Protein AF-A0A538DHU0-F1 (afdb_monomer)

Sequence (524 aa):
MDCDRPGRDRVRPRARSRGGIPVPRRVRCRPRVSPQQGGQRVPGHDRPRPLQCGRTDCCRFGQTSGGYSPRVRCGLVCALVLLILVPAAGGATTPTLSVQATPTVGPAPLQVSFAATGDAISYHWDFGDGGSADGPTVQHTYAAGRWTATLTSRSSDGGTSTQTAVITAYGLSLTGPNPARYGRRVVFRGSVVPAEGNLAVVLNGPHGRVATTRTKVSGTYSVVARVQQPGVYVAATEHASSTPLEVRVAPKLLTGFIGSGARGSSYFLAARLVPAVAGRLAIKITRGSEVLLDHTFGARVRVKLDTRRLTSYQVRVEALPNTGFAGAARVLHASVVLPRLVVGSRNGAVAQLGDQLRRLHYAAPYGLSFDGRMVDAVYAFQKVNGLPRTGVVDNRFWRALSSPRAAHPRFARPQAHLEVNKGLQVLYVVRSGGVALIVPISTAGLPGAYTPVGRFAVYRKVVGFDPSPLGTLYDPLYFTGGYAIHGNPSVPPYPASHGCVRVPMWVAPYLYRTIPYGETVYVY

Mean predicted aligned error: 15.79 Å

Radius of gyration: 49.59 Å; Cα contacts (8 Å, |Δi|>4): 1116; chains: 1; bounding box: 95×77×149 Å

Structure (mmCIF, N/CA/C/O backbone):
data_AF-A0A538DHU0-F1
#
_entry.id   AF-A0A538DHU0-F1
#
loop_
_atom_site.group_PDB
_atom_site.id
_atom_site.type_symbol
_atom_site.label_atom_id
_atom_site.label_alt_id
_atom_site.label_comp_id
_atom_site.label_asym_id
_atom_site.label_entity_id
_atom_site.label_seq_id
_atom_site.pdbx_PDB_ins_code
_atom_site.Cartn_x
_atom_site.Cartn_y
_atom_site.Cartn_z
_atom_site.occupancy
_atom_site.B_iso_or_equiv
_atom_site.auth_seq_id
_atom_site.auth_comp_id
_atom_site.auth_asym_id
_atom_site.auth_atom_id
_atom_site.pdbx_PDB_model_num
ATOM 1 N N . MET A 1 1 ? -21.916 -60.175 -22.253 1.00 34.94 1 MET A N 1
ATOM 2 C CA . MET A 1 1 ? -21.297 -60.207 -23.594 1.00 34.94 1 MET A CA 1
ATOM 3 C C . MET A 1 1 ? -20.309 -59.048 -23.670 1.00 34.94 1 MET A C 1
ATOM 5 O O . MET A 1 1 ? -20.598 -58.028 -24.274 1.00 34.94 1 MET A O 1
ATOM 9 N N . ASP A 1 2 ? -19.327 -58.999 -22.772 1.00 32.81 2 ASP A N 1
ATOM 10 C CA . ASP A 1 2 ? -18.116 -59.846 -22.693 1.00 32.81 2 ASP A CA 1
ATOM 11 C C . ASP A 1 2 ? -17.027 -59.286 -23.616 1.00 32.81 2 ASP A C 1
ATOM 13 O O . ASP A 1 2 ? -17.212 -59.190 -24.820 1.00 32.81 2 ASP A O 1
ATOM 17 N N . CYS A 1 3 ? -16.030 -58.604 -23.047 1.00 30.94 3 CYS A N 1
ATOM 18 C CA . CYS A 1 3 ? -14.812 -59.191 -22.464 1.00 30.94 3 CYS A CA 1
ATOM 19 C C . CYS A 1 3 ? -13.854 -59.662 -23.568 1.00 30.94 3 CYS A C 1
ATOM 21 O O . CYS A 1 3 ? -14.046 -60.740 -24.109 1.00 30.94 3 CYS A O 1
ATOM 23 N N . ASP A 1 4 ? -12.778 -58.904 -23.825 1.00 35.56 4 ASP A N 1
ATOM 24 C CA . ASP A 1 4 ? -11.497 -59.313 -23.234 1.00 35.56 4 ASP A CA 1
ATOM 25 C C . ASP A 1 4 ? -10.406 -58.217 -23.203 1.00 35.56 4 ASP A C 1
ATOM 27 O O . ASP A 1 4 ? -10.506 -57.167 -23.841 1.00 35.56 4 ASP A O 1
ATOM 31 N N . ARG A 1 5 ? -9.349 -58.476 -22.423 1.00 39.38 5 ARG A N 1
ATOM 32 C CA . ARG A 1 5 ? -8.085 -57.720 -22.334 1.00 39.38 5 ARG A CA 1
ATOM 33 C C . ARG A 1 5 ? -6.924 -58.714 -22.409 1.00 39.38 5 ARG A C 1
ATOM 35 O O . ARG A 1 5 ? -6.885 -59.642 -21.608 1.00 39.38 5 ARG A O 1
ATOM 42 N N . PRO A 1 6 ? -5.868 -58.418 -23.179 1.00 45.69 6 PRO A N 1
ATOM 43 C CA . PRO A 1 6 ? -4.585 -58.099 -22.530 1.00 45.69 6 PRO A CA 1
ATOM 44 C C . PRO A 1 6 ? -3.780 -57.016 -23.296 1.00 45.69 6 PRO A C 1
ATOM 46 O O . PRO A 1 6 ? -4.116 -56.653 -24.411 1.00 45.69 6 PRO A O 1
ATOM 49 N N . GLY A 1 7 ? -2.715 -56.417 -22.757 1.00 33.44 7 GLY A N 1
ATOM 50 C CA . GLY A 1 7 ? -2.097 -56.639 -21.457 1.00 33.44 7 GLY A CA 1
ATOM 51 C C . GLY A 1 7 ? -1.133 -55.516 -21.043 1.00 33.44 7 GLY A C 1
ATOM 52 O O . GLY A 1 7 ? -0.698 -54.689 -21.831 1.00 33.44 7 GLY A O 1
ATOM 53 N N . ARG A 1 8 ? -0.865 -55.515 -19.738 1.00 35.94 8 ARG A N 1
ATOM 54 C CA . ARG A 1 8 ? 0.125 -54.762 -18.950 1.00 35.94 8 ARG A CA 1
ATOM 55 C C . ARG A 1 8 ? 1.317 -54.149 -19.711 1.00 35.94 8 ARG A C 1
ATOM 57 O O . ARG A 1 8 ? 2.196 -54.882 -20.140 1.00 35.94 8 ARG A O 1
ATOM 64 N N . ASP A 1 9 ? 1.486 -52.836 -19.547 1.00 34.72 9 ASP A N 1
ATOM 65 C CA . ASP A 1 9 ? 2.815 -52.265 -19.306 1.00 34.72 9 ASP A CA 1
ATOM 66 C C . ASP A 1 9 ? 2.759 -51.207 -18.189 1.00 34.72 9 ASP A C 1
ATOM 68 O O . ASP A 1 9 ? 2.039 -50.211 -18.269 1.00 34.72 9 ASP A O 1
ATOM 72 N N . ARG A 1 10 ? 3.454 -51.462 -17.070 1.00 35.97 10 ARG A N 1
ATOM 73 C CA . ARG A 1 10 ? 3.455 -50.594 -15.873 1.00 35.97 10 ARG A CA 1
ATOM 74 C C . ARG A 1 10 ? 4.826 -49.949 -15.696 1.00 35.97 10 ARG A C 1
ATOM 76 O O . ARG A 1 10 ? 5.660 -50.450 -14.940 1.00 35.97 10 ARG A O 1
ATOM 83 N N . VAL A 1 11 ? 5.025 -48.788 -16.317 1.00 37.56 11 VAL A N 1
ATOM 84 C CA . VAL A 1 11 ? 6.203 -47.945 -16.067 1.00 37.56 11 VAL A CA 1
ATOM 85 C C . VAL A 1 11 ? 6.196 -47.475 -14.606 1.00 37.56 11 VAL A C 1
ATOM 87 O O . VAL A 1 11 ? 5.375 -46.653 -14.199 1.00 37.56 11 VAL A O 1
ATOM 90 N N . ARG A 1 12 ? 7.114 -48.009 -13.790 1.00 37.44 12 ARG A N 1
ATOM 91 C CA . ARG A 1 12 ? 7.304 -47.579 -12.395 1.00 37.44 12 ARG A CA 1
ATOM 92 C C . ARG A 1 12 ? 8.099 -46.263 -12.349 1.00 37.44 12 ARG A C 1
ATOM 94 O O . ARG A 1 12 ? 9.211 -46.232 -12.877 1.00 37.44 12 ARG A O 1
ATOM 101 N N . PRO A 1 13 ? 7.637 -45.210 -11.652 1.00 36.09 13 PRO A N 1
ATOM 102 C CA . PRO A 1 13 ? 8.491 -44.065 -11.351 1.00 36.09 13 PRO A CA 1
ATOM 103 C C . PRO A 1 13 ? 9.575 -44.463 -10.333 1.00 36.09 13 PRO A C 1
ATOM 105 O O . PRO A 1 13 ? 9.272 -44.991 -9.261 1.00 36.09 13 PRO A O 1
ATOM 108 N N . ARG A 1 14 ? 10.850 -44.197 -10.653 1.00 36.44 14 ARG A N 1
ATOM 109 C CA . ARG A 1 14 ? 11.969 -44.357 -9.705 1.00 36.44 14 ARG A CA 1
ATOM 110 C C . ARG A 1 14 ? 11.798 -43.418 -8.504 1.00 36.44 14 ARG A C 1
ATOM 112 O O . ARG A 1 14 ? 11.380 -42.270 -8.654 1.00 36.44 14 ARG A O 1
ATOM 119 N N . ALA A 1 15 ? 12.176 -43.898 -7.320 1.00 34.59 15 ALA A N 1
ATOM 120 C CA . ALA A 1 15 ? 12.150 -43.113 -6.091 1.00 34.59 15 ALA A CA 1
ATOM 121 C C . ALA A 1 15 ? 13.052 -41.868 -6.195 1.00 34.59 15 ALA A C 1
ATOM 123 O O . ALA A 1 15 ? 14.213 -41.964 -6.596 1.00 34.59 15 ALA A O 1
ATOM 124 N N . ARG A 1 16 ? 12.534 -40.699 -5.794 1.00 36.53 16 ARG A N 1
ATOM 125 C CA . ARG A 1 16 ? 13.355 -39.493 -5.606 1.00 36.53 16 ARG A CA 1
ATOM 126 C C . ARG A 1 16 ? 14.149 -39.589 -4.304 1.00 36.53 16 ARG A C 1
ATOM 128 O O . ARG A 1 16 ? 13.615 -39.979 -3.267 1.00 36.53 16 ARG A O 1
ATOM 135 N N . SER A 1 17 ? 15.411 -39.182 -4.365 1.00 36.28 17 SER A N 1
ATOM 136 C CA . SER A 1 17 ? 16.336 -39.134 -3.236 1.00 36.28 17 SER A CA 1
ATOM 137 C C . SER A 1 17 ? 15.854 -38.193 -2.123 1.00 36.28 17 SER A C 1
ATOM 139 O O . SER A 1 17 ? 15.530 -37.027 -2.356 1.00 36.28 17 SER A O 1
ATOM 141 N N . ARG A 1 18 ? 15.871 -38.676 -0.873 1.00 41.16 18 ARG A N 1
ATOM 142 C CA . ARG A 1 18 ? 15.768 -37.825 0.323 1.00 41.16 18 ARG A CA 1
ATOM 143 C C . ARG A 1 18 ? 17.114 -37.132 0.574 1.00 41.16 18 ARG A C 1
ATOM 145 O O . ARG A 1 18 ? 17.906 -37.590 1.386 1.00 41.16 18 ARG A O 1
ATOM 152 N N . GLY A 1 19 ? 17.367 -36.034 -0.135 1.00 33.00 19 GLY A N 1
ATOM 153 C CA . GLY A 1 19 ? 18.539 -35.170 0.060 1.00 33.00 19 GLY A CA 1
ATOM 154 C C . GLY A 1 19 ? 18.228 -33.953 0.933 1.00 33.00 19 GLY A C 1
ATOM 155 O O . GLY A 1 19 ? 18.113 -32.844 0.420 1.00 33.00 19 GLY A O 1
ATOM 156 N N . GLY A 1 20 ? 18.052 -34.147 2.242 1.00 35.06 20 GLY A N 1
ATOM 157 C CA . GLY A 1 20 ? 17.878 -33.039 3.187 1.00 35.06 20 GLY A CA 1
ATOM 158 C C . GLY A 1 20 ? 19.224 -32.442 3.595 1.00 35.06 20 GLY A C 1
ATOM 159 O O . GLY A 1 20 ? 19.921 -33.035 4.411 1.00 35.06 20 GLY A O 1
ATOM 160 N N . ILE A 1 21 ? 19.584 -31.275 3.053 1.00 38.12 21 ILE A N 1
ATOM 161 C CA . ILE A 1 21 ? 20.803 -30.543 3.442 1.00 38.12 21 ILE A CA 1
ATOM 162 C C . ILE A 1 21 ? 20.608 -29.953 4.853 1.00 38.12 21 ILE A C 1
ATOM 164 O O . ILE A 1 21 ? 19.694 -29.142 5.036 1.00 38.12 21 ILE A O 1
ATOM 168 N N . PRO A 1 22 ? 21.447 -30.290 5.853 1.00 43.28 22 PRO A N 1
ATOM 169 C CA . PRO A 1 22 ? 21.388 -29.647 7.161 1.00 43.28 22 PRO A CA 1
ATOM 170 C C . PRO A 1 22 ? 21.869 -28.195 7.067 1.00 43.28 22 PRO A C 1
ATOM 172 O O . PRO A 1 22 ? 22.981 -27.923 6.617 1.00 43.28 22 PRO A O 1
ATOM 175 N N . VAL A 1 23 ? 21.051 -27.249 7.531 1.00 41.41 23 VAL A N 1
ATOM 176 C CA . VAL A 1 23 ? 21.471 -25.847 7.671 1.00 41.41 23 VAL A CA 1
ATOM 177 C C . VAL A 1 23 ? 22.551 -25.765 8.760 1.00 41.41 23 VAL A C 1
ATOM 179 O O . VAL A 1 23 ? 22.278 -26.171 9.895 1.00 41.41 23 VAL A O 1
ATOM 182 N N . PRO A 1 24 ? 23.757 -25.233 8.484 1.00 41.31 24 PRO A N 1
ATOM 183 C CA . PRO A 1 24 ? 24.799 -25.145 9.497 1.00 41.31 24 PRO A CA 1
ATOM 184 C C . PRO A 1 24 ? 24.383 -24.185 10.619 1.00 41.31 24 PRO A C 1
ATOM 186 O O . PRO A 1 24 ? 24.064 -23.013 10.391 1.00 41.31 24 PRO A O 1
ATOM 189 N N . ARG A 1 25 ? 24.408 -24.683 11.862 1.00 35.25 25 ARG A N 1
ATOM 190 C CA . ARG A 1 25 ? 24.252 -23.856 13.066 1.00 35.25 25 ARG A CA 1
ATOM 191 C C . ARG A 1 25 ? 25.320 -22.759 13.056 1.00 35.25 25 ARG A C 1
ATOM 193 O O . ARG A 1 25 ? 26.507 -23.056 12.966 1.00 35.25 25 ARG A O 1
ATOM 200 N N . ARG A 1 26 ? 24.909 -21.494 13.208 1.00 32.69 26 ARG A N 1
ATOM 201 C CA . ARG A 1 26 ? 25.837 -20.365 13.384 1.00 32.69 26 ARG A CA 1
ATOM 202 C C . ARG A 1 26 ? 26.623 -20.522 14.688 1.00 32.69 26 ARG A C 1
ATOM 204 O O . ARG A 1 26 ? 26.158 -20.096 15.745 1.00 32.69 26 ARG A O 1
ATOM 211 N N . VAL A 1 27 ? 27.825 -21.082 14.602 1.00 33.94 27 VAL A N 1
ATOM 212 C CA . VAL A 1 27 ? 28.824 -21.009 15.671 1.00 33.94 27 VAL A CA 1
ATOM 213 C C . VAL A 1 27 ? 29.243 -19.545 15.809 1.00 33.94 27 VAL A C 1
ATOM 215 O O . VAL A 1 27 ? 29.833 -18.969 14.898 1.00 33.94 27 VAL A O 1
ATOM 218 N N . ARG A 1 28 ? 28.917 -18.909 16.941 1.00 31.55 28 ARG A N 1
ATOM 219 C CA . ARG A 1 28 ? 29.496 -17.607 17.295 1.00 31.55 28 ARG A CA 1
ATOM 220 C C . ARG A 1 28 ? 30.870 -17.846 17.911 1.00 31.55 28 ARG A C 1
ATOM 222 O O . ARG A 1 28 ? 30.976 -17.982 19.128 1.00 31.55 28 ARG A O 1
ATOM 229 N N . CYS A 1 29 ? 31.913 -17.854 17.089 1.00 31.34 29 CYS A N 1
ATOM 230 C CA . CYS A 1 29 ? 33.275 -17.715 17.589 1.00 31.34 29 CYS A CA 1
ATOM 231 C C . CYS A 1 29 ? 33.404 -16.342 18.267 1.00 31.34 29 CYS A C 1
ATOM 233 O O . CYS A 1 29 ? 33.383 -15.311 17.598 1.00 31.34 29 CYS A O 1
ATOM 235 N N . ARG A 1 30 ? 33.504 -16.319 19.601 1.00 33.66 30 ARG A N 1
ATOM 236 C CA . ARG A 1 30 ? 34.035 -15.158 20.325 1.00 33.66 30 ARG A CA 1
ATOM 237 C C . ARG A 1 30 ? 35.561 -15.279 20.313 1.00 33.66 30 ARG A C 1
ATOM 239 O O . ARG A 1 30 ? 36.048 -16.283 20.835 1.00 33.66 30 ARG A O 1
ATOM 246 N N . PRO A 1 31 ? 36.321 -14.309 19.779 1.00 35.06 31 PRO A N 1
ATOM 247 C CA . PRO A 1 31 ? 37.759 -14.293 19.999 1.00 35.06 31 PRO A CA 1
ATOM 248 C C . PRO A 1 31 ? 38.029 -14.056 21.491 1.00 35.06 31 PRO A C 1
ATOM 250 O O . PRO A 1 31 ? 37.561 -13.072 22.066 1.00 35.06 31 PRO A O 1
ATOM 253 N N . ARG A 1 32 ? 38.772 -14.967 22.130 1.00 34.12 32 ARG A N 1
ATOM 254 C CA . ARG A 1 32 ? 39.454 -14.674 23.395 1.00 34.12 32 ARG A CA 1
ATOM 255 C C . ARG A 1 32 ? 40.687 -13.846 23.047 1.00 34.12 32 ARG A C 1
ATOM 257 O O . ARG A 1 32 ? 41.613 -14.374 22.443 1.00 34.12 32 ARG A O 1
ATOM 264 N N . VAL A 1 33 ? 40.683 -12.573 23.424 1.00 41.00 33 VAL A N 1
ATOM 265 C CA . VAL A 1 33 ? 41.885 -11.733 23.445 1.00 41.00 33 VAL A CA 1
ATOM 266 C C . VAL A 1 33 ? 42.386 -11.714 24.887 1.00 41.00 33 VAL A C 1
ATOM 268 O O . VAL A 1 33 ? 41.601 -11.458 25.802 1.00 41.00 33 VAL A O 1
ATOM 271 N N . SER A 1 34 ? 43.661 -12.035 25.097 1.00 39.47 34 SER A N 1
ATOM 272 C CA . SER A 1 34 ? 44.306 -11.940 26.410 1.00 39.47 34 SER A CA 1
ATOM 273 C C . SER A 1 34 ? 44.471 -10.467 26.810 1.00 39.47 34 SER A C 1
ATOM 275 O O . SER A 1 34 ? 44.810 -9.658 25.946 1.00 39.47 34 SER A O 1
ATOM 277 N N . PRO A 1 35 ? 44.251 -10.085 28.081 1.00 38.38 35 PRO A N 1
ATOM 278 C CA . PRO A 1 35 ? 44.413 -8.698 28.500 1.00 38.38 35 PRO A CA 1
ATOM 279 C C . PRO A 1 35 ? 45.895 -8.308 28.527 1.00 38.38 35 PRO A C 1
ATOM 281 O O . PRO A 1 35 ? 46.726 -9.003 29.110 1.00 38.38 35 PRO A O 1
ATOM 284 N N . GLN A 1 36 ? 46.208 -7.179 27.899 1.00 38.47 36 GLN A N 1
ATOM 285 C CA . GLN A 1 36 ? 47.533 -6.567 27.906 1.00 38.47 36 GLN A CA 1
ATOM 286 C C . GLN A 1 36 ? 47.740 -5.810 29.230 1.00 38.47 36 GLN A C 1
ATOM 288 O O . GLN A 1 36 ? 46.807 -5.183 29.735 1.00 38.47 36 GLN A O 1
ATOM 293 N N . GLN A 1 37 ? 48.947 -5.857 29.802 1.00 38.72 37 GLN A N 1
ATOM 294 C CA . GLN A 1 37 ? 49.303 -4.991 30.931 1.00 38.72 37 GLN A CA 1
ATOM 295 C C . GLN A 1 37 ? 49.551 -3.560 30.433 1.00 38.72 37 GLN A C 1
ATOM 297 O O . GLN A 1 37 ? 50.220 -3.370 29.420 1.00 38.72 37 GLN A O 1
ATOM 302 N N . GLY A 1 38 ? 49.044 -2.563 31.159 1.00 35.47 38 GLY A N 1
ATOM 303 C CA . GLY A 1 38 ? 49.244 -1.145 30.849 1.00 35.47 38 GLY A CA 1
ATOM 304 C C . GLY A 1 38 ? 48.046 -0.312 31.294 1.00 35.47 38 GLY A C 1
ATOM 305 O O . GLY A 1 38 ? 46.962 -0.422 30.728 1.00 35.47 38 GLY A O 1
ATOM 306 N N . GLY A 1 39 ? 48.212 0.484 32.349 1.00 39.44 39 GLY A N 1
ATOM 307 C CA . GLY A 1 39 ? 47.115 1.260 32.924 1.00 39.44 39 GLY A CA 1
ATOM 308 C C . GLY A 1 39 ? 46.919 2.619 32.254 1.00 39.44 39 GLY A C 1
ATOM 309 O O . GLY A 1 39 ? 47.882 3.349 32.058 1.00 39.44 39 GLY A O 1
ATOM 310 N N . GLN A 1 40 ? 45.662 3.001 32.030 1.00 33.75 40 GLN A N 1
ATOM 311 C CA . GLN A 1 40 ? 45.205 4.395 31.993 1.00 33.75 40 GLN A CA 1
ATOM 312 C C . GLN A 1 40 ? 43.753 4.447 32.493 1.00 33.75 40 GLN A C 1
ATOM 314 O O . GLN A 1 40 ? 42.940 3.585 32.160 1.00 33.75 40 GLN A O 1
ATOM 319 N N . ARG A 1 41 ? 43.431 5.430 33.343 1.00 34.41 41 ARG A N 1
ATOM 320 C CA . ARG A 1 41 ? 42.064 5.656 33.845 1.00 34.41 41 ARG A CA 1
ATOM 321 C C . ARG A 1 41 ? 41.305 6.582 32.896 1.00 34.41 41 ARG A C 1
ATOM 323 O O . ARG A 1 41 ? 41.877 7.552 32.412 1.00 34.41 41 ARG A O 1
ATOM 330 N N . VAL A 1 42 ? 40.001 6.356 32.752 1.00 37.72 42 VAL A N 1
ATOM 331 C CA . VAL A 1 42 ? 39.042 7.349 32.240 1.00 37.72 42 VAL A CA 1
ATOM 332 C C . VAL A 1 42 ? 37.959 7.546 33.313 1.00 37.72 42 VAL A C 1
ATOM 334 O O . VAL A 1 42 ? 37.485 6.544 33.855 1.00 37.72 42 VAL A O 1
ATOM 337 N N . PRO A 1 43 ? 37.601 8.787 33.692 1.00 38.44 43 PRO A N 1
ATOM 338 C CA . PRO A 1 43 ? 36.613 9.049 34.737 1.00 38.44 43 PRO A CA 1
ATOM 339 C C . PRO A 1 43 ? 35.176 9.105 34.193 1.00 38.44 43 PRO A C 1
ATOM 341 O O . PRO A 1 43 ? 34.955 9.491 33.049 1.00 38.44 43 PRO A O 1
ATOM 344 N N . GLY A 1 44 ? 34.200 8.813 35.061 1.00 40.97 44 GLY A N 1
ATOM 345 C CA . GLY A 1 44 ? 32.784 9.133 34.838 1.00 40.97 44 GLY A CA 1
ATOM 346 C C . GLY A 1 44 ? 31.845 7.929 34.743 1.00 40.97 44 GLY A C 1
ATOM 347 O O . GLY A 1 44 ? 31.564 7.455 33.650 1.00 40.97 44 GLY A O 1
ATOM 348 N N . HIS A 1 45 ? 31.345 7.462 35.893 1.00 35.75 45 HIS A N 1
ATOM 349 C CA . HIS A 1 45 ? 29.921 7.217 36.198 1.00 35.75 45 HIS A CA 1
ATOM 350 C C . HIS A 1 45 ? 29.778 6.444 37.519 1.00 35.75 45 HIS A C 1
ATOM 352 O O . HIS A 1 45 ? 30.650 5.662 37.897 1.00 35.75 45 HIS A O 1
ATOM 358 N N . ASP A 1 46 ? 28.683 6.702 38.234 1.00 38.91 46 ASP A N 1
ATOM 359 C CA . ASP A 1 46 ? 28.482 6.242 39.609 1.00 38.91 46 ASP A CA 1
ATOM 360 C C . ASP A 1 46 ? 27.982 4.789 39.749 1.00 38.91 46 ASP A C 1
ATOM 362 O O . ASP A 1 46 ? 27.570 4.132 38.790 1.00 38.91 46 ASP A O 1
ATOM 366 N N . ARG A 1 47 ? 28.062 4.276 40.982 1.00 36.69 47 ARG A N 1
ATOM 367 C CA . ARG A 1 47 ? 27.994 2.840 41.325 1.00 36.69 47 ARG A CA 1
ATOM 368 C C . ARG A 1 47 ? 26.611 2.176 41.141 1.00 36.69 47 ARG A C 1
ATOM 370 O O . ARG A 1 47 ? 25.621 2.684 41.669 1.00 36.69 47 ARG A O 1
ATOM 377 N N . PRO A 1 48 ? 26.542 0.932 40.622 1.00 36.84 48 PRO A N 1
ATOM 378 C CA . PRO A 1 48 ? 25.449 0.001 40.906 1.00 36.84 48 PRO A CA 1
ATOM 379 C C . PRO A 1 48 ? 25.679 -0.756 42.230 1.00 36.84 48 PRO A C 1
ATOM 381 O O . PRO A 1 48 ? 26.796 -1.180 42.530 1.00 36.84 48 PRO A O 1
ATOM 384 N N . ARG A 1 49 ? 24.611 -0.985 43.011 1.00 35.09 49 ARG A N 1
ATOM 385 C CA . ARG A 1 49 ? 24.624 -1.899 44.175 1.00 35.09 49 ARG A CA 1
ATOM 386 C C . ARG A 1 49 ? 24.606 -3.376 43.722 1.00 35.09 49 ARG A C 1
ATOM 388 O O . ARG A 1 49 ? 24.058 -3.663 42.657 1.00 35.09 49 ARG A O 1
ATOM 395 N N . PRO A 1 50 ? 25.178 -4.316 44.500 1.00 40.00 50 PRO A N 1
ATOM 396 C CA . PRO A 1 50 ? 25.363 -5.698 44.059 1.00 40.00 50 PRO A CA 1
ATOM 397 C C . PRO A 1 50 ? 24.077 -6.538 44.120 1.00 40.00 50 PRO A C 1
ATOM 399 O O . PRO A 1 50 ? 23.363 -6.532 45.121 1.00 40.00 50 PRO A O 1
ATOM 402 N N . LEU A 1 51 ? 23.845 -7.337 43.075 1.00 32.31 51 LEU A N 1
ATOM 403 C CA . LEU A 1 51 ? 23.000 -8.534 43.123 1.00 32.31 51 LEU A CA 1
ATOM 404 C C . LEU A 1 51 ? 23.912 -9.750 43.311 1.00 32.31 51 LEU A C 1
ATOM 406 O O . LEU A 1 51 ? 24.873 -9.925 42.561 1.00 32.31 51 LEU A O 1
ATOM 410 N N . GLN A 1 52 ? 23.638 -10.556 44.335 1.00 36.50 52 GLN A N 1
ATOM 411 C CA . GLN A 1 52 ? 24.526 -11.632 44.775 1.00 36.50 52 GLN A CA 1
ATOM 412 C C . GLN A 1 52 ? 24.238 -12.960 44.053 1.00 36.50 52 GLN A C 1
ATOM 414 O O . GLN A 1 52 ? 23.136 -13.201 43.560 1.00 36.50 52 GLN A O 1
ATOM 419 N N . CYS A 1 53 ? 25.268 -13.802 43.950 1.00 29.97 53 CYS A N 1
ATOM 420 C CA . CYS A 1 53 ? 25.256 -15.033 43.162 1.00 29.97 53 CYS A CA 1
ATOM 421 C C . CYS A 1 53 ? 24.292 -16.097 43.701 1.00 29.97 53 CYS A C 1
ATOM 423 O O . CYS A 1 53 ? 24.106 -16.233 44.907 1.00 29.97 53 CYS A O 1
ATOM 425 N N . GLY A 1 54 ? 23.801 -16.949 42.800 1.00 32.44 54 GLY A N 1
ATOM 426 C CA . GLY A 1 54 ? 23.293 -18.267 43.165 1.00 32.44 54 GLY A CA 1
ATOM 427 C C . GLY A 1 54 ? 24.295 -19.361 42.801 1.00 32.44 54 GLY A C 1
ATOM 428 O O . GLY A 1 54 ? 24.841 -19.342 41.698 1.00 32.44 54 GLY A O 1
ATOM 429 N N . ARG A 1 55 ? 24.457 -20.350 43.685 1.00 33.75 55 ARG A N 1
ATOM 430 C CA . ARG A 1 55 ? 24.312 -21.774 43.334 1.00 33.75 55 ARG A CA 1
ATOM 431 C C . ARG A 1 55 ? 24.270 -22.653 44.584 1.00 33.75 55 ARG A C 1
ATOM 433 O O . ARG A 1 55 ? 25.098 -22.522 45.475 1.00 33.75 55 ARG A O 1
ATOM 440 N N . THR A 1 56 ? 23.296 -23.551 44.600 1.00 34.44 56 THR A N 1
ATOM 441 C CA . THR A 1 56 ? 23.255 -24.767 45.417 1.00 34.44 56 THR A CA 1
ATOM 442 C C . THR A 1 56 ? 24.300 -25.773 44.946 1.00 34.44 56 THR A C 1
ATOM 444 O O . THR A 1 56 ? 24.436 -25.937 43.737 1.00 34.44 56 THR A O 1
ATOM 447 N N . ASP A 1 57 ? 24.917 -26.501 45.880 1.00 32.78 57 ASP A N 1
ATOM 448 C CA . ASP A 1 57 ? 25.252 -27.926 45.734 1.00 32.78 57 ASP A CA 1
ATOM 449 C C . ASP A 1 57 ? 25.375 -28.594 47.126 1.00 32.78 57 ASP A C 1
ATOM 451 O O . ASP A 1 57 ? 25.334 -27.915 48.154 1.00 32.78 57 ASP A O 1
ATOM 455 N N . CYS A 1 58 ? 25.377 -29.931 47.158 1.00 29.23 58 CYS A N 1
ATOM 456 C CA . CYS A 1 58 ? 24.994 -30.760 48.315 1.00 29.23 58 CYS A CA 1
ATOM 457 C C . CYS A 1 58 ? 26.148 -31.252 49.228 1.00 29.23 58 CYS A C 1
ATOM 459 O O . CYS A 1 58 ? 27.317 -31.126 48.881 1.00 29.23 58 CYS A O 1
ATOM 461 N N . CYS A 1 59 ? 25.758 -31.965 50.309 1.00 30.98 59 CYS A N 1
ATOM 462 C CA . CYS A 1 59 ? 26.567 -32.841 51.197 1.00 30.98 59 CYS A CA 1
ATOM 463 C C . CYS A 1 59 ? 27.438 -32.138 52.271 1.00 30.98 59 CYS A C 1
ATOM 465 O O . CYS A 1 59 ? 28.004 -31.093 51.996 1.00 30.98 59 CYS A O 1
ATOM 467 N N . ARG A 1 60 ? 27.667 -32.667 53.494 1.00 29.48 60 ARG A N 1
ATOM 468 C CA . ARG A 1 60 ? 27.066 -33.746 54.339 1.00 29.48 60 ARG A CA 1
ATOM 469 C C . ARG A 1 60 ? 27.697 -33.635 55.763 1.00 29.48 60 ARG A C 1
ATOM 471 O O . ARG A 1 60 ? 28.770 -33.061 55.864 1.00 29.48 60 ARG A O 1
ATOM 478 N N . PHE A 1 61 ? 27.103 -34.272 56.790 1.00 28.77 61 PHE A N 1
ATOM 479 C CA . PHE A 1 61 ? 27.545 -34.356 58.214 1.00 28.77 61 PHE A CA 1
ATOM 480 C C . PHE A 1 61 ? 27.435 -33.053 59.050 1.00 28.77 61 PHE A C 1
ATOM 482 O O . PHE A 1 61 ? 27.724 -31.978 58.548 1.00 28.77 61 PHE A O 1
ATOM 489 N N . GLY A 1 62 ? 27.038 -33.076 60.334 1.00 30.56 62 GLY A N 1
ATOM 490 C CA . GLY A 1 62 ? 26.424 -34.163 61.120 1.00 30.56 62 GLY A CA 1
ATOM 491 C C . GLY A 1 62 ? 26.437 -33.919 62.645 1.00 30.56 62 GLY A C 1
ATOM 492 O O . GLY A 1 62 ? 27.510 -33.698 63.186 1.00 30.56 62 GLY A O 1
ATOM 493 N N . GLN A 1 63 ? 25.274 -34.076 63.310 1.00 34.28 63 GLN A N 1
ATOM 494 C CA . GLN A 1 63 ? 25.045 -34.054 64.784 1.00 34.28 63 GLN A CA 1
ATOM 495 C C . GLN A 1 63 ? 25.315 -32.680 65.465 1.00 34.28 63 GLN A C 1
ATOM 497 O O . GLN A 1 63 ? 26.154 -31.918 65.012 1.00 34.28 63 GLN A O 1
ATOM 502 N N . THR A 1 64 ? 24.591 -32.234 66.501 1.00 33.84 64 THR A N 1
ATOM 503 C CA . THR A 1 64 ? 23.976 -32.944 67.645 1.00 33.84 64 THR A CA 1
ATOM 504 C C . THR A 1 64 ? 22.488 -32.592 67.902 1.00 33.84 64 THR A C 1
ATOM 506 O O . THR A 1 64 ? 21.795 -32.067 67.034 1.00 33.84 64 THR A O 1
ATOM 509 N N . SER A 1 65 ? 21.957 -33.022 69.053 1.00 34.94 65 SER A N 1
ATOM 510 C CA . SER A 1 65 ? 20.556 -33.388 69.319 1.00 34.94 65 SER A CA 1
ATOM 511 C C . SER A 1 65 ? 19.799 -32.509 70.329 1.00 34.94 65 SER A C 1
ATOM 513 O O . SER A 1 65 ? 20.398 -32.014 71.277 1.00 34.94 65 SER A O 1
ATOM 515 N N . GLY A 1 66 ? 18.460 -32.509 70.230 1.00 32.62 66 GLY A N 1
ATOM 516 C CA . GLY A 1 66 ? 17.521 -32.141 71.309 1.00 32.62 66 GLY A CA 1
ATOM 517 C C . GLY A 1 66 ? 16.544 -31.016 70.925 1.00 32.62 66 GLY A C 1
ATOM 518 O O . GLY A 1 66 ? 16.974 -29.969 70.467 1.00 32.62 66 GLY A O 1
ATOM 519 N N . GLY A 1 67 ? 15.221 -31.152 71.066 1.00 30.23 67 GLY A N 1
ATOM 520 C CA . GLY A 1 67 ? 14.418 -32.325 71.430 1.00 30.23 67 GLY A CA 1
ATOM 521 C C . GLY A 1 67 ? 12.921 -32.075 71.168 1.00 30.23 67 GLY A C 1
ATOM 522 O O . GLY A 1 67 ? 12.465 -30.936 71.205 1.00 30.23 67 GLY A O 1
ATOM 523 N N . TYR A 1 68 ? 12.156 -33.134 70.892 1.00 31.03 68 TYR A N 1
ATOM 524 C CA . TYR A 1 68 ? 10.693 -33.104 70.722 1.00 31.03 68 TYR A CA 1
ATOM 525 C C . TYR A 1 68 ? 10.018 -33.828 71.893 1.00 31.03 68 TYR A C 1
ATOM 527 O O . TYR A 1 68 ? 10.490 -34.893 72.284 1.00 31.03 68 TYR A O 1
ATOM 535 N N . SER A 1 69 ? 8.834 -33.375 72.325 1.00 33.91 69 SER A N 1
ATOM 536 C CA . SER A 1 69 ? 7.792 -34.312 72.780 1.00 33.91 69 SER A CA 1
ATOM 537 C C . SER A 1 69 ? 6.370 -33.729 72.660 1.00 33.91 69 SER A C 1
ATOM 539 O O . SER A 1 69 ? 6.125 -32.618 73.129 1.00 33.91 69 SER A O 1
ATOM 541 N N . PRO A 1 70 ? 5.436 -34.468 72.033 1.00 50.97 70 PRO A N 1
ATOM 542 C CA . PRO A 1 70 ? 3.990 -34.298 72.214 1.00 50.97 70 PRO A CA 1
ATOM 543 C C . PRO A 1 70 ? 3.299 -35.594 72.717 1.00 50.97 70 PRO A C 1
ATOM 545 O O . PRO A 1 70 ? 3.613 -36.678 72.221 1.00 50.97 70 PRO A O 1
ATOM 548 N N . ARG A 1 71 ? 2.353 -35.482 73.676 1.00 36.94 71 ARG A N 1
ATOM 549 C CA . ARG A 1 71 ? 1.403 -36.494 74.255 1.00 36.94 71 ARG A CA 1
ATOM 550 C C . ARG A 1 71 ? 0.612 -35.814 75.407 1.00 36.94 71 ARG A C 1
ATOM 552 O O . ARG A 1 71 ? 1.107 -34.811 75.902 1.00 36.94 71 ARG A O 1
ATOM 559 N N . VAL A 1 72 ? -0.551 -36.244 75.928 1.00 32.09 72 VAL A N 1
ATOM 560 C CA . VAL A 1 72 ? -1.666 -37.146 75.520 1.00 32.09 72 VAL A CA 1
ATOM 561 C C . VAL A 1 72 ? -2.907 -36.677 76.339 1.00 32.09 72 VAL A C 1
ATOM 563 O O . VAL A 1 72 ? -2.749 -36.319 77.497 1.00 32.09 72 VAL A O 1
ATOM 566 N N . ARG A 1 73 ? -4.069 -36.353 75.745 1.00 32.78 73 ARG A N 1
ATOM 567 C CA . ARG A 1 73 ? -5.264 -37.195 75.454 1.00 32.78 73 ARG A CA 1
ATOM 568 C C . ARG A 1 73 ? -6.041 -37.752 76.686 1.00 32.78 73 ARG A C 1
ATOM 570 O O . ARG A 1 73 ? -5.586 -38.706 77.291 1.00 32.78 73 ARG A O 1
ATOM 577 N N . CYS A 1 74 ? -7.295 -37.282 76.845 1.00 28.84 74 CYS A N 1
ATOM 578 C CA . CYS A 1 74 ? -8.511 -37.999 77.325 1.00 28.84 74 CYS A CA 1
ATOM 579 C C . CYS A 1 74 ? -8.706 -38.398 78.820 1.00 28.84 74 CYS A C 1
ATOM 581 O O . CYS A 1 74 ? -7.829 -39.024 79.397 1.00 28.84 74 CYS A O 1
ATOM 583 N N . GLY A 1 75 ? -9.932 -38.208 79.365 1.00 30.06 75 GLY A N 1
ATOM 584 C CA . GLY A 1 75 ? -10.542 -39.172 80.320 1.00 30.06 75 GLY A CA 1
ATOM 585 C C . GLY A 1 75 ? -11.315 -38.681 81.576 1.00 30.06 75 GLY A C 1
ATOM 586 O O . GLY A 1 75 ? -10.700 -38.454 82.602 1.00 30.06 75 GLY A O 1
ATOM 587 N N . LEU A 1 76 ? -12.659 -38.670 81.497 1.00 28.17 76 LEU A N 1
ATOM 588 C CA . LEU A 1 76 ? -13.688 -39.074 82.504 1.00 28.17 76 LEU A CA 1
ATOM 589 C C . LEU A 1 76 ? -13.770 -38.566 83.991 1.00 28.17 76 LEU A C 1
ATOM 591 O O . LEU A 1 76 ? -12.940 -38.893 84.824 1.00 28.17 76 LEU A O 1
ATOM 595 N N . VAL A 1 77 ? -14.969 -38.028 84.319 1.00 29.88 77 VAL A N 1
ATOM 596 C CA . VAL A 1 77 ? -15.944 -38.437 85.389 1.00 29.88 77 VAL A CA 1
ATOM 597 C C . VAL A 1 77 ? -15.825 -38.029 86.890 1.00 29.88 77 VAL A C 1
ATOM 599 O O . VAL A 1 77 ? -14.879 -38.344 87.594 1.00 29.88 77 VAL A O 1
ATOM 602 N N . CYS A 1 78 ? -16.936 -37.416 87.348 1.00 29.86 78 CYS A N 1
ATOM 603 C CA . CYS A 1 78 ? -17.619 -37.344 88.664 1.00 29.86 78 CYS A CA 1
ATOM 604 C C . CYS A 1 78 ? -16.883 -37.331 90.024 1.00 29.86 78 CYS A C 1
ATOM 606 O O . CYS A 1 78 ? -16.471 -38.373 90.521 1.00 29.86 78 CYS A O 1
ATOM 608 N N . ALA A 1 79 ? -17.027 -36.199 90.732 1.00 31.11 79 ALA A N 1
ATOM 609 C CA . ALA A 1 79 ? -17.442 -36.044 92.147 1.00 31.11 79 ALA A CA 1
ATOM 610 C C . ALA A 1 79 ? -17.567 -34.526 92.459 1.00 31.11 79 ALA A C 1
ATOM 612 O O . ALA A 1 79 ? -16.973 -33.732 91.738 1.00 31.11 79 ALA A O 1
ATOM 613 N N . LEU A 1 80 ? -18.230 -34.013 93.503 1.00 32.00 80 LEU A N 1
ATOM 614 C CA . LEU A 1 80 ? -19.471 -34.368 94.214 1.00 32.00 80 LEU A CA 1
ATOM 615 C C . LEU A 1 80 ? -19.902 -33.091 94.990 1.00 32.00 80 LEU A C 1
ATOM 617 O O . LEU A 1 80 ? -19.050 -32.316 95.407 1.00 32.00 80 LEU A O 1
ATOM 621 N N . VAL A 1 81 ? -21.212 -32.863 95.121 1.00 35.81 81 VAL A N 1
ATOM 622 C CA . VAL A 1 81 ? -21.922 -31.777 95.845 1.00 35.81 81 VAL A CA 1
ATOM 623 C C . VAL A 1 81 ? -21.127 -30.965 96.896 1.00 35.81 81 VAL A C 1
ATOM 625 O O . VAL A 1 81 ? -20.686 -31.519 97.899 1.00 35.81 81 VAL A O 1
ATOM 628 N N . LEU A 1 82 ? -21.162 -29.627 96.789 1.00 33.56 82 LEU A N 1
ATOM 629 C CA . LEU A 1 82 ? -21.312 -28.757 97.967 1.00 33.56 82 LEU A CA 1
ATOM 630 C C . LEU A 1 82 ? -22.239 -27.570 97.659 1.00 33.56 82 LEU A C 1
ATOM 632 O O . LEU A 1 82 ? -22.209 -27.009 96.566 1.00 33.56 82 LEU A O 1
ATOM 636 N N . LEU A 1 83 ? -23.092 -27.230 98.624 1.00 39.28 83 LEU A N 1
ATOM 637 C CA . LEU A 1 83 ? -24.255 -26.360 98.470 1.00 39.28 83 LEU A CA 1
ATOM 638 C C . LEU A 1 83 ? -24.090 -25.122 99.360 1.00 39.28 83 LEU A C 1
ATOM 640 O O . LEU A 1 83 ? -24.088 -25.251 100.581 1.00 39.28 83 LEU A O 1
ATOM 644 N N . ILE A 1 84 ? -23.955 -23.932 98.764 1.00 40.62 84 ILE A N 1
ATOM 645 C CA . ILE A 1 84 ? -24.010 -22.643 99.476 1.00 40.62 84 ILE A CA 1
ATOM 646 C C . ILE A 1 84 ? -24.887 -21.679 98.671 1.00 40.62 84 ILE A C 1
ATOM 648 O O . ILE A 1 84 ? -24.736 -21.548 97.457 1.00 40.62 84 ILE A O 1
ATOM 652 N N . LEU A 1 85 ? -25.833 -21.042 99.361 1.00 39.28 85 LEU A N 1
ATOM 653 C CA . LEU A 1 85 ? -26.840 -20.169 98.770 1.00 39.28 85 LEU A CA 1
ATOM 654 C C . LEU A 1 85 ? -26.234 -18.834 98.317 1.00 39.28 85 LEU A C 1
ATOM 656 O O . LEU A 1 85 ? -25.517 -18.182 99.073 1.00 39.28 85 LEU A O 1
ATOM 660 N N . VAL A 1 86 ? -26.648 -18.372 97.138 1.00 46.47 86 VAL A N 1
ATOM 661 C CA . VAL A 1 86 ? -26.635 -16.953 96.756 1.00 46.47 86 VAL A CA 1
ATOM 662 C C . VAL A 1 86 ? -28.093 -16.568 96.483 1.00 46.47 86 VAL A C 1
ATOM 664 O O . VAL A 1 86 ? -28.766 -17.301 95.754 1.00 46.47 86 VAL A O 1
ATOM 667 N N . PRO A 1 87 ? -28.631 -15.490 97.083 1.00 41.19 87 PRO A N 1
ATOM 668 C CA . PRO A 1 87 ? -30.032 -15.130 96.906 1.00 41.19 87 PRO A CA 1
ATOM 669 C C . PRO A 1 87 ? -30.307 -14.689 95.466 1.00 41.19 87 PRO A C 1
ATOM 671 O O . PRO A 1 87 ? -29.515 -13.971 94.854 1.00 41.19 87 PRO A O 1
ATOM 674 N N . ALA A 1 88 ? -31.459 -15.101 94.938 1.00 43.41 88 ALA A N 1
ATOM 675 C CA . ALA A 1 88 ? -31.913 -14.693 93.619 1.00 43.41 88 ALA A CA 1
ATOM 676 C C . ALA A 1 88 ? -32.230 -13.188 93.604 1.00 43.41 88 ALA A C 1
ATOM 678 O O . ALA A 1 88 ? -33.269 -12.757 94.105 1.00 43.41 88 ALA A O 1
ATOM 679 N N . ALA A 1 89 ? -31.355 -12.392 92.986 1.00 42.69 89 ALA A N 1
ATOM 680 C CA . ALA A 1 89 ? -31.766 -11.104 92.443 1.00 42.69 89 ALA A CA 1
ATOM 681 C C . ALA A 1 89 ? -32.806 -11.374 91.344 1.00 42.69 89 ALA A C 1
ATOM 683 O O . ALA A 1 89 ? -32.605 -12.259 90.510 1.00 42.69 89 ALA A O 1
ATOM 684 N N . GLY A 1 90 ? -33.935 -10.661 91.394 1.00 41.94 90 GLY A N 1
ATOM 685 C CA . GLY A 1 90 ? -35.103 -10.958 90.569 1.00 41.94 90 GLY A CA 1
ATOM 686 C C . GLY A 1 90 ? -34.760 -11.045 89.084 1.00 41.94 90 GLY A C 1
ATOM 687 O O . GLY A 1 90 ? -34.121 -10.150 88.532 1.00 41.94 90 GLY A O 1
ATOM 688 N N . GLY A 1 91 ? -35.207 -12.124 88.440 1.00 41.72 91 GLY A N 1
ATOM 689 C CA . GLY A 1 91 ? -35.115 -12.261 86.997 1.00 41.72 91 GLY A CA 1
ATOM 690 C C . GLY A 1 91 ? -35.973 -11.195 86.331 1.00 41.72 91 GLY A C 1
ATOM 691 O O . GLY A 1 91 ? -37.177 -11.383 86.178 1.00 41.72 91 GLY A O 1
ATOM 692 N N . ALA A 1 92 ? -35.347 -10.095 85.914 1.00 39.97 92 ALA A N 1
ATOM 693 C CA . ALA A 1 92 ? -35.915 -9.243 84.890 1.00 39.97 92 ALA A CA 1
ATOM 694 C C . ALA A 1 92 ? -36.083 -10.116 83.644 1.00 39.97 92 ALA A C 1
ATOM 696 O O . ALA A 1 92 ? -35.100 -10.492 83.001 1.00 39.97 92 ALA A O 1
ATOM 697 N N . THR A 1 93 ? -37.325 -10.480 83.331 1.00 42.16 93 THR A N 1
ATOM 698 C CA . THR A 1 93 ? -37.675 -11.055 82.037 1.00 42.16 93 THR A CA 1
ATOM 699 C C . THR A 1 93 ? -37.374 -9.988 80.999 1.00 42.16 93 THR A C 1
ATOM 701 O O . THR A 1 93 ? -38.182 -9.084 80.791 1.00 42.16 93 THR A O 1
ATOM 704 N N . THR A 1 94 ? -36.187 -10.049 80.392 1.00 42.88 94 THR A N 1
ATOM 705 C CA . THR A 1 94 ? -35.844 -9.196 79.258 1.00 42.88 94 THR A CA 1
ATOM 706 C C . THR A 1 94 ? -36.932 -9.393 78.208 1.00 42.88 94 THR A C 1
ATOM 708 O O . THR A 1 94 ? -37.105 -10.525 77.745 1.00 42.88 94 THR A O 1
ATOM 711 N N . PRO A 1 95 ? -37.706 -8.348 77.854 1.00 49.28 95 PRO A N 1
ATOM 712 C CA . PRO A 1 95 ? -38.781 -8.510 76.892 1.00 49.28 95 PRO A CA 1
ATOM 713 C C . PRO A 1 95 ? -38.167 -9.029 75.597 1.00 49.28 95 PRO A C 1
ATOM 715 O O . PRO A 1 95 ? -37.186 -8.467 75.098 1.00 49.28 95 PRO A O 1
ATOM 718 N N . THR A 1 96 ? -38.713 -10.129 75.077 1.00 63.19 96 THR A N 1
ATOM 719 C CA . THR A 1 96 ? -38.285 -10.759 73.823 1.00 63.19 96 THR A CA 1
ATOM 720 C C . THR A 1 96 ? -38.671 -9.879 72.639 1.00 63.19 96 THR A C 1
ATOM 722 O O . THR A 1 96 ? -39.581 -10.189 71.877 1.00 63.19 96 THR A O 1
ATOM 725 N N . LEU A 1 97 ? -37.962 -8.758 72.505 1.00 76.31 97 LEU A N 1
ATOM 726 C CA . LEU A 1 97 ? -38.015 -7.866 71.364 1.00 76.31 97 LEU A CA 1
ATOM 727 C C . LEU A 1 97 ? -37.179 -8.481 70.244 1.00 76.31 97 LEU A C 1
ATOM 729 O O . LEU A 1 97 ? -35.953 -8.577 70.359 1.00 76.31 97 LEU A O 1
ATOM 733 N N . SER A 1 98 ? -37.828 -8.866 69.150 1.00 82.69 98 SER A N 1
ATOM 734 C CA . SER A 1 98 ? -37.142 -9.323 67.945 1.00 82.69 98 SER A CA 1
ATOM 735 C C . SER A 1 98 ? -37.460 -8.431 66.748 1.00 82.69 98 SER A C 1
ATOM 737 O O . SER A 1 98 ? -38.593 -7.987 66.548 1.00 82.69 98 SER A O 1
ATOM 739 N N . VAL A 1 99 ? -36.416 -8.151 65.968 1.00 88.69 99 VAL A N 1
ATOM 740 C CA . VAL A 1 99 ? -36.478 -7.448 64.686 1.00 88.69 99 VAL A CA 1
ATOM 741 C C . VAL A 1 99 ? -36.377 -8.467 63.560 1.00 88.69 99 VAL A C 1
ATOM 743 O O . VAL A 1 99 ? -35.458 -9.285 63.530 1.00 88.69 99 VAL A O 1
ATOM 746 N N . GLN A 1 100 ? -37.280 -8.366 62.593 1.00 91.81 100 GLN A N 1
ATOM 747 C CA . GLN A 1 100 ? -37.152 -9.018 61.301 1.00 91.81 100 GLN A CA 1
ATOM 748 C C . GLN A 1 100 ? -36.994 -7.948 60.220 1.00 91.81 100 GLN A C 1
ATOM 750 O O . GLN A 1 100 ? -37.791 -7.018 60.138 1.00 91.81 100 GLN A O 1
ATOM 755 N N . ALA A 1 101 ? -35.980 -8.096 59.370 1.00 93.75 101 ALA A N 1
ATOM 756 C CA . ALA A 1 101 ? -35.792 -7.281 58.176 1.00 93.75 101 ALA A CA 1
ATOM 757 C C . ALA A 1 101 ? -35.760 -8.200 56.953 1.00 93.75 101 ALA A C 1
ATOM 759 O O . ALA A 1 101 ? -35.102 -9.244 56.971 1.00 93.75 101 ALA A O 1
ATOM 760 N N . THR A 1 102 ? -36.501 -7.877 55.896 1.00 94.44 102 THR A N 1
ATOM 761 C CA . THR A 1 102 ? -36.577 -8.727 54.699 1.00 94.44 102 THR A CA 1
ATOM 762 C C . THR A 1 102 ? -36.713 -7.879 53.429 1.00 94.44 102 THR A C 1
ATOM 764 O O . THR A 1 102 ? -37.652 -7.083 53.344 1.00 94.44 102 THR A O 1
ATOM 767 N N . PRO A 1 103 ? -35.830 -8.053 52.422 1.00 95.69 103 PRO A N 1
ATOM 768 C CA . PRO A 1 103 ? -34.547 -8.775 52.455 1.00 95.69 103 PRO A CA 1
ATOM 769 C C . PRO A 1 103 ? -33.450 -7.993 53.209 1.00 95.69 103 PRO A C 1
ATOM 771 O O . PRO A 1 103 ? -33.474 -6.770 53.253 1.00 95.69 103 PRO A O 1
ATOM 774 N N . THR A 1 104 ? -32.436 -8.675 53.753 1.00 95.19 104 THR A N 1
ATOM 775 C CA . THR A 1 104 ? -31.251 -8.016 54.354 1.00 95.19 104 THR A CA 1
ATOM 776 C C . THR A 1 104 ? -30.132 -7.725 53.349 1.00 95.19 104 THR A C 1
ATOM 778 O O . THR A 1 104 ? -29.251 -6.907 53.617 1.00 95.19 104 THR A O 1
ATOM 781 N N . VAL A 1 105 ? -30.150 -8.381 52.184 1.00 95.62 105 VAL A N 1
ATOM 782 C CA . VAL A 1 105 ? -29.153 -8.228 51.116 1.00 95.62 105 VAL A CA 1
ATOM 783 C C . VAL A 1 105 ? -29.844 -8.208 49.755 1.00 95.62 105 VAL A C 1
ATOM 785 O O . VAL A 1 105 ? -30.723 -9.027 49.495 1.00 95.62 105 VAL A O 1
ATOM 788 N N . GLY A 1 106 ? -29.419 -7.310 48.866 1.00 94.50 106 GLY A N 1
ATOM 789 C CA . GLY A 1 106 ? -29.912 -7.251 47.488 1.00 94.50 106 GLY A CA 1
ATOM 790 C C . GLY A 1 106 ? -29.308 -6.097 46.683 1.00 94.50 106 GLY A C 1
ATOM 791 O O . GLY A 1 106 ? -28.424 -5.402 47.187 1.00 94.50 106 GLY A O 1
ATOM 792 N N . PRO A 1 107 ? -29.749 -5.882 45.432 1.00 96.25 107 PRO A N 1
ATOM 793 C CA . PRO A 1 107 ? -29.287 -4.775 44.602 1.00 96.25 107 PRO A CA 1
ATOM 794 C C . PRO A 1 107 ? -29.842 -3.432 45.095 1.00 96.25 107 PRO A C 1
ATOM 796 O O . PRO A 1 107 ? -30.966 -3.359 45.580 1.00 96.25 107 PRO A O 1
ATOM 799 N N . ALA A 1 108 ? -29.071 -2.360 44.927 1.00 94.50 108 ALA A N 1
ATOM 800 C CA . ALA A 1 108 ? -29.529 -0.997 45.186 1.00 94.50 108 ALA A CA 1
ATOM 801 C C . ALA A 1 108 ? -30.284 -0.407 43.969 1.00 94.50 108 ALA A C 1
ATOM 803 O O . ALA A 1 108 ? -29.823 -0.600 42.838 1.00 94.50 108 ALA A O 1
ATOM 804 N N . PRO A 1 109 ? -31.3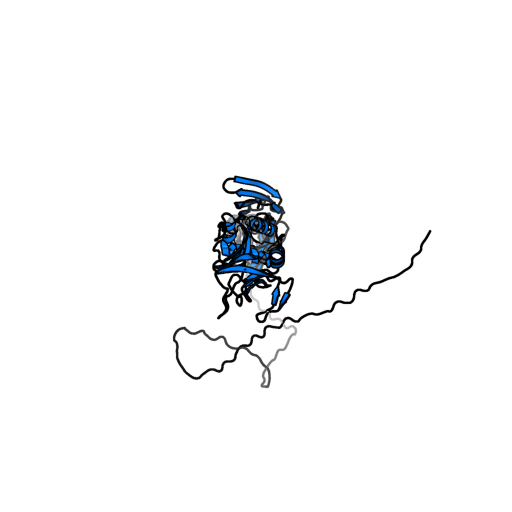68 0.373 44.162 1.00 96.19 109 PRO A N 1
ATOM 805 C CA . PRO A 1 109 ? -32.007 0.694 45.442 1.00 96.19 109 PRO A CA 1
ATOM 806 C C . PRO A 1 109 ? -32.728 -0.522 46.047 1.00 96.19 109 PRO A C 1
ATOM 808 O O . PRO A 1 109 ? -33.456 -1.222 45.347 1.00 96.19 109 PRO A O 1
ATOM 811 N N . LEU A 1 110 ? -32.519 -0.762 47.344 1.00 96.81 110 LEU A N 1
ATOM 812 C CA . LEU A 1 110 ? -33.036 -1.939 48.044 1.00 96.81 110 LEU A CA 1
ATOM 813 C C . LEU A 1 110 ? -34.194 -1.548 48.964 1.00 96.81 110 LEU A C 1
ATOM 815 O O . LEU A 1 110 ? -33.967 -0.966 50.024 1.00 96.81 110 LEU A O 1
ATOM 819 N N . GLN A 1 111 ? -35.421 -1.885 48.571 1.00 97.25 111 GLN A N 1
ATOM 820 C CA . GLN A 1 111 ? -36.592 -1.768 49.441 1.00 97.25 111 GLN A CA 1
ATOM 821 C C . GLN A 1 111 ? -36.584 -2.908 50.468 1.00 97.25 111 GLN A C 1
ATOM 823 O O . GLN A 1 111 ? -36.509 -4.081 50.098 1.00 97.25 111 GLN A O 1
ATOM 828 N N . VAL A 1 112 ? -36.663 -2.562 51.751 1.00 97.44 112 VAL A N 1
ATOM 829 C CA . VAL A 1 112 ? -36.656 -3.495 52.885 1.00 97.44 112 VAL A CA 1
ATOM 830 C C . VAL A 1 112 ? -37.908 -3.273 53.720 1.00 97.44 112 VAL A C 1
ATOM 832 O O . VAL A 1 112 ? -38.248 -2.138 54.052 1.00 97.44 112 VAL A O 1
ATOM 835 N N . SER A 1 113 ? -38.586 -4.366 54.069 1.00 96.75 113 SER A N 1
ATOM 836 C CA . SER A 1 113 ? -39.654 -4.359 55.070 1.00 96.75 113 SER A CA 1
ATOM 837 C C . SER A 1 113 ? -39.080 -4.745 56.429 1.00 96.75 113 SER A C 1
ATOM 839 O O . SER A 1 113 ? -38.393 -5.763 56.543 1.00 96.75 113 SER A O 1
ATOM 841 N N . PHE A 1 114 ? -39.376 -3.940 57.443 1.00 95.50 114 PHE A N 1
ATOM 842 C CA . PHE A 1 114 ? -39.005 -4.166 58.834 1.00 95.50 114 PHE A CA 1
ATOM 843 C C . PHE A 1 114 ? -40.248 -4.487 59.655 1.00 95.50 114 PHE A C 1
ATOM 845 O O . PHE A 1 114 ? -41.268 -3.815 59.509 1.00 95.50 114 PHE A O 1
ATOM 852 N N . ALA A 1 115 ? -40.147 -5.475 60.539 1.00 93.88 115 ALA A N 1
ATOM 853 C CA . ALA A 1 115 ? -41.168 -5.815 61.519 1.00 93.88 115 ALA A CA 1
ATOM 854 C C . ALA A 1 115 ? -40.535 -5.948 62.911 1.00 93.88 115 ALA A C 1
ATOM 856 O O . ALA A 1 115 ? -39.481 -6.571 63.065 1.00 93.88 115 ALA A O 1
ATOM 857 N N . ALA A 1 116 ? -41.186 -5.369 63.915 1.00 90.69 116 ALA A N 1
ATOM 858 C CA . ALA A 1 116 ? -40.867 -5.534 65.326 1.00 90.69 116 ALA A CA 1
ATOM 859 C C . ALA A 1 116 ? -41.918 -6.431 65.988 1.00 90.69 116 ALA A C 1
ATOM 861 O O . ALA A 1 116 ? -43.114 -6.275 65.745 1.00 90.69 116 ALA A O 1
ATOM 862 N N . THR A 1 117 ? -41.477 -7.344 66.851 1.00 86.50 117 THR A N 1
ATOM 863 C CA . THR A 1 117 ? -42.365 -8.147 67.705 1.00 86.50 117 THR A CA 1
ATOM 864 C C . THR A 1 117 ? -41.847 -8.148 69.140 1.00 86.50 117 THR A C 1
ATOM 866 O O . THR A 1 117 ? -40.642 -8.277 69.357 1.00 86.50 117 THR A O 1
ATOM 869 N N . GLY A 1 118 ? -42.747 -7.966 70.107 1.00 80.81 118 GLY A N 1
ATOM 870 C CA . GLY A 1 118 ? -42.459 -7.866 71.542 1.00 80.81 118 GLY A CA 1
ATOM 871 C C . GLY A 1 118 ? -43.475 -6.960 72.247 1.00 80.81 118 GLY A C 1
ATOM 872 O O . GLY A 1 118 ? -44.218 -6.239 71.587 1.00 80.81 118 GLY A O 1
ATOM 873 N N . ASP A 1 119 ? -43.518 -6.975 73.578 1.00 76.12 119 ASP A N 1
ATOM 874 C CA . ASP A 1 119 ? -44.475 -6.166 74.344 1.00 76.12 119 ASP A CA 1
ATOM 875 C C . ASP A 1 119 ? -43.944 -4.740 74.569 1.00 76.12 119 ASP A C 1
ATOM 877 O O . ASP A 1 119 ? -43.238 -4.453 75.537 1.00 76.12 119 ASP A O 1
ATOM 881 N N . ALA A 1 120 ? -44.271 -3.831 73.647 1.00 82.12 120 ALA A N 1
ATOM 882 C CA . ALA A 1 120 ? -43.881 -2.423 73.699 1.00 82.12 120 ALA A CA 1
ATOM 883 C C . ALA A 1 120 ? -45.035 -1.483 73.313 1.00 82.12 120 ALA A C 1
ATOM 885 O O . ALA A 1 120 ? -45.849 -1.792 72.443 1.00 82.12 120 ALA A O 1
ATOM 886 N N . ILE A 1 121 ? -45.070 -0.301 73.937 1.00 86.75 121 ILE A N 1
ATOM 887 C CA . ILE A 1 121 ? -46.069 0.754 73.692 1.00 86.75 121 ILE A CA 1
ATOM 888 C C . ILE A 1 121 ? -45.689 1.692 72.535 1.00 86.75 121 ILE A C 1
ATOM 890 O O . ILE A 1 121 ? -46.542 2.407 72.017 1.00 86.75 121 ILE A O 1
ATOM 894 N N . SER A 1 122 ? -44.421 1.702 72.112 1.00 88.69 122 SER A N 1
ATOM 895 C CA . SER A 1 122 ? -43.956 2.461 70.943 1.00 88.69 122 SER A CA 1
ATOM 896 C C . SER A 1 122 ? -42.710 1.832 70.321 1.00 88.69 122 SER A C 1
ATOM 898 O O . SER A 1 122 ? -41.843 1.352 71.055 1.00 88.69 122 SER A O 1
ATOM 900 N N . TYR A 1 123 ? -42.587 1.930 68.996 1.00 91.12 123 TYR A N 1
ATOM 901 C CA . TYR A 1 123 ? -41.443 1.468 68.205 1.00 91.12 123 TYR A CA 1
ATOM 902 C C . TYR A 1 123 ? -40.933 2.612 67.330 1.00 91.12 123 TYR A C 1
ATOM 904 O O . TYR A 1 123 ? -41.706 3.138 66.530 1.00 91.12 123 TYR A O 1
ATOM 912 N N . HIS A 1 124 ? -39.652 2.947 67.458 1.00 94.31 124 HIS A N 1
ATOM 913 C CA . HIS A 1 124 ? -38.970 3.949 66.645 1.00 94.31 124 HIS A CA 1
ATOM 914 C C . HIS A 1 124 ? -37.805 3.311 65.883 1.00 94.31 124 HIS A C 1
ATOM 916 O O . HIS A 1 124 ? -37.012 2.577 66.476 1.00 94.31 124 HIS A O 1
ATOM 922 N N . TRP A 1 125 ? -37.685 3.603 64.592 1.00 95.44 125 TRP A N 1
ATOM 923 C CA . TRP A 1 125 ? -36.621 3.121 63.716 1.00 95.44 125 TRP A CA 1
ATOM 924 C C . TRP A 1 125 ? -35.720 4.274 63.288 1.00 95.44 125 TRP A C 1
ATOM 926 O O . TRP A 1 125 ? -36.200 5.224 62.677 1.00 95.44 125 TRP A O 1
ATOM 936 N N . ASP A 1 126 ? -34.417 4.140 63.519 1.00 96.56 126 ASP A N 1
ATOM 937 C CA . ASP A 1 126 ? -33.372 4.868 62.791 1.00 96.56 126 ASP A CA 1
ATOM 938 C C . ASP A 1 126 ? -32.795 3.909 61.744 1.00 96.56 126 ASP A C 1
ATOM 940 O O . ASP A 1 126 ? -32.318 2.827 62.088 1.00 96.56 126 ASP A O 1
ATOM 944 N N . PHE A 1 127 ? -32.860 4.249 60.458 1.00 96.19 127 PHE A N 1
ATOM 945 C CA . PHE A 1 127 ? -32.392 3.360 59.392 1.00 96.19 127 PHE A CA 1
ATOM 946 C C . PHE A 1 127 ? -30.870 3.389 59.184 1.00 96.19 127 PHE A C 1
ATOM 948 O O . PHE A 1 127 ? -30.349 2.543 58.447 1.00 96.19 127 PHE A O 1
ATOM 955 N N . GLY A 1 128 ? -30.153 4.311 59.834 1.00 94.25 128 GLY A N 1
ATOM 956 C CA . GLY A 1 128 ? -28.701 4.471 59.748 1.00 94.25 128 GLY A CA 1
ATOM 957 C C . GLY A 1 128 ? -28.210 5.215 58.499 1.00 94.25 128 GLY A C 1
ATOM 958 O O . GLY A 1 128 ? -27.001 5.348 58.308 1.00 94.25 128 GLY A O 1
ATOM 959 N N . ASP A 1 129 ? -29.120 5.700 57.650 1.00 94.44 129 ASP A N 1
ATOM 960 C CA . ASP A 1 129 ? -28.844 6.539 56.473 1.00 94.44 129 ASP A CA 1
ATOM 961 C C . ASP A 1 129 ? -29.402 7.972 56.600 1.00 94.44 129 ASP A C 1
ATOM 963 O O . ASP A 1 129 ? -29.338 8.756 55.652 1.00 94.44 129 ASP A O 1
ATOM 967 N N . GLY A 1 130 ? -29.916 8.322 57.784 1.00 93.75 130 GLY A N 1
ATOM 968 C CA . GLY A 1 130 ? -30.584 9.591 58.080 1.00 93.75 130 GLY A CA 1
ATOM 969 C C . GLY A 1 130 ? -32.110 9.548 57.939 1.00 93.75 130 GLY A C 1
ATOM 970 O O . GLY A 1 130 ? -32.767 10.520 58.307 1.00 93.75 130 GLY A O 1
ATOM 971 N N . GLY A 1 131 ? -32.683 8.448 57.437 1.00 94.75 131 GLY A N 1
ATOM 972 C CA . GLY A 1 131 ? -34.120 8.193 57.503 1.00 94.75 131 GLY A CA 1
ATOM 973 C C . GLY A 1 131 ? -34.549 7.602 58.849 1.00 94.75 131 GLY A C 1
ATOM 974 O O . GLY A 1 131 ? -33.814 6.830 59.464 1.00 94.75 131 GLY A O 1
ATOM 975 N N . SER A 1 132 ? -35.775 7.909 59.272 1.00 96.06 132 SER A N 1
ATOM 976 C CA . SER A 1 132 ? -36.423 7.294 60.432 1.00 96.06 132 SER A CA 1
ATOM 977 C C . SER A 1 132 ? -37.913 7.045 60.184 1.00 96.06 132 SER A C 1
ATOM 979 O O . SER A 1 132 ? -38.504 7.617 59.264 1.00 96.06 132 SER A O 1
ATOM 981 N N . ALA A 1 133 ? -38.520 6.160 60.976 1.00 95.88 133 ALA A N 1
ATOM 982 C CA . ALA A 1 133 ? -39.956 5.881 60.938 1.00 95.88 133 ALA A CA 1
ATOM 983 C C . ALA A 1 133 ? -40.464 5.350 62.285 1.00 95.88 133 ALA A C 1
ATOM 985 O O . ALA A 1 133 ? -39.722 4.711 63.027 1.00 95.88 133 ALA A O 1
ATOM 986 N N . ASP A 1 134 ? -41.751 5.539 62.564 1.00 93.81 134 ASP A N 1
ATOM 987 C CA . ASP A 1 134 ? -42.411 5.011 63.759 1.00 93.81 134 ASP A CA 1
ATOM 988 C C . ASP A 1 134 ? -43.419 3.914 63.395 1.00 93.81 134 ASP A C 1
ATOM 990 O O . ASP A 1 134 ? -44.120 3.998 62.385 1.00 93.81 134 ASP A O 1
ATOM 994 N N . GLY A 1 135 ? -43.509 2.886 64.241 1.00 92.31 135 GLY A N 1
ATOM 995 C CA . GLY A 1 135 ? -44.497 1.810 64.131 1.00 92.31 135 GLY A CA 1
ATOM 996 C C . GLY A 1 135 ? -43.916 0.387 64.120 1.00 92.31 135 GLY A C 1
ATOM 997 O O . GLY A 1 135 ? -42.724 0.183 63.880 1.00 92.31 135 GLY A O 1
ATOM 998 N N . PRO A 1 136 ? -44.760 -0.633 64.378 1.00 89.00 136 PRO A N 1
ATOM 999 C CA . PRO A 1 136 ? -44.335 -2.032 64.477 1.00 89.00 136 PRO A CA 1
ATOM 1000 C C . PRO A 1 136 ? -43.978 -2.660 63.123 1.00 89.00 136 PRO A C 1
ATOM 1002 O O . PRO A 1 136 ? -43.350 -3.715 63.078 1.00 89.00 136 PRO A O 1
ATOM 1005 N N . THR A 1 137 ? -44.388 -2.062 62.004 1.00 93.81 137 THR A N 1
ATOM 1006 C CA . THR A 1 137 ? -44.030 -2.517 60.655 1.00 93.81 137 THR A CA 1
ATOM 1007 C C . THR A 1 137 ? -43.857 -1.312 59.745 1.00 93.81 137 THR A C 1
ATOM 1009 O O . THR A 1 137 ? -44.770 -0.499 59.623 1.00 93.81 137 THR A O 1
ATOM 1012 N N . VAL A 1 138 ? -42.687 -1.194 59.118 1.00 96.69 138 VAL A N 1
ATOM 1013 C CA . VAL A 1 138 ? -42.300 -0.047 58.281 1.00 96.69 138 VAL A CA 1
ATOM 1014 C C . VAL A 1 138 ? -41.557 -0.523 57.031 1.00 96.69 138 VAL A C 1
ATOM 1016 O O . VAL A 1 138 ? -41.007 -1.626 56.999 1.00 96.69 138 VAL A O 1
ATOM 1019 N N . GLN A 1 139 ? -41.529 0.304 55.987 1.00 96.62 139 GLN A N 1
ATOM 1020 C CA . GLN A 1 139 ? -40.726 0.063 54.787 1.00 96.62 139 GLN A CA 1
ATOM 1021 C C . GLN A 1 139 ? -39.743 1.207 54.576 1.00 96.62 139 GLN A C 1
ATOM 1023 O O . GLN A 1 139 ? -40.107 2.369 54.737 1.00 96.62 139 GLN A O 1
ATOM 1028 N N . HIS A 1 140 ? -38.527 0.875 54.151 1.00 97.06 140 HIS A N 1
ATOM 1029 C CA . HIS A 1 140 ? -37.501 1.854 53.796 1.00 97.06 140 HIS A CA 1
ATOM 1030 C C . HIS A 1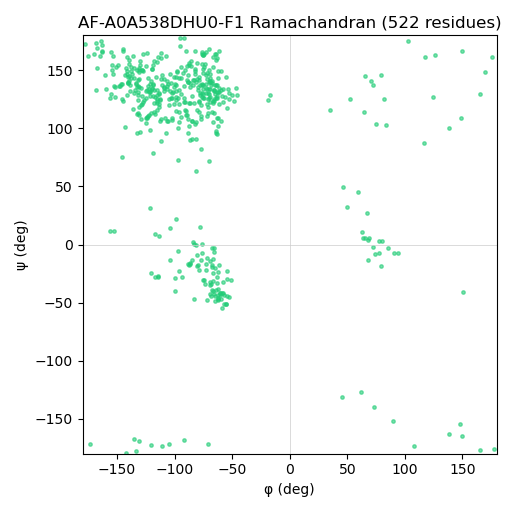 140 ? -36.736 1.422 52.545 1.00 97.06 140 HIS A C 1
ATOM 1032 O O . HIS A 1 140 ? -36.688 0.233 52.230 1.00 97.06 140 HIS A O 1
ATOM 1038 N N . THR A 1 141 ? -36.157 2.373 51.809 1.00 97.56 141 THR A N 1
ATOM 1039 C CA . THR A 1 141 ? -35.424 2.090 50.564 1.00 97.56 141 THR A CA 1
ATOM 1040 C C . THR A 1 141 ? -33.995 2.602 50.640 1.00 97.56 141 THR A C 1
ATOM 1042 O O . THR A 1 141 ? -33.747 3.802 50.575 1.00 97.56 141 THR A O 1
ATOM 1045 N N . TYR A 1 142 ? -33.047 1.671 50.700 1.00 97.25 142 TYR A N 1
ATOM 1046 C CA . TYR A 1 142 ? -31.631 1.972 50.856 1.00 97.25 142 TYR A CA 1
ATOM 1047 C C . TYR A 1 142 ? -30.915 2.227 49.529 1.00 97.25 142 TYR A C 1
ATOM 1049 O O . TYR A 1 142 ? -31.022 1.452 48.571 1.00 97.25 142 TYR A O 1
ATOM 1057 N N . ALA A 1 143 ? -30.085 3.271 49.511 1.00 97.00 143 ALA A N 1
ATOM 1058 C CA . ALA A 1 143 ? -29.056 3.468 48.493 1.00 97.00 143 ALA A CA 1
ATOM 1059 C C . ALA A 1 143 ? -27.907 2.447 48.645 1.00 97.00 143 ALA A C 1
ATOM 1061 O O . ALA A 1 143 ? -27.802 1.747 49.652 1.00 97.00 143 ALA A O 1
ATOM 1062 N N . ALA A 1 144 ? -27.020 2.362 47.647 1.00 96.56 144 ALA A N 1
ATOM 1063 C CA . ALA A 1 144 ? -25.898 1.422 47.669 1.00 96.56 144 ALA A CA 1
ATOM 1064 C C . ALA A 1 144 ? -24.952 1.687 48.854 1.00 96.56 144 ALA A C 1
ATOM 1066 O O . ALA A 1 144 ? -24.372 2.768 48.957 1.00 96.56 144 ALA A O 1
ATOM 1067 N N . GLY A 1 145 ? -24.766 0.693 49.721 1.00 96.31 145 GLY A N 1
ATOM 1068 C CA . GLY A 1 145 ? -24.039 0.843 50.977 1.00 96.31 145 GLY A CA 1
ATOM 1069 C C . GLY A 1 145 ? -24.265 -0.316 51.947 1.00 96.31 145 GLY A C 1
ATOM 1070 O O . GLY A 1 145 ? -24.943 -1.299 51.637 1.00 96.31 145 GLY A O 1
ATOM 1071 N N . ARG A 1 146 ? -23.670 -0.191 53.136 1.00 96.50 146 ARG A N 1
ATOM 1072 C CA . ARG A 1 146 ? -23.983 -1.021 54.302 1.00 96.50 146 ARG A CA 1
ATOM 1073 C C . ARG A 1 146 ? -24.567 -0.108 55.369 1.00 96.50 146 ARG A C 1
ATOM 1075 O O . ARG A 1 146 ? -23.941 0.891 55.709 1.00 96.50 146 ARG A O 1
ATOM 1082 N N . TRP A 1 147 ? -25.722 -0.492 55.887 1.00 96.88 147 TRP A N 1
ATOM 1083 C CA . TRP A 1 147 ? -26.535 0.299 56.798 1.00 96.88 147 TRP A CA 1
ATOM 1084 C C . TRP A 1 147 ? -26.878 -0.535 58.031 1.00 96.88 147 TRP A C 1
ATOM 1086 O O . TRP A 1 147 ? -26.975 -1.762 57.943 1.00 96.88 147 TRP A O 1
ATOM 1096 N N . THR A 1 148 ? -27.058 0.123 59.170 1.00 96.69 148 THR A N 1
ATOM 1097 C CA . THR A 1 148 ? -27.448 -0.523 60.427 1.00 96.69 148 THR A CA 1
ATOM 1098 C C . THR A 1 148 ? -28.752 0.106 60.881 1.00 96.69 148 THR A C 1
ATOM 1100 O O . THR A 1 148 ? -28.743 1.182 61.473 1.00 96.69 148 THR A O 1
ATOM 1103 N N . ALA A 1 149 ? -29.867 -0.563 60.594 1.00 96.06 149 ALA A N 1
ATOM 1104 C CA . ALA A 1 149 ? -31.155 -0.163 61.135 1.00 96.06 149 ALA A CA 1
ATOM 1105 C C . ALA A 1 149 ? -31.171 -0.441 62.640 1.00 96.06 149 ALA A C 1
ATOM 1107 O O . ALA A 1 149 ? -30.778 -1.529 63.068 1.00 96.06 149 ALA A O 1
ATOM 1108 N N . THR A 1 150 ? -31.636 0.523 63.423 1.00 95.31 150 THR A N 1
ATOM 1109 C CA . THR A 1 150 ? -31.708 0.483 64.881 1.00 95.31 150 THR A CA 1
ATOM 1110 C C . THR A 1 150 ? -33.154 0.698 65.308 1.00 95.31 150 THR A C 1
ATOM 1112 O O . THR A 1 150 ? -33.709 1.783 65.152 1.00 95.31 150 THR A O 1
ATOM 1115 N N . LEU A 1 151 ? -33.763 -0.351 65.851 1.00 93.62 151 LEU A N 1
ATOM 1116 C CA . LEU A 1 151 ? -35.062 -0.304 66.505 1.00 93.62 151 LEU A CA 1
ATOM 1117 C C . LEU A 1 151 ? -34.867 0.107 67.961 1.00 93.62 151 LEU A C 1
ATOM 1119 O O . LEU A 1 151 ? -34.122 -0.556 68.678 1.00 93.62 151 LEU A O 1
ATOM 1123 N N . THR A 1 152 ? -35.590 1.124 68.417 1.00 91.94 152 THR A N 1
ATOM 1124 C CA . THR A 1 152 ? -35.760 1.443 69.837 1.00 91.94 152 THR A CA 1
ATOM 1125 C C . THR A 1 152 ? -37.227 1.267 70.213 1.00 91.94 152 THR A C 1
ATOM 1127 O O . THR A 1 152 ? -38.093 1.986 69.716 1.00 91.94 152 THR A O 1
ATOM 1130 N N . SER A 1 153 ? -37.518 0.310 71.093 1.00 88.81 153 SER A N 1
ATOM 1131 C CA . SER A 1 153 ? -38.856 0.106 71.652 1.00 88.81 153 SER A CA 1
ATOM 1132 C C . SER A 1 153 ? -38.936 0.635 73.081 1.00 88.81 153 SER A C 1
ATOM 1134 O O . SER A 1 153 ? -37.971 0.485 73.834 1.00 88.81 153 SER A O 1
ATOM 1136 N N . ARG A 1 154 ? -40.095 1.160 73.491 1.00 87.50 154 ARG A N 1
ATOM 1137 C CA . ARG A 1 154 ? -40.377 1.533 74.888 1.00 87.50 154 ARG A CA 1
ATOM 1138 C C . ARG A 1 154 ? -41.503 0.673 75.459 1.00 87.50 154 ARG A C 1
ATOM 1140 O O . ARG A 1 154 ? -42.529 0.520 74.799 1.00 87.50 154 ARG A O 1
ATOM 1147 N N . SER A 1 155 ? -41.325 0.138 76.662 1.00 82.06 155 SER A N 1
ATOM 1148 C CA . SER A 1 155 ? -42.332 -0.615 77.422 1.00 82.06 155 SER A CA 1
ATOM 1149 C C . SER A 1 155 ? -43.166 0.303 78.333 1.00 82.06 155 SER A C 1
ATOM 1151 O O . SER A 1 155 ? -42.848 1.478 78.526 1.00 82.06 155 SER A O 1
ATOM 1153 N N . SER A 1 156 ? -44.284 -0.207 78.858 1.00 77.69 156 SER A N 1
ATOM 1154 C CA . SER A 1 156 ? -45.243 0.561 79.675 1.00 77.69 156 SER A CA 1
ATOM 1155 C C . SER A 1 156 ? -44.705 1.005 81.043 1.00 77.69 156 SER A C 1
ATOM 1157 O O . SER A 1 156 ? -45.243 1.937 81.633 1.00 77.69 156 SER A O 1
ATOM 1159 N N . ASP A 1 157 ? -43.629 0.382 81.520 1.00 77.19 157 ASP A N 1
ATOM 1160 C CA . ASP A 1 157 ? -42.862 0.747 82.718 1.00 77.19 157 ASP A CA 1
ATOM 1161 C C . ASP A 1 157 ? -41.817 1.857 82.467 1.00 77.19 157 ASP A C 1
ATOM 1163 O O . ASP A 1 157 ? -41.099 2.260 83.381 1.00 77.19 157 ASP A O 1
ATOM 1167 N N . GLY A 1 158 ? -41.719 2.360 81.231 1.00 75.00 158 GLY A N 1
ATOM 1168 C CA . GLY A 1 158 ? -40.729 3.355 80.815 1.00 75.00 158 GLY A CA 1
ATOM 1169 C C . GLY A 1 158 ? -39.377 2.770 80.396 1.00 75.00 158 GLY A C 1
ATOM 1170 O O . GLY A 1 158 ? -38.525 3.527 79.923 1.00 75.00 158 GLY A O 1
ATOM 1171 N N . GLY A 1 159 ? -39.187 1.452 80.505 1.00 82.19 159 GLY A N 1
ATOM 1172 C CA . GLY A 1 159 ? -38.002 0.760 80.010 1.00 82.19 159 GLY A CA 1
ATOM 1173 C C . GLY A 1 159 ? -37.814 0.939 78.501 1.00 82.19 159 GLY A C 1
ATOM 1174 O O . GLY A 1 159 ? -38.775 1.088 77.741 1.00 82.19 159 GLY A O 1
ATOM 1175 N N . THR A 1 160 ? -36.562 0.931 78.045 1.00 84.31 160 THR A N 1
ATOM 1176 C CA . THR A 1 160 ? -36.222 0.939 76.618 1.00 84.31 160 THR A CA 1
ATOM 1177 C C . THR A 1 160 ? -35.355 -0.257 76.259 1.00 84.31 160 THR A C 1
ATOM 1179 O O . THR A 1 160 ? -34.492 -0.680 77.024 1.00 84.31 160 THR A O 1
ATOM 1182 N N . SER A 1 161 ? -35.587 -0.801 75.067 1.00 85.56 161 SER A N 1
ATOM 1183 C CA . SER A 1 161 ? -34.806 -1.895 74.493 1.00 85.56 161 SER A CA 1
ATOM 1184 C C . SER A 1 161 ? -34.430 -1.545 73.060 1.00 85.56 161 SER A C 1
ATOM 1186 O O . SER A 1 161 ? -35.220 -0.931 72.336 1.00 85.56 161 SER A O 1
ATOM 1188 N N . THR A 1 162 ? -33.215 -1.915 72.665 1.00 89.94 162 THR A N 1
ATOM 1189 C CA . THR A 1 162 ? -32.650 -1.586 71.358 1.00 89.94 162 THR A CA 1
ATOM 1190 C C . THR A 1 162 ? -32.200 -2.851 70.648 1.00 89.94 162 THR A C 1
ATOM 1192 O O . THR A 1 162 ? -31.494 -3.676 71.223 1.00 89.94 162 THR A O 1
ATOM 1195 N N . GLN A 1 163 ? -32.585 -2.987 69.382 1.00 91.75 163 GLN A N 1
ATOM 1196 C CA . GLN A 1 163 ? -32.179 -4.083 68.503 1.00 91.75 163 GLN A CA 1
ATOM 1197 C C . GLN A 1 163 ? -31.679 -3.528 67.172 1.00 91.75 163 GLN A C 1
ATOM 1199 O O . GLN A 1 163 ? -32.111 -2.461 66.743 1.00 91.75 163 GLN A O 1
ATOM 1204 N N . THR A 1 164 ? -30.779 -4.249 66.500 1.00 93.81 164 THR A N 1
ATOM 1205 C CA . THR A 1 164 ? -30.217 -3.802 65.216 1.00 93.81 164 THR A CA 1
ATOM 1206 C C . THR A 1 164 ? -30.340 -4.850 64.116 1.00 93.81 164 THR A C 1
ATOM 1208 O O . THR A 1 164 ? -30.308 -6.053 64.372 1.00 93.81 164 THR A O 1
ATOM 1211 N N . ALA A 1 165 ? -30.461 -4.384 62.873 1.00 94.00 165 ALA A N 1
ATOM 1212 C CA . ALA A 1 165 ? -30.438 -5.211 61.673 1.00 94.00 165 ALA A CA 1
ATOM 1213 C C . ALA A 1 165 ? -29.484 -4.601 60.636 1.00 94.00 165 ALA A C 1
ATOM 1215 O O . ALA A 1 165 ? -29.625 -3.444 60.241 1.00 94.00 165 ALA A O 1
ATOM 1216 N N . VAL A 1 166 ? -28.502 -5.387 60.183 1.00 96.00 166 VAL A N 1
ATOM 1217 C CA . VAL A 1 166 ? -27.536 -4.948 59.166 1.00 96.00 166 VAL A CA 1
ATOM 1218 C C . VAL A 1 166 ? -28.100 -5.210 57.775 1.00 96.00 166 VAL A C 1
ATOM 1220 O O . VAL A 1 166 ? -28.370 -6.355 57.412 1.00 96.00 166 VAL A O 1
ATOM 1223 N N . ILE A 1 167 ? -28.220 -4.148 56.982 1.00 97.44 167 ILE A N 1
ATOM 1224 C CA . ILE A 1 167 ? -28.700 -4.185 55.601 1.00 97.44 167 ILE A CA 1
ATOM 1225 C C . ILE A 1 167 ? -27.535 -3.903 54.653 1.00 97.44 167 ILE A C 1
ATOM 1227 O O . ILE A 1 167 ? -26.744 -2.986 54.873 1.00 97.44 167 ILE A O 1
ATOM 1231 N N . THR A 1 168 ? -27.411 -4.688 53.582 1.00 97.06 168 THR A N 1
ATOM 1232 C CA . THR A 1 168 ? -26.376 -4.492 52.556 1.00 97.06 168 THR A CA 1
ATOM 1233 C C . THR A 1 168 ? -27.003 -4.368 51.169 1.00 97.06 168 THR A C 1
ATOM 1235 O O . THR A 1 168 ? -27.416 -5.357 50.562 1.00 97.06 168 THR A O 1
ATOM 1238 N N . ALA A 1 169 ? -27.044 -3.140 50.656 1.00 97.25 169 ALA A N 1
ATOM 1239 C CA . ALA A 1 169 ? -27.564 -2.816 49.334 1.00 97.25 169 ALA A CA 1
ATOM 1240 C C . ALA A 1 169 ? -26.400 -2.672 48.341 1.00 97.25 169 ALA A C 1
ATOM 1242 O O . ALA A 1 169 ? -25.567 -1.773 48.465 1.00 97.25 169 ALA A O 1
ATOM 1243 N N . TYR A 1 170 ? -26.328 -3.560 47.351 1.00 96.94 170 TYR A N 1
ATOM 1244 C CA . TYR A 1 170 ? -25.221 -3.632 46.403 1.00 96.94 170 TYR A CA 1
ATOM 1245 C C . TYR A 1 170 ? -25.466 -2.782 45.149 1.00 96.94 170 TYR A C 1
ATOM 1247 O O . TYR A 1 170 ? -26.343 -3.069 44.336 1.00 96.94 170 TYR A O 1
ATOM 1255 N N . GLY A 1 171 ? -24.636 -1.761 44.948 1.00 96.38 171 GLY A N 1
ATOM 1256 C CA . GLY A 1 171 ? -24.503 -1.025 43.692 1.00 96.38 171 GLY A CA 1
ATOM 1257 C C . GLY A 1 171 ? -23.304 -1.521 42.882 1.00 96.38 171 GLY A C 1
ATOM 1258 O O . GLY A 1 171 ? -22.218 -1.725 43.427 1.00 96.38 171 GLY A O 1
ATOM 1259 N N . LEU A 1 172 ? -23.474 -1.684 41.567 1.00 96.88 172 LEU A N 1
ATOM 1260 C CA . LEU A 1 172 ? -22.417 -2.130 40.656 1.00 96.88 172 LEU A CA 1
ATOM 1261 C C . LEU A 1 172 ? -22.288 -1.161 39.473 1.00 96.88 172 LEU A C 1
ATOM 1263 O O . LEU A 1 172 ? -23.236 -0.951 38.722 1.00 96.88 172 LEU A O 1
ATOM 1267 N N . SER A 1 173 ? -21.102 -0.587 39.269 1.00 96.88 173 SER A N 1
ATOM 1268 C CA . SER A 1 173 ? -20.815 0.263 38.104 1.00 96.88 173 SER A CA 1
ATOM 1269 C C . SER A 1 173 ? -20.106 -0.524 36.998 1.00 96.88 173 SER A C 1
ATOM 1271 O O . SER A 1 173 ? -19.347 -1.450 37.290 1.00 96.88 173 SER A O 1
ATOM 1273 N N . LEU A 1 174 ? -20.317 -0.155 35.728 1.00 97.69 174 LEU A N 1
ATOM 1274 C CA . LEU A 1 174 ? -19.577 -0.684 34.576 1.00 97.69 174 LEU A CA 1
ATOM 1275 C C . LEU A 1 174 ? -19.243 0.436 33.582 1.00 97.69 174 LEU A C 1
ATOM 1277 O O . LEU A 1 174 ? -20.098 1.208 33.167 1.00 97.69 174 LEU A O 1
ATOM 1281 N N . THR A 1 175 ? -17.986 0.477 33.150 1.00 97.56 175 THR A N 1
ATOM 1282 C CA . THR A 1 175 ? -17.465 1.381 32.120 1.00 97.56 175 THR A CA 1
ATOM 1283 C C . THR A 1 175 ? -16.573 0.610 31.145 1.00 97.56 175 THR A C 1
ATOM 1285 O O . THR A 1 175 ? -15.946 -0.395 31.497 1.00 97.56 175 THR A O 1
ATOM 1288 N N . GLY A 1 176 ? -16.495 1.070 29.899 1.00 95.38 176 GLY A N 1
ATOM 1289 C CA . GLY A 1 176 ? -15.731 0.412 28.841 1.00 95.38 176 GLY A CA 1
ATOM 1290 C C . GLY A 1 176 ? -15.573 1.297 27.603 1.00 95.38 176 GLY A C 1
ATOM 1291 O O . GLY A 1 176 ? -16.150 2.382 27.539 1.00 95.38 176 GLY A O 1
ATOM 1292 N N . PRO A 1 177 ? -14.774 0.873 26.610 1.00 94.56 177 PRO A N 1
ATOM 1293 C CA . PRO A 1 177 ? -14.535 1.669 25.413 1.00 94.56 177 PRO A CA 1
ATOM 1294 C C . PRO A 1 177 ? -15.737 1.644 24.467 1.00 94.56 177 PRO A C 1
ATOM 1296 O O . PRO A 1 177 ? -16.176 0.575 24.047 1.00 94.56 177 PRO A O 1
ATOM 1299 N N . ASN A 1 178 ? -16.184 2.823 24.037 1.00 93.19 178 ASN A N 1
ATOM 1300 C CA . ASN A 1 178 ? -17.210 2.976 23.011 1.00 93.19 178 ASN A CA 1
ATOM 1301 C C . ASN A 1 178 ? -16.721 3.958 21.918 1.00 93.19 178 ASN A C 1
ATOM 1303 O O . ASN A 1 178 ? -16.626 5.153 22.193 1.00 93.19 178 ASN A O 1
ATOM 1307 N N . PRO A 1 179 ? -16.380 3.505 20.692 1.00 94.69 179 PRO A N 1
ATOM 1308 C CA . PRO A 1 179 ? -16.442 2.130 20.200 1.00 94.69 179 PRO A CA 1
ATOM 1309 C C . PRO A 1 179 ? -15.228 1.267 20.597 1.00 94.69 179 PRO A C 1
ATOM 1311 O O . PRO A 1 179 ? -14.079 1.716 20.605 1.00 94.69 179 PRO A O 1
ATOM 1314 N N . ALA A 1 180 ? -15.459 -0.027 20.811 1.00 95.00 180 ALA A N 1
ATOM 1315 C CA . ALA A 1 180 ? -14.406 -1.026 20.971 1.00 95.00 180 ALA A CA 1
ATOM 1316 C C . ALA A 1 180 ? -13.847 -1.479 19.606 1.00 95.00 180 ALA A C 1
ATOM 1318 O O . ALA A 1 180 ? -14.584 -1.657 18.636 1.00 95.00 180 ALA A O 1
ATOM 1319 N N . ARG A 1 181 ? -12.533 -1.723 19.498 1.00 94.62 181 ARG A N 1
ATOM 1320 C CA . ARG A 1 181 ? -11.916 -2.215 18.246 1.00 94.62 181 ARG A CA 1
ATOM 1321 C C . ARG A 1 181 ? -12.135 -3.720 18.067 1.00 94.62 181 ARG A C 1
ATOM 1323 O O . ARG A 1 181 ? -11.665 -4.508 18.888 1.00 94.62 181 ARG A O 1
ATOM 1330 N N . TYR A 1 182 ? -12.731 -4.124 16.943 1.00 94.75 182 TYR A N 1
ATOM 1331 C CA . TYR A 1 182 ? -13.091 -5.518 16.660 1.00 94.75 182 TYR A CA 1
ATOM 1332 C C . TYR A 1 182 ? -11.959 -6.536 16.916 1.00 94.75 182 TYR A C 1
ATOM 1334 O O . TYR A 1 182 ? -10.862 -6.464 16.342 1.00 94.75 182 TYR A O 1
ATOM 1342 N N . GLY A 1 183 ? -12.244 -7.529 17.762 1.00 91.31 183 GLY A N 1
ATOM 1343 C CA . GLY A 1 183 ? -11.376 -8.670 18.070 1.00 91.31 183 GLY A CA 1
ATOM 1344 C C . GLY A 1 183 ? -10.097 -8.331 18.850 1.00 91.31 183 GLY A C 1
ATOM 1345 O O . GLY A 1 183 ? -9.267 -9.220 19.082 1.00 91.31 183 GLY A O 1
ATOM 1346 N N . ARG A 1 184 ? -9.899 -7.067 19.249 1.00 93.88 184 ARG A N 1
ATOM 1347 C CA . ARG A 1 184 ? -8.819 -6.669 20.162 1.00 93.88 184 ARG A CA 1
ATOM 1348 C C . ARG A 1 184 ? -9.240 -6.927 21.608 1.00 93.88 184 ARG A C 1
ATOM 1350 O O . ARG A 1 184 ? -10.421 -6.897 21.935 1.00 93.88 184 ARG A O 1
ATOM 1357 N N . ARG A 1 185 ? -8.250 -7.200 22.462 1.00 94.62 185 ARG A N 1
ATOM 1358 C CA . ARG A 1 185 ? -8.448 -7.202 23.914 1.00 94.62 185 ARG A CA 1
ATOM 1359 C C . ARG A 1 185 ? -8.657 -5.755 24.354 1.00 94.62 185 ARG A C 1
ATOM 1361 O O . ARG A 1 185 ? -7.858 -4.898 23.980 1.00 94.62 185 ARG A O 1
ATOM 1368 N N . VAL A 1 186 ? -9.713 -5.510 25.111 1.00 95.25 186 VAL A N 1
ATOM 1369 C CA . VAL A 1 186 ? -10.052 -4.221 25.715 1.00 95.25 186 VAL A CA 1
ATOM 1370 C C . VAL A 1 186 ? -10.348 -4.417 27.197 1.00 95.25 186 VAL A C 1
ATOM 1372 O O . VAL A 1 186 ? -10.654 -5.531 27.620 1.00 95.25 186 VAL A O 1
ATOM 1375 N N . VAL A 1 187 ? -10.228 -3.349 27.982 1.00 96.94 187 VAL A N 1
ATOM 1376 C CA . VAL A 1 187 ? -10.461 -3.376 29.429 1.00 96.94 187 VAL A CA 1
ATOM 1377 C C . VAL A 1 187 ? -11.799 -2.714 29.725 1.00 96.94 187 VAL A C 1
ATOM 1379 O O . VAL A 1 187 ? -12.003 -1.563 29.347 1.00 96.94 187 VAL A O 1
ATOM 1382 N N . PHE A 1 188 ? -12.672 -3.436 30.417 1.00 97.50 188 PHE A N 1
ATOM 1383 C CA . PHE A 1 188 ? -13.826 -2.875 31.114 1.00 97.50 188 PHE A CA 1
ATOM 1384 C C . PHE A 1 188 ? -13.462 -2.694 32.592 1.00 97.50 188 PHE A C 1
ATOM 1386 O O . PHE A 1 188 ? -12.642 -3.450 33.128 1.00 97.50 188 PHE A O 1
ATOM 1393 N N . ARG A 1 189 ? -14.035 -1.681 33.241 1.00 97.94 189 ARG A N 1
ATOM 1394 C CA . ARG A 1 189 ? -13.728 -1.284 34.623 1.00 97.94 189 ARG A CA 1
ATOM 1395 C C . ARG A 1 189 ? -15.003 -0.957 35.381 1.00 97.94 189 ARG A C 1
ATOM 1397 O O . ARG A 1 189 ? -15.962 -0.483 34.781 1.00 97.94 189 ARG A O 1
ATOM 1404 N N . GLY A 1 190 ? -14.971 -1.122 36.693 1.00 97.38 190 GLY A N 1
ATOM 1405 C CA . GLY A 1 190 ? -16.063 -0.709 37.561 1.00 97.38 190 GLY A CA 1
ATOM 1406 C C . GLY A 1 190 ? -15.715 -0.856 39.033 1.00 97.38 190 GLY A C 1
ATOM 1407 O O . GLY A 1 190 ? -14.567 -1.140 39.396 1.00 97.38 190 GLY A O 1
ATOM 1408 N N . SER A 1 191 ? -16.727 -0.666 39.863 1.00 97.12 191 SER A N 1
ATOM 1409 C CA . SER A 1 191 ? -16.682 -0.759 41.318 1.00 97.12 191 SER A CA 1
ATOM 1410 C C . SER A 1 191 ? -17.952 -1.412 41.853 1.00 97.12 191 SER A C 1
ATOM 1412 O O . SER A 1 191 ? -19.025 -1.265 41.266 1.00 97.12 191 SER A O 1
ATOM 1414 N N . VAL A 1 192 ? -17.801 -2.111 42.974 1.00 97.12 192 VAL A N 1
ATOM 1415 C CA . VAL A 1 192 ? -18.888 -2.564 43.847 1.00 97.12 192 VAL A CA 1
ATOM 1416 C C . VAL A 1 192 ? -18.987 -1.602 45.030 1.00 97.12 192 VAL A C 1
ATOM 1418 O O . VAL A 1 192 ? -17.957 -1.180 45.563 1.00 97.12 192 VAL A O 1
ATOM 1421 N N . VAL A 1 193 ? -20.212 -1.256 45.419 1.00 96.62 193 VAL A N 1
ATOM 1422 C CA . VAL A 1 193 ? -20.542 -0.514 46.641 1.00 96.62 193 VAL A CA 1
ATOM 1423 C C . VAL A 1 193 ? -21.564 -1.350 47.426 1.00 96.62 193 VAL A C 1
ATOM 1425 O O . VAL A 1 193 ? -22.575 -1.699 46.826 1.00 96.62 193 VAL A O 1
ATOM 1428 N N . PRO A 1 194 ? -21.347 -1.676 48.714 1.00 96.44 194 PRO A N 1
ATOM 1429 C CA . PRO A 1 194 ? -20.139 -1.392 49.488 1.00 96.44 194 PRO A CA 1
ATOM 1430 C C . PRO A 1 194 ? -18.900 -2.109 48.929 1.00 96.44 194 PRO A C 1
ATOM 1432 O O . PRO A 1 194 ? -18.993 -3.057 48.151 1.00 96.44 194 PRO A O 1
ATOM 1435 N N . ALA A 1 195 ? -17.719 -1.611 49.291 1.00 95.75 195 ALA A N 1
ATOM 1436 C CA . ALA A 1 195 ? -16.460 -2.152 48.800 1.00 95.75 195 ALA A CA 1
ATOM 1437 C C . ALA A 1 195 ? -16.181 -3.532 49.412 1.00 95.75 195 ALA A C 1
ATOM 1439 O O . ALA A 1 195 ? -15.904 -3.648 50.604 1.00 95.75 195 ALA A O 1
ATOM 1440 N N . GLU A 1 196 ? -16.209 -4.568 48.578 1.00 94.31 196 GLU A N 1
ATOM 1441 C CA . GLU A 1 196 ? -15.905 -5.942 48.969 1.00 94.31 196 GLU A CA 1
ATOM 1442 C C . GLU A 1 196 ? -14.761 -6.501 48.120 1.00 94.31 196 GLU A C 1
ATOM 1444 O O . GLU A 1 196 ? -14.722 -6.302 46.903 1.00 94.31 196 GLU A O 1
ATOM 1449 N N . GLY A 1 197 ? -13.814 -7.193 48.755 1.00 94.56 197 GLY A N 1
ATOM 1450 C CA . GLY A 1 197 ? -12.679 -7.830 48.089 1.00 94.56 197 GLY A CA 1
ATOM 1451 C C . GLY A 1 197 ? -12.959 -9.274 47.690 1.00 94.56 197 GLY A C 1
ATOM 1452 O O . GLY A 1 197 ? -13.682 -9.983 48.376 1.00 94.56 197 GLY A O 1
ATOM 1453 N N . ASN A 1 198 ? -12.324 -9.738 46.610 1.00 95.94 198 ASN A N 1
ATOM 1454 C CA . ASN A 1 198 ? -12.414 -11.118 46.123 1.00 95.94 198 ASN A CA 1
ATOM 1455 C C . ASN A 1 198 ? -13.815 -11.552 45.624 1.00 95.94 198 ASN A C 1
ATOM 1457 O O . ASN A 1 198 ? -13.966 -12.702 45.210 1.00 95.94 198 ASN A O 1
ATOM 1461 N N . LEU A 1 199 ? -14.803 -10.654 45.563 1.00 95.81 199 LEU A N 1
ATOM 1462 C CA . LEU A 1 199 ? -16.134 -10.913 45.008 1.00 95.81 199 LEU A CA 1
ATOM 1463 C C . LEU A 1 199 ? -16.039 -11.215 43.504 1.00 95.81 199 LEU A C 1
ATOM 1465 O O . LEU A 1 199 ? -15.286 -10.562 42.772 1.00 95.81 199 LEU A O 1
ATOM 1469 N N . ALA A 1 200 ? -16.773 -12.224 43.031 1.00 97.31 200 ALA A N 1
ATOM 1470 C CA . ALA A 1 200 ? -16.734 -12.647 41.633 1.00 97.31 200 ALA A CA 1
ATOM 1471 C C . ALA A 1 200 ? -17.578 -11.718 40.746 1.00 97.31 200 ALA A C 1
ATOM 1473 O O . ALA A 1 200 ? -18.780 -11.577 40.949 1.00 97.31 200 ALA A O 1
ATOM 1474 N N . VAL A 1 201 ? -16.956 -11.125 39.721 1.00 97.75 201 VAL A N 1
ATOM 1475 C CA . VAL A 1 201 ? -17.635 -10.257 38.747 1.00 97.75 201 VAL A CA 1
ATOM 1476 C C . VAL A 1 201 ? -17.617 -10.918 37.374 1.00 97.75 201 VAL A C 1
ATOM 1478 O O . VAL A 1 201 ? -16.555 -11.147 36.785 1.00 97.75 201 VAL A O 1
ATOM 1481 N N . VAL A 1 202 ? -18.799 -11.201 36.840 1.00 97.88 202 VAL A N 1
ATOM 1482 C CA . VAL A 1 202 ? -19.012 -11.765 35.507 1.00 97.88 202 VAL A CA 1
ATOM 1483 C C . VAL A 1 202 ? -19.377 -10.643 34.539 1.00 97.88 202 VAL A C 1
ATOM 1485 O O . VAL A 1 202 ? -20.343 -9.923 34.760 1.00 97.88 202 VAL A O 1
ATOM 1488 N N . LEU A 1 203 ? -18.626 -10.500 33.446 1.00 97.31 203 LEU A N 1
ATOM 1489 C CA . LEU A 1 203 ? -19.001 -9.634 32.330 1.00 97.31 203 LEU A CA 1
ATOM 1490 C C . LEU A 1 203 ? -19.813 -10.442 31.319 1.00 97.31 203 LEU A C 1
ATOM 1492 O O . LEU A 1 203 ? -19.268 -11.302 30.617 1.00 97.31 203 LEU A O 1
ATOM 1496 N N . ASN A 1 204 ? -21.093 -10.115 31.214 1.00 96.44 204 ASN A N 1
ATOM 1497 C CA . ASN A 1 204 ? -21.998 -10.598 30.185 1.00 96.44 204 ASN A CA 1
ATOM 1498 C C . ASN A 1 204 ? -22.027 -9.613 29.008 1.00 96.44 204 ASN A C 1
ATOM 1500 O O . ASN A 1 204 ? -21.850 -8.405 29.175 1.00 96.44 204 ASN A O 1
ATOM 1504 N N . GLY A 1 205 ? -22.223 -10.144 27.807 1.00 94.56 205 GLY A N 1
ATOM 1505 C CA . GLY A 1 205 ? -22.436 -9.388 26.578 1.00 94.56 205 GLY A CA 1
ATOM 1506 C C . GLY A 1 205 ? -23.583 -9.993 25.761 1.00 94.56 205 GLY A C 1
ATOM 1507 O O . GLY A 1 205 ? -24.270 -10.889 26.255 1.00 94.56 205 GLY A O 1
ATOM 1508 N N . PRO A 1 206 ? -23.758 -9.589 24.489 1.00 90.56 206 PRO A N 1
ATOM 1509 C CA . PRO A 1 206 ? -24.948 -9.933 23.698 1.00 90.56 206 PRO A CA 1
ATOM 1510 C C . PRO A 1 206 ? -25.186 -11.433 23.457 1.00 90.56 206 PRO A C 1
ATOM 1512 O O . PRO A 1 206 ? -26.289 -11.825 23.105 1.00 90.56 206 PRO A O 1
ATOM 1515 N N . HIS A 1 207 ? -24.156 -12.268 23.642 1.00 88.19 207 HIS A N 1
ATOM 1516 C CA . HIS A 1 207 ? -24.198 -13.728 23.463 1.00 88.19 207 HIS A CA 1
ATOM 1517 C C . HIS A 1 207 ? -23.815 -14.478 24.751 1.00 88.19 207 HIS A C 1
ATOM 1519 O O . HIS A 1 207 ? -23.199 -15.541 24.705 1.00 88.19 207 HIS A O 1
ATOM 1525 N N . GLY A 1 208 ? -24.116 -13.893 25.915 1.00 91.94 208 GLY A N 1
ATOM 1526 C CA . GLY A 1 208 ? -23.826 -14.470 27.230 1.00 91.94 208 GLY A CA 1
ATOM 1527 C C . GLY A 1 208 ? -22.455 -14.083 27.796 1.00 91.94 208 GLY A C 1
ATOM 1528 O O . GLY A 1 208 ? -21.935 -12.995 27.536 1.00 91.94 208 GLY A O 1
ATOM 1529 N N . ARG A 1 209 ? -21.876 -14.960 28.626 1.00 94.50 209 ARG A N 1
ATOM 1530 C CA . ARG A 1 209 ? -20.669 -14.673 29.420 1.00 94.50 209 ARG A CA 1
ATOM 1531 C C . ARG A 1 209 ? -19.427 -14.463 28.549 1.00 94.50 209 ARG A C 1
ATOM 1533 O O . ARG A 1 209 ? -18.986 -15.365 27.843 1.00 94.50 209 ARG A O 1
ATOM 1540 N N . VAL A 1 210 ? -18.800 -13.295 28.683 1.00 93.75 210 VAL A N 1
ATOM 1541 C CA . VAL A 1 210 ? -17.618 -12.885 27.906 1.00 93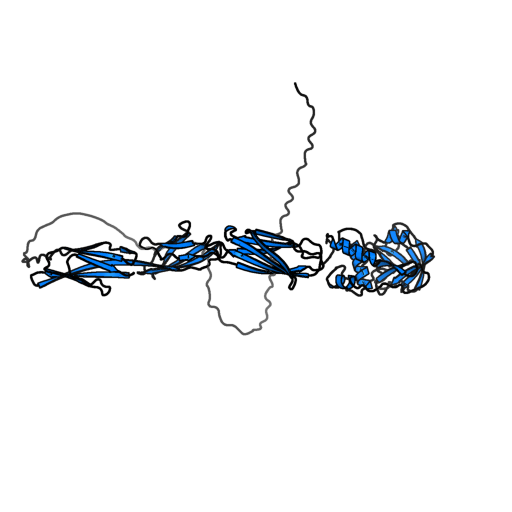.75 210 VAL A CA 1
ATOM 1542 C C . VAL A 1 210 ? -16.318 -13.075 28.688 1.00 93.75 210 VAL A C 1
ATOM 1544 O O . VAL A 1 210 ? -15.307 -13.476 28.111 1.00 93.75 210 VAL A O 1
ATOM 1547 N N . ALA A 1 211 ? -16.320 -12.758 29.984 1.00 95.56 211 ALA A N 1
ATOM 1548 C CA . ALA A 1 211 ? -15.162 -12.890 30.865 1.00 95.56 211 ALA A CA 1
ATOM 1549 C C . ALA A 1 211 ? -15.582 -12.845 32.343 1.00 95.56 211 ALA A C 1
ATOM 1551 O O . ALA A 1 211 ? -16.679 -12.400 32.669 1.00 95.56 211 ALA A O 1
ATOM 1552 N N . THR A 1 212 ? -14.682 -13.247 33.238 1.00 96.75 212 THR A N 1
ATOM 1553 C CA . THR A 1 212 ? -14.856 -13.146 34.694 1.00 96.75 212 THR A CA 1
ATOM 1554 C C . THR A 1 212 ? -13.607 -12.515 35.303 1.00 96.75 212 THR A C 1
ATOM 1556 O O . THR A 1 212 ? -12.503 -12.677 34.779 1.00 96.75 212 THR A O 1
ATOM 1559 N N . THR A 1 213 ? -13.777 -11.769 36.387 1.00 97.62 213 THR A N 1
ATOM 1560 C CA . THR A 1 213 ? -12.701 -11.201 37.206 1.00 97.62 213 THR A CA 1
ATOM 1561 C C . THR A 1 213 ? -13.107 -11.250 38.683 1.00 97.62 213 THR A C 1
ATOM 1563 O O . THR A 1 213 ? -14.194 -11.729 39.008 1.00 97.62 213 THR A O 1
ATOM 1566 N N . ARG A 1 214 ? -12.250 -10.759 39.579 1.00 97.69 214 ARG A N 1
ATOM 1567 C CA . ARG A 1 214 ? -12.604 -10.529 40.985 1.00 97.69 214 ARG A CA 1
ATOM 1568 C C . ARG A 1 214 ? -12.318 -9.086 41.390 1.00 97.69 214 ARG A C 1
ATOM 1570 O O . ARG A 1 214 ? -11.457 -8.432 40.793 1.00 97.69 214 ARG A O 1
ATOM 1577 N N . THR A 1 215 ? -13.049 -8.587 42.378 1.00 97.69 215 THR A N 1
ATOM 1578 C CA . THR A 1 215 ? -12.806 -7.267 42.967 1.00 97.69 215 THR A CA 1
ATOM 1579 C C . THR A 1 215 ? -11.515 -7.238 43.784 1.00 97.69 215 THR A C 1
ATOM 1581 O O . THR A 1 215 ? -11.090 -8.229 44.386 1.00 97.69 215 THR A O 1
ATOM 1584 N N . LYS A 1 216 ? -10.885 -6.065 43.836 1.00 97.50 216 LYS A N 1
ATOM 1585 C CA . LYS A 1 216 ? -9.889 -5.723 44.858 1.00 97.50 216 LYS A CA 1
ATOM 1586 C C . LYS A 1 216 ? -10.596 -5.408 46.177 1.00 97.50 216 LYS A C 1
ATOM 1588 O O . LYS A 1 216 ? -11.777 -5.094 46.169 1.00 97.50 216 LYS A O 1
ATOM 1593 N N . VAL A 1 217 ? -9.846 -5.366 47.280 1.00 95.62 217 VAL A N 1
ATOM 1594 C CA . VAL A 1 217 ? -10.342 -4.934 48.607 1.00 95.62 217 VAL A CA 1
ATOM 1595 C C . VAL A 1 217 ? -11.068 -3.577 48.556 1.00 95.62 217 VAL A C 1
ATOM 1597 O O . VAL A 1 217 ? -12.031 -3.371 49.276 1.00 95.62 217 VAL A O 1
ATOM 1600 N N . SER A 1 218 ? -10.686 -2.679 47.641 1.00 95.38 218 SER A N 1
ATOM 1601 C CA . SER A 1 218 ? -11.369 -1.397 47.408 1.00 95.38 218 SER A CA 1
ATOM 1602 C C . SER A 1 218 ? -12.674 -1.480 46.592 1.00 95.38 218 SER A C 1
ATOM 1604 O O . SER A 1 218 ? -13.091 -0.474 46.023 1.00 95.38 218 SER A O 1
ATOM 1606 N N . GLY A 1 219 ? -13.269 -2.664 46.404 1.00 95.50 219 GLY A N 1
ATOM 1607 C CA . GLY A 1 219 ? -14.452 -2.892 45.556 1.00 95.50 219 GLY A CA 1
ATOM 1608 C C . GLY A 1 219 ? -14.217 -2.708 44.047 1.00 95.50 219 GLY A C 1
ATOM 1609 O O . GLY A 1 219 ? -15.041 -3.113 43.228 1.00 95.50 219 GLY A O 1
ATOM 1610 N N . THR A 1 220 ? -13.092 -2.112 43.639 1.00 97.88 220 THR A N 1
ATOM 1611 C CA . THR A 1 220 ? -12.759 -1.873 42.227 1.00 97.88 220 THR A CA 1
ATOM 1612 C C . THR A 1 220 ? -12.390 -3.159 41.495 1.00 97.88 220 THR A C 1
ATOM 1614 O O . THR A 1 220 ? -11.687 -4.022 42.024 1.00 97.88 220 THR A O 1
ATOM 1617 N N . TYR A 1 221 ? -12.803 -3.271 40.234 1.00 97.62 221 TYR A N 1
ATOM 1618 C CA . TYR A 1 221 ? -12.469 -4.402 39.374 1.00 97.62 221 TYR A CA 1
ATOM 1619 C C . TYR A 1 221 ? -12.058 -3.959 37.965 1.00 97.62 221 TYR A C 1
ATOM 1621 O O . TYR A 1 221 ? -12.275 -2.831 37.512 1.00 97.62 221 TYR A O 1
ATOM 1629 N N . SER A 1 222 ? -11.402 -4.865 37.246 1.00 97.62 222 SER A N 1
ATOM 1630 C CA . SER A 1 222 ? -11.078 -4.696 35.830 1.00 97.62 222 SER A CA 1
ATOM 1631 C C . SER A 1 222 ? -11.104 -6.051 35.141 1.00 97.62 222 SER A C 1
ATOM 1633 O O . SER A 1 222 ? -10.587 -7.034 35.672 1.00 97.62 222 SER A O 1
ATOM 1635 N N . VAL A 1 223 ? -11.705 -6.106 33.957 1.00 96.56 223 VAL A N 1
ATOM 1636 C CA . VAL A 1 223 ? -11.884 -7.342 33.192 1.00 96.56 223 VAL A CA 1
ATOM 1637 C C . VAL A 1 223 ? -11.457 -7.124 31.744 1.00 96.56 223 VAL A C 1
ATOM 1639 O O . VAL A 1 223 ? -11.817 -6.132 31.108 1.00 96.56 223 VAL A O 1
ATOM 1642 N N . VAL A 1 224 ? -10.631 -8.036 31.224 1.00 96.50 224 VAL A N 1
ATOM 1643 C CA . VAL A 1 224 ? -10.072 -7.930 29.870 1.00 96.50 224 VAL A CA 1
ATOM 1644 C C . VAL A 1 224 ? -10.817 -8.860 28.921 1.00 96.50 224 VAL A C 1
ATOM 1646 O O . VAL A 1 224 ? -10.597 -10.069 28.929 1.00 96.50 224 VAL A O 1
ATOM 1649 N N . ALA A 1 225 ? -11.639 -8.281 28.053 1.00 94.44 225 ALA A N 1
ATOM 1650 C CA . ALA A 1 225 ? -12.508 -8.993 27.122 1.00 94.44 225 ALA A CA 1
ATOM 1651 C C . ALA A 1 225 ? -12.104 -8.759 25.656 1.00 94.44 225 ALA A C 1
ATOM 1653 O O . ALA A 1 225 ? -11.407 -7.796 25.331 1.00 94.44 225 ALA A O 1
ATOM 1654 N N . ARG A 1 226 ? -12.548 -9.632 24.742 1.00 94.44 226 ARG A N 1
ATOM 1655 C CA . ARG A 1 226 ? -12.467 -9.398 23.289 1.00 94.44 226 ARG A CA 1
ATOM 1656 C C . ARG A 1 226 ? -13.852 -9.062 22.755 1.00 94.44 226 ARG A C 1
ATOM 1658 O O . ARG A 1 226 ? -14.676 -9.956 22.604 1.00 94.44 226 ARG A O 1
ATOM 1665 N N . VAL A 1 227 ? -14.085 -7.798 22.416 1.00 93.06 227 VAL A N 1
ATOM 1666 C CA . VAL A 1 227 ? -15.351 -7.386 21.796 1.00 93.06 227 VAL A CA 1
ATOM 1667 C C . VAL A 1 227 ? -15.344 -7.796 20.321 1.00 93.06 227 VAL A C 1
ATOM 1669 O O . VAL A 1 227 ? -14.461 -7.395 19.556 1.00 93.06 227 VAL A O 1
ATOM 1672 N N . GLN A 1 228 ? -16.304 -8.635 19.931 1.00 90.44 228 GLN A N 1
ATOM 1673 C CA . GLN A 1 228 ? -16.461 -9.129 18.556 1.00 90.44 228 GLN A CA 1
ATOM 1674 C C . GLN A 1 228 ? -17.747 -8.638 17.886 1.00 90.44 228 GLN A C 1
ATOM 1676 O O . GLN A 1 228 ? -17.779 -8.507 16.666 1.00 90.44 228 GLN A O 1
ATOM 1681 N N . GLN A 1 229 ? -18.787 -8.343 18.657 1.00 88.00 229 GLN A N 1
ATOM 1682 C CA . GLN A 1 229 ? -20.053 -7.819 18.157 1.00 88.00 229 GLN A CA 1
ATOM 1683 C C . GLN A 1 229 ? -20.478 -6.623 19.012 1.00 88.00 229 GLN A C 1
ATOM 1685 O O . GLN A 1 229 ? -20.075 -6.558 20.177 1.00 88.00 229 GLN A O 1
ATOM 1690 N N . PRO A 1 230 ? -21.211 -5.660 18.436 1.00 95.19 230 PRO A N 1
ATOM 1691 C CA . PRO A 1 230 ? -21.793 -4.572 19.200 1.00 95.19 230 PRO A CA 1
ATOM 1692 C C . PRO A 1 230 ? -23.005 -5.042 20.002 1.00 95.19 230 PRO A C 1
ATOM 1694 O O . PRO A 1 230 ? -23.569 -6.100 19.727 1.00 95.19 230 PRO A O 1
ATOM 1697 N N . GLY A 1 231 ? -23.405 -4.227 20.972 1.00 94.81 231 GLY A N 1
ATOM 1698 C CA . GLY A 1 231 ? -24.604 -4.438 21.778 1.00 94.81 231 GLY A CA 1
ATOM 1699 C C . GLY A 1 231 ? -24.364 -4.135 23.252 1.00 94.81 231 GLY A C 1
ATOM 1700 O O . GLY A 1 231 ? -23.391 -3.470 23.615 1.00 94.81 231 GLY A O 1
ATOM 1701 N N . VAL A 1 232 ? -25.271 -4.629 24.088 1.00 96.19 232 VAL A N 1
ATOM 1702 C CA . VAL A 1 232 ? -25.286 -4.387 25.531 1.00 96.19 232 VAL A CA 1
ATOM 1703 C C . VAL A 1 232 ? -24.287 -5.286 26.261 1.00 96.19 232 VAL A C 1
ATOM 1705 O O . VAL A 1 232 ? -24.216 -6.491 26.019 1.00 96.19 232 VAL A O 1
ATOM 1708 N N . TYR A 1 233 ? -23.543 -4.687 27.185 1.00 96.19 233 TYR A N 1
ATOM 1709 C CA . TYR A 1 233 ? -22.677 -5.350 28.151 1.00 96.19 233 TYR A CA 1
ATOM 1710 C C . TYR A 1 233 ? -23.152 -5.037 29.573 1.00 96.19 233 TYR A C 1
ATOM 1712 O O . TYR A 1 233 ? -23.478 -3.893 29.881 1.00 96.19 233 TYR A O 1
ATOM 1720 N N . VAL A 1 234 ? -23.170 -6.048 30.440 1.00 97.31 234 VAL A N 1
ATOM 1721 C CA . VAL A 1 234 ? -23.591 -5.941 31.847 1.00 97.31 234 VAL A CA 1
ATOM 1722 C C . VAL A 1 234 ? -22.570 -6.671 32.706 1.00 97.31 234 VAL A C 1
ATOM 1724 O O . VAL A 1 234 ? -22.177 -7.795 32.385 1.00 97.31 234 VAL A O 1
ATOM 1727 N N . ALA A 1 235 ? -22.125 -6.046 33.791 1.00 97.56 235 ALA A N 1
ATOM 1728 C CA . ALA A 1 235 ? -21.395 -6.737 34.842 1.00 97.56 235 ALA A CA 1
ATOM 1729 C C . ALA A 1 235 ? -22.405 -7.266 35.861 1.00 97.56 235 ALA A C 1
ATOM 1731 O O . ALA A 1 235 ? -23.378 -6.580 36.157 1.00 97.56 235 ALA A O 1
ATOM 1732 N N . ALA A 1 236 ? -22.175 -8.458 36.398 1.00 97.19 236 ALA A N 1
ATOM 1733 C CA . ALA A 1 236 ? -23.004 -9.051 37.439 1.00 97.19 236 ALA A CA 1
ATOM 1734 C C . ALA A 1 236 ? -22.135 -9.715 38.513 1.00 97.19 236 ALA A C 1
ATOM 1736 O O . ALA A 1 236 ? -21.100 -10.313 38.201 1.00 97.19 236 ALA A O 1
ATOM 1737 N N . THR A 1 237 ? -22.572 -9.612 39.762 1.00 95.81 237 THR A N 1
ATOM 1738 C CA . THR A 1 237 ? -22.114 -10.415 40.904 1.00 95.81 237 THR A CA 1
ATOM 1739 C C . THR A 1 237 ? -23.248 -11.351 41.332 1.00 95.81 237 THR A C 1
ATOM 1741 O O . THR A 1 237 ? -24.279 -11.425 40.665 1.00 95.81 237 THR A O 1
ATOM 1744 N N . GLU A 1 238 ? -23.087 -12.065 42.444 1.00 93.12 238 GLU A N 1
ATOM 1745 C CA . GLU A 1 238 ? -24.186 -12.820 43.065 1.00 93.12 238 GLU A CA 1
ATOM 1746 C C . GLU A 1 238 ? -25.241 -11.932 43.757 1.00 93.12 238 GLU A C 1
ATOM 1748 O 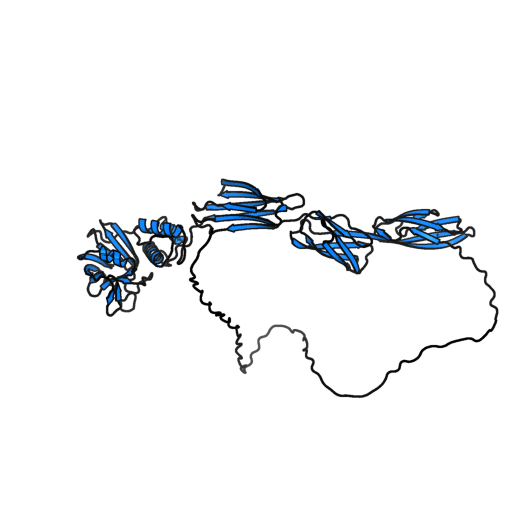O . GLU A 1 238 ? -26.320 -12.415 44.084 1.00 93.12 238 GLU A O 1
ATOM 1753 N N . HIS A 1 239 ? -24.963 -10.633 43.941 1.00 92.31 239 HIS A N 1
ATOM 1754 C CA . HIS A 1 239 ? -25.837 -9.701 44.666 1.00 92.31 239 HIS A CA 1
ATOM 1755 C C . HIS A 1 239 ? -26.442 -8.581 43.804 1.00 92.31 239 HIS A C 1
ATOM 1757 O O . HIS A 1 239 ? -27.510 -8.071 44.136 1.00 92.31 239 HIS A O 1
ATOM 1763 N N . ALA A 1 240 ? -25.776 -8.164 42.719 1.00 94.25 240 ALA A N 1
ATOM 1764 C CA . ALA A 1 240 ? -26.225 -7.043 41.890 1.00 94.25 240 ALA A CA 1
ATOM 1765 C C . ALA A 1 240 ? -25.754 -7.134 40.431 1.00 94.25 240 ALA A C 1
ATOM 1767 O O . ALA A 1 240 ? -24.788 -7.822 40.101 1.00 94.25 240 ALA A O 1
ATOM 1768 N N . SER A 1 241 ? -26.419 -6.377 39.557 1.00 96.38 241 SER A N 1
ATOM 1769 C CA . SER A 1 241 ? -26.012 -6.146 38.165 1.00 96.38 241 SER A CA 1
ATOM 1770 C C . SER A 1 241 ? -25.774 -4.661 37.908 1.00 96.38 241 SER A C 1
ATOM 1772 O O . SER A 1 241 ? -26.371 -3.807 38.558 1.00 96.38 241 SER A O 1
ATOM 1774 N N . SER A 1 242 ? -24.888 -4.345 36.964 1.00 97.00 242 SER A N 1
ATOM 1775 C CA . SER A 1 242 ? -24.626 -2.969 36.553 1.00 97.00 242 SER A CA 1
ATOM 1776 C C . SER A 1 242 ? -25.735 -2.431 35.663 1.00 97.00 242 SER A C 1
ATOM 1778 O O . SER A 1 242 ? -26.465 -3.192 35.025 1.00 97.00 242 SER A O 1
ATOM 1780 N N . THR A 1 243 ? -25.773 -1.109 35.500 1.00 95.38 243 THR A N 1
ATOM 1781 C CA . THR A 1 243 ? -26.506 -0.513 34.382 1.00 95.38 243 THR A CA 1
ATOM 1782 C C . THR A 1 243 ? -26.017 -1.095 33.039 1.00 95.38 243 THR A C 1
ATOM 1784 O O . THR A 1 243 ? -24.822 -1.397 32.891 1.00 95.38 243 THR A O 1
ATOM 1787 N N . PRO A 1 244 ? -26.918 -1.288 32.056 1.00 96.50 244 PRO A N 1
ATOM 1788 C CA . PRO A 1 244 ? -26.563 -1.693 30.698 1.00 96.50 244 PRO A CA 1
ATOM 1789 C C . PRO A 1 244 ? -25.594 -0.717 30.018 1.00 96.50 244 PRO A C 1
ATOM 1791 O O . PRO A 1 244 ? -25.901 0.460 29.843 1.00 96.50 244 PRO A O 1
ATOM 1794 N N . LEU A 1 245 ? -24.436 -1.213 29.576 1.00 96.12 245 LEU A N 1
ATOM 1795 C CA . LEU A 1 245 ? -23.463 -0.447 28.798 1.00 96.12 245 LEU A CA 1
ATOM 1796 C C . LEU A 1 245 ? -23.552 -0.822 27.315 1.00 96.12 245 LEU A C 1
ATOM 1798 O O . LEU A 1 245 ? -23.103 -1.897 26.912 1.00 96.12 245 LEU A O 1
ATOM 1802 N N . GLU A 1 246 ? -24.062 0.078 26.476 1.00 95.75 246 GLU A N 1
ATOM 1803 C CA . GLU A 1 246 ? -23.981 -0.095 25.024 1.00 95.75 246 GLU A CA 1
ATOM 1804 C C . GLU A 1 246 ? -22.551 0.100 24.503 1.00 95.75 246 GLU A C 1
ATOM 1806 O O . GLU A 1 246 ? -21.926 1.150 24.678 1.00 95.75 246 GLU A O 1
ATOM 1811 N N . VAL A 1 247 ? -22.043 -0.902 23.785 1.00 95.75 247 VAL A N 1
ATOM 1812 C CA . VAL A 1 247 ? -20.721 -0.875 23.156 1.00 95.75 247 VAL A CA 1
ATOM 1813 C C . VAL A 1 247 ? -20.870 -0.966 21.643 1.00 95.75 247 VAL A C 1
ATOM 1815 O O . VAL A 1 247 ? -21.225 -2.018 21.104 1.00 95.75 247 VAL A O 1
ATOM 1818 N N . ARG A 1 248 ? -20.524 0.112 20.928 1.00 96.75 248 ARG A N 1
ATOM 1819 C CA . ARG A 1 248 ? -20.353 0.052 19.469 1.00 96.75 248 ARG A CA 1
ATOM 1820 C C . ARG A 1 248 ? -19.037 -0.621 19.096 1.00 96.75 248 ARG A C 1
ATOM 1822 O O . ARG A 1 248 ? -18.063 -0.568 19.848 1.00 96.75 248 ARG A O 1
ATOM 1829 N N . VAL A 1 249 ? -18.961 -1.201 17.898 1.00 96.31 249 VAL A N 1
ATOM 1830 C CA . VAL A 1 249 ? -17.742 -1.871 17.407 1.00 96.31 249 VAL A CA 1
ATOM 1831 C C . VAL A 1 249 ? -17.149 -1.171 16.193 1.00 96.31 249 VAL A C 1
ATOM 1833 O O . VAL A 1 249 ? -17.771 -1.080 15.141 1.00 96.31 249 VAL A O 1
ATOM 1836 N N . ALA A 1 250 ? -15.895 -0.739 16.310 1.00 95.94 250 ALA A N 1
ATOM 1837 C CA . ALA A 1 250 ? -15.107 -0.247 15.188 1.00 95.94 250 ALA A CA 1
ATOM 1838 C C . ALA A 1 250 ? -14.530 -1.438 14.390 1.00 95.94 250 ALA A C 1
ATOM 1840 O O . ALA A 1 250 ? -13.705 -2.193 14.934 1.00 95.94 250 ALA A O 1
ATOM 1841 N N . PRO A 1 251 ? -14.927 -1.632 13.117 1.00 96.62 251 PRO A N 1
ATOM 1842 C CA . PRO A 1 251 ? -14.420 -2.710 12.280 1.00 96.62 251 PRO A CA 1
ATOM 1843 C C . PRO A 1 251 ? -12.976 -2.452 11.840 1.00 96.62 251 PRO A C 1
ATOM 1845 O O . PRO A 1 251 ? -12.442 -1.343 11.914 1.00 96.62 251 PRO A O 1
ATOM 1848 N N . LYS A 1 252 ? -12.324 -3.495 11.324 1.00 96.12 252 LYS A N 1
ATOM 1849 C CA . LYS A 1 252 ? -11.049 -3.357 10.615 1.00 96.12 252 LYS A CA 1
ATOM 1850 C C . LYS A 1 252 ? -11.345 -3.100 9.141 1.00 96.12 252 LYS A C 1
ATOM 1852 O O . LYS A 1 252 ? -11.745 -4.019 8.429 1.00 96.12 252 LYS A O 1
ATOM 1857 N N . LEU A 1 253 ? -11.107 -1.872 8.693 1.00 97.25 253 LEU A N 1
ATOM 1858 C CA . LEU A 1 253 ? -11.038 -1.536 7.275 1.00 97.25 253 LEU A CA 1
ATOM 1859 C C . LEU A 1 253 ? -9.643 -1.906 6.749 1.00 97.25 253 LEU A C 1
ATOM 1861 O O . LEU A 1 253 ? -8.654 -1.247 7.069 1.00 97.25 253 LEU A O 1
ATOM 1865 N N . LEU A 1 254 ? -9.563 -3.001 5.993 1.00 96.94 254 LEU A N 1
ATOM 1866 C CA . LEU A 1 254 ? -8.346 -3.464 5.332 1.00 96.94 254 LEU A CA 1
ATOM 1867 C C . LEU A 1 254 ? -8.349 -2.967 3.889 1.00 96.94 254 LEU A C 1
ATOM 1869 O O . LEU A 1 254 ? -9.250 -3.305 3.122 1.00 96.94 254 LEU A O 1
ATOM 1873 N N . THR A 1 255 ? -7.337 -2.192 3.514 1.00 97.06 255 THR A N 1
ATOM 1874 C CA . THR A 1 255 ? -7.206 -1.616 2.171 1.00 97.06 255 THR A CA 1
ATOM 1875 C C . THR A 1 255 ? -5.774 -1.706 1.669 1.00 97.06 255 THR A C 1
ATOM 1877 O O . THR A 1 255 ? -4.836 -1.610 2.458 1.00 97.06 255 THR A O 1
ATOM 1880 N N . GLY A 1 256 ? -5.598 -1.824 0.357 1.00 94.62 256 GLY A N 1
ATOM 1881 C CA . GLY A 1 256 ? -4.290 -1.751 -0.286 1.00 94.62 256 GLY A CA 1
ATOM 1882 C C . GLY A 1 256 ? -4.388 -1.856 -1.802 1.00 94.62 256 GLY A C 1
ATOM 1883 O O . GLY A 1 256 ? -5.457 -2.137 -2.348 1.00 94.62 256 GLY A O 1
ATOM 1884 N N . PHE A 1 257 ? -3.261 -1.651 -2.479 1.00 94.19 257 PHE A N 1
ATOM 1885 C CA . PHE A 1 257 ? -3.154 -1.844 -3.921 1.00 94.19 257 PHE A CA 1
ATOM 1886 C C . PHE A 1 257 ? -2.490 -3.184 -4.250 1.00 94.19 257 PHE A C 1
ATOM 1888 O O . PHE A 1 257 ? -1.588 -3.634 -3.547 1.00 94.19 257 PHE A O 1
ATOM 1895 N N . ILE A 1 258 ? -2.949 -3.826 -5.323 1.00 90.50 258 ILE A N 1
ATOM 1896 C CA . ILE A 1 258 ? -2.443 -5.100 -5.838 1.00 90.50 258 ILE A CA 1
ATOM 1897 C C . ILE A 1 258 ? -1.979 -4.876 -7.278 1.00 90.50 258 ILE A C 1
ATOM 1899 O O . ILE A 1 258 ? -2.743 -4.381 -8.107 1.00 90.50 258 ILE A O 1
ATOM 1903 N N . GLY A 1 259 ? -0.745 -5.274 -7.582 1.00 83.19 259 GLY A N 1
ATOM 1904 C CA . GLY A 1 259 ? -0.093 -5.008 -8.866 1.00 83.19 259 GLY A CA 1
ATOM 1905 C C . GLY A 1 259 ? 0.932 -3.876 -8.778 1.00 83.19 259 GLY A C 1
ATOM 1906 O O . GLY A 1 259 ? 1.100 -3.253 -7.734 1.00 83.19 259 GLY A O 1
ATOM 1907 N N . SER A 1 260 ? 1.651 -3.637 -9.873 1.00 74.25 260 SER A N 1
ATOM 1908 C CA . SER A 1 260 ? 2.868 -2.811 -9.883 1.00 74.25 260 SER A CA 1
ATOM 1909 C C . SER A 1 260 ? 2.640 -1.304 -10.018 1.00 74.25 260 SER A C 1
ATOM 1911 O O . SER A 1 260 ? 3.595 -0.548 -9.874 1.00 74.25 260 SER A O 1
ATOM 1913 N N . GLY A 1 261 ? 1.434 -0.861 -10.387 1.00 79.19 261 GLY A N 1
ATOM 1914 C CA . GLY A 1 261 ? 1.189 0.531 -10.792 1.00 79.19 261 GLY A CA 1
ATOM 1915 C C . GLY A 1 261 ? 1.943 0.953 -12.061 1.00 79.19 261 GLY A C 1
ATOM 1916 O O . GLY A 1 261 ? 1.899 2.115 -12.444 1.00 79.19 261 GLY A O 1
ATOM 1917 N N . ALA A 1 262 ? 2.639 0.043 -12.744 1.00 79.00 262 ALA A N 1
ATOM 1918 C CA . ALA A 1 262 ? 3.343 0.379 -13.972 1.00 79.00 262 ALA A CA 1
ATOM 1919 C C . ALA A 1 262 ? 2.367 0.610 -15.135 1.00 79.00 262 ALA A C 1
ATOM 1921 O O . ALA A 1 262 ? 1.355 -0.088 -15.255 1.00 79.00 262 ALA A O 1
ATOM 1922 N N . ARG A 1 263 ? 2.707 1.538 -16.037 1.00 82.69 263 ARG A N 1
ATOM 1923 C CA . ARG A 1 263 ? 1.932 1.821 -17.253 1.00 82.69 263 ARG A CA 1
ATOM 1924 C C . ARG A 1 263 ? 1.616 0.530 -18.025 1.00 82.69 263 ARG A C 1
ATOM 1926 O O . ARG A 1 263 ? 2.507 -0.276 -18.285 1.00 82.69 263 ARG A O 1
ATOM 1933 N N . GLY A 1 264 ? 0.344 0.326 -18.362 1.00 75.50 264 GLY A N 1
ATOM 1934 C CA . GLY A 1 264 ? -0.179 -0.862 -19.050 1.00 75.50 264 GLY A CA 1
ATOM 1935 C C . GLY A 1 264 ? -0.246 -2.149 -18.213 1.00 75.50 264 GLY A C 1
ATOM 1936 O O . GLY A 1 264 ? -0.718 -3.168 -18.711 1.00 75.50 264 GLY A O 1
ATOM 1937 N N . SER A 1 265 ? 0.203 -2.143 -16.953 1.00 79.69 265 SER A N 1
ATOM 1938 C CA . SER A 1 265 ? 0.138 -3.315 -16.068 1.00 79.69 265 SER A CA 1
ATOM 1939 C C . SER A 1 265 ? -1.201 -3.415 -15.337 1.00 79.69 265 SER A C 1
ATOM 1941 O O . SER A 1 265 ? -1.901 -2.423 -15.138 1.00 79.69 265 SER A O 1
ATOM 1943 N N . SER A 1 266 ? -1.550 -4.618 -14.880 1.00 84.69 266 SER A N 1
ATOM 1944 C CA . SER A 1 266 ? -2.687 -4.799 -13.972 1.00 84.69 266 SER A CA 1
ATOM 1945 C C . SER A 1 266 ? -2.431 -4.098 -12.637 1.00 84.69 266 SER A C 1
ATOM 1947 O O . SER A 1 266 ? -1.426 -4.366 -11.978 1.00 84.69 266 SER A O 1
ATOM 1949 N N . TYR A 1 267 ? -3.359 -3.233 -12.232 1.00 91.25 267 TYR A N 1
ATOM 1950 C CA . TYR A 1 267 ? -3.320 -2.516 -10.963 1.00 91.25 267 TYR A CA 1
ATOM 1951 C C . TYR A 1 267 ? -4.737 -2.435 -10.395 1.00 91.25 267 TYR A C 1
ATOM 1953 O O . TYR A 1 267 ? -5.679 -2.077 -11.102 1.00 91.25 267 TYR A O 1
ATOM 1961 N N . PHE A 1 268 ? -4.901 -2.831 -9.137 1.00 95.31 268 PHE A N 1
ATOM 1962 C CA . PHE A 1 268 ? -6.201 -2.933 -8.486 1.00 95.31 268 PHE A CA 1
ATOM 1963 C C . PHE A 1 268 ? -6.166 -2.308 -7.098 1.00 95.31 268 PHE A C 1
ATOM 1965 O O . PHE A 1 268 ? -5.260 -2.583 -6.315 1.00 95.31 268 PHE A O 1
ATOM 1972 N N . LEU A 1 269 ? -7.213 -1.571 -6.750 1.00 97.06 269 LEU A N 1
ATOM 1973 C CA . LEU A 1 269 ? -7.589 -1.339 -5.363 1.00 97.06 269 LEU A CA 1
ATOM 1974 C C . LEU A 1 269 ? -8.243 -2.610 -4.811 1.00 97.06 269 LEU A C 1
ATOM 1976 O O . LEU A 1 269 ? -9.137 -3.169 -5.445 1.00 97.06 269 LEU A O 1
ATOM 1980 N N . ALA A 1 270 ? -7.854 -3.036 -3.614 1.00 97.69 270 ALA A N 1
ATOM 1981 C CA . ALA A 1 270 ? -8.558 -4.052 -2.843 1.00 97.69 270 ALA A CA 1
ATOM 1982 C C . ALA A 1 270 ? -8.984 -3.476 -1.488 1.00 97.69 270 ALA A C 1
ATOM 1984 O O . ALA A 1 270 ? -8.171 -2.883 -0.777 1.00 97.69 270 ALA A O 1
ATOM 1985 N N . ALA A 1 271 ? -10.250 -3.681 -1.124 1.00 97.75 271 ALA A N 1
ATOM 1986 C CA . ALA A 1 271 ? -10.814 -3.250 0.150 1.00 97.75 271 ALA A CA 1
ATOM 1987 C C . ALA A 1 271 ? -11.674 -4.360 0.775 1.00 97.75 271 ALA A C 1
ATOM 1989 O O . ALA A 1 271 ? -12.355 -5.113 0.070 1.00 97.75 271 ALA A O 1
ATOM 1990 N N . ARG A 1 272 ? -11.625 -4.486 2.106 1.00 97.81 272 ARG A N 1
ATOM 1991 C CA . ARG A 1 272 ? -12.402 -5.460 2.884 1.00 97.81 272 ARG A CA 1
ATOM 1992 C C . ARG A 1 272 ? -12.687 -4.952 4.298 1.00 97.81 272 ARG A C 1
ATOM 1994 O O . ARG A 1 272 ? -11.771 -4.513 4.990 1.00 97.81 272 ARG A O 1
ATOM 2001 N N . LEU A 1 273 ? -13.925 -5.121 4.755 1.00 97.12 273 LEU A N 1
ATOM 2002 C CA . LEU A 1 273 ? -14.311 -4.994 6.159 1.00 97.12 273 LEU A CA 1
ATOM 2003 C C . LEU A 1 273 ? -14.154 -6.327 6.892 1.00 97.12 273 LEU A C 1
ATOM 2005 O O . LEU A 1 273 ? -14.456 -7.403 6.365 1.00 97.12 273 LEU A O 1
ATOM 2009 N N . VAL A 1 274 ? -13.666 -6.251 8.129 1.00 96.06 274 VAL A N 1
ATOM 2010 C CA . VAL A 1 274 ? -13.624 -7.377 9.063 1.00 96.06 274 VAL A CA 1
ATOM 2011 C C . VAL A 1 274 ? -14.187 -6.906 10.416 1.00 96.06 274 VAL A C 1
ATOM 2013 O O . VAL A 1 274 ? -13.548 -6.065 11.058 1.00 96.06 274 VAL A O 1
ATOM 2016 N N . PRO A 1 275 ? -15.352 -7.421 10.859 1.00 95.62 275 PRO A N 1
ATOM 2017 C CA . PRO A 1 275 ? -16.143 -8.486 10.239 1.00 95.62 275 PRO A CA 1
ATOM 2018 C C . PRO A 1 275 ? -16.908 -7.978 9.005 1.00 95.62 275 PRO A C 1
ATOM 2020 O O . PRO A 1 275 ? -17.068 -6.776 8.819 1.00 95.62 275 PRO A O 1
ATOM 2023 N N . ALA A 1 276 ? -17.384 -8.893 8.155 1.00 95.69 276 ALA A N 1
ATOM 2024 C CA . ALA A 1 276 ? -18.130 -8.516 6.951 1.00 95.69 276 ALA A CA 1
ATOM 2025 C C . ALA A 1 276 ? -19.510 -7.910 7.276 1.00 95.69 276 ALA A C 1
ATOM 2027 O O . ALA A 1 276 ? -19.938 -6.976 6.612 1.00 95.69 276 ALA A O 1
ATOM 2028 N N . VAL A 1 277 ? -20.158 -8.379 8.349 1.00 95.06 277 VAL A N 1
ATOM 2029 C CA . VAL A 1 277 ? -21.454 -7.861 8.833 1.00 95.06 277 VAL A CA 1
ATOM 2030 C C . VAL A 1 277 ? -21.398 -6.421 9.357 1.00 95.06 277 VAL A C 1
ATOM 2032 O O . VAL A 1 277 ? -22.439 -5.851 9.665 1.00 95.06 277 VAL A O 1
ATOM 2035 N N . ALA A 1 278 ? -20.205 -5.823 9.456 1.00 95.44 278 ALA A N 1
ATOM 2036 C CA . ALA A 1 278 ? -20.043 -4.457 9.940 1.00 95.44 278 ALA A CA 1
ATOM 2037 C C . ALA A 1 278 ? -20.627 -3.393 9.001 1.00 95.44 278 ALA A C 1
ATOM 2039 O O . ALA A 1 278 ? -20.844 -2.274 9.454 1.00 95.44 278 ALA A O 1
ATOM 2040 N N . GLY A 1 279 ? -20.857 -3.713 7.722 1.00 96.44 279 GLY A N 1
ATOM 2041 C CA . GLY A 1 279 ? -21.496 -2.797 6.781 1.00 96.44 279 GLY A CA 1
ATOM 2042 C C . GLY A 1 279 ? -21.020 -2.924 5.336 1.00 96.44 279 GLY A C 1
ATOM 2043 O O . GLY A 1 279 ? -20.548 -3.975 4.892 1.00 96.44 279 GLY A O 1
ATOM 2044 N N . ARG A 1 280 ? -21.157 -1.825 4.592 1.00 97.50 280 ARG A N 1
ATOM 2045 C CA . ARG A 1 280 ? -20.844 -1.710 3.157 1.00 97.50 280 ARG A CA 1
ATOM 2046 C C . ARG A 1 280 ? -19.639 -0.799 2.914 1.00 97.50 280 ARG A C 1
ATOM 2048 O O . ARG A 1 280 ? -19.205 -0.074 3.806 1.00 97.50 280 ARG A O 1
ATOM 2055 N N . LEU A 1 281 ? -19.076 -0.859 1.707 1.00 98.06 281 LEU A N 1
ATOM 2056 C CA . LEU A 1 281 ? -17.907 -0.068 1.313 1.00 98.06 281 LEU A CA 1
ATOM 2057 C C . LEU A 1 281 ? -18.284 0.955 0.241 1.00 98.06 281 LEU A C 1
ATOM 2059 O O . LEU A 1 281 ? -18.449 0.585 -0.921 1.00 98.06 281 LEU A O 1
ATOM 2063 N N . ALA A 1 282 ? -18.362 2.230 0.614 1.00 97.88 282 ALA A N 1
ATOM 2064 C CA . ALA A 1 282 ? -18.370 3.332 -0.341 1.00 97.88 282 ALA A CA 1
ATOM 2065 C C . ALA A 1 282 ? -16.938 3.579 -0.837 1.00 97.88 282 ALA A C 1
ATOM 2067 O O . ALA A 1 282 ? -15.995 3.663 -0.042 1.00 97.88 282 ALA A O 1
ATOM 2068 N N . ILE A 1 283 ? -16.757 3.655 -2.155 1.00 98.12 283 ILE A N 1
ATOM 2069 C CA . ILE A 1 283 ? -15.461 3.916 -2.785 1.00 98.12 283 ILE A CA 1
ATOM 2070 C C . ILE A 1 283 ? -15.606 5.050 -3.787 1.00 98.12 283 ILE A C 1
ATOM 2072 O O . ILE A 1 283 ? -16.311 4.909 -4.787 1.00 98.12 283 ILE A O 1
ATOM 2076 N N . LYS A 1 284 ? -14.844 6.119 -3.543 1.00 98.06 284 LYS A N 1
ATOM 2077 C CA . LYS A 1 284 ? -14.677 7.249 -4.454 1.00 98.06 284 LYS A CA 1
ATOM 2078 C C . LYS A 1 284 ? -13.244 7.277 -4.980 1.00 98.06 284 LYS A C 1
ATOM 2080 O O . LYS A 1 284 ? -12.295 7.290 -4.193 1.00 98.06 284 LYS A O 1
ATOM 2085 N N . ILE A 1 285 ? -13.081 7.273 -6.300 1.00 97.31 285 ILE A N 1
ATOM 2086 C CA . ILE A 1 285 ? -11.786 7.354 -6.991 1.00 97.31 285 ILE A CA 1
ATOM 2087 C C . ILE A 1 285 ? -11.777 8.629 -7.823 1.00 97.31 285 ILE A C 1
ATOM 2089 O O . ILE A 1 285 ? -12.618 8.792 -8.706 1.00 97.31 285 ILE A O 1
ATOM 2093 N N . THR A 1 286 ? -10.811 9.507 -7.570 1.00 96.50 286 THR A N 1
ATOM 2094 C CA . THR A 1 286 ? -10.616 10.748 -8.324 1.00 96.50 286 THR A CA 1
ATOM 2095 C C . THR A 1 286 ? -9.254 10.794 -9.007 1.00 96.50 286 THR A C 1
ATOM 2097 O O . THR A 1 286 ? -8.291 10.152 -8.574 1.00 96.50 286 THR A O 1
ATOM 2100 N N . ARG A 1 287 ? -9.180 11.561 -10.096 1.00 93.62 287 ARG A N 1
ATOM 2101 C CA . ARG A 1 287 ? -7.974 11.869 -10.873 1.00 93.62 287 ARG A CA 1
ATOM 2102 C C . ARG A 1 287 ? -7.918 13.383 -11.064 1.00 93.62 287 ARG A C 1
ATOM 2104 O O . ARG A 1 287 ? -8.590 13.929 -11.932 1.00 93.62 287 ARG A O 1
ATOM 2111 N N . GLY A 1 288 ? -7.155 14.073 -10.218 1.00 87.81 288 GLY A N 1
ATOM 2112 C CA . GLY A 1 288 ? -7.307 15.525 -10.082 1.00 87.81 288 GLY A CA 1
ATOM 2113 C C . GLY A 1 288 ? -8.721 15.860 -9.588 1.00 87.81 288 GLY A C 1
ATOM 2114 O O . GLY A 1 288 ? -9.170 15.282 -8.599 1.00 87.81 288 GLY A O 1
ATOM 2115 N N . SER A 1 289 ? -9.424 16.746 -10.296 1.00 87.50 289 SER A N 1
ATOM 2116 C CA . SER A 1 289 ? -10.829 17.099 -10.041 1.00 87.50 289 SER A CA 1
ATOM 2117 C C . SER A 1 289 ? -11.849 16.086 -10.585 1.00 87.50 289 SER A C 1
ATOM 2119 O O . SER A 1 289 ? -13.000 16.089 -10.157 1.00 87.50 289 SER A O 1
ATOM 2121 N N . GLU A 1 290 ? -11.455 15.209 -11.509 1.00 94.38 290 GLU A N 1
ATOM 2122 C CA . GLU A 1 290 ? -12.353 14.261 -12.177 1.00 94.38 290 GLU A CA 1
ATOM 2123 C C . GLU A 1 290 ? -12.716 13.088 -11.251 1.00 94.38 290 GLU A C 1
ATOM 2125 O O . GLU A 1 290 ? -11.831 12.411 -10.720 1.00 94.38 290 GLU A O 1
ATOM 2130 N N . VAL A 1 291 ? -14.012 12.808 -11.076 1.00 95.94 291 VAL A N 1
ATOM 2131 C CA . VAL A 1 291 ? -14.504 11.624 -10.351 1.00 95.94 291 VAL A CA 1
ATOM 2132 C C . VAL A 1 291 ? -14.674 10.472 -11.340 1.00 95.94 291 VAL A C 1
ATOM 2134 O O . VAL A 1 291 ? -15.512 10.531 -12.231 1.00 95.94 291 VAL A O 1
ATOM 2137 N N . LEU A 1 292 ? -13.879 9.414 -11.178 1.00 95.44 292 LEU A N 1
ATOM 2138 C CA . LEU A 1 292 ? -13.859 8.247 -12.071 1.00 95.44 292 LEU A CA 1
ATOM 2139 C C . LEU A 1 292 ? -14.712 7.081 -11.569 1.00 95.44 292 LEU A C 1
ATOM 2141 O O . LEU A 1 292 ? -15.090 6.202 -12.339 1.00 95.44 292 LEU A O 1
ATOM 2145 N N . LEU A 1 293 ? -14.960 7.041 -10.262 1.00 96.62 293 LEU A N 1
ATOM 2146 C CA . LEU A 1 293 ? -15.857 6.097 -9.614 1.00 96.62 293 LEU A CA 1
ATOM 2147 C C . LEU A 1 293 ? -16.399 6.752 -8.349 1.00 96.62 293 LEU A C 1
ATOM 2149 O O . LEU A 1 293 ? -15.621 7.314 -7.579 1.00 96.62 293 LEU A O 1
ATOM 2153 N N . ASP A 1 294 ? -17.697 6.613 -8.114 1.00 97.31 294 ASP A N 1
ATOM 2154 C CA . ASP A 1 294 ? -18.324 6.848 -6.816 1.00 97.31 294 ASP A CA 1
ATOM 2155 C C . ASP A 1 294 ? -19.433 5.804 -6.648 1.00 97.31 294 ASP A C 1
ATOM 2157 O O . ASP A 1 294 ? -20.454 5.854 -7.333 1.00 97.31 294 ASP A O 1
ATOM 2161 N N . HIS A 1 295 ? -19.175 4.748 -5.870 1.00 97.75 295 HIS A N 1
ATOM 2162 C CA . HIS A 1 295 ? -20.083 3.599 -5.800 1.00 97.75 295 HIS A CA 1
ATOM 2163 C C . HIS A 1 295 ? -19.988 2.832 -4.475 1.00 97.75 295 HIS A C 1
ATOM 2165 O O . HIS A 1 295 ? -18.924 2.753 -3.856 1.00 97.75 295 HIS A O 1
ATOM 2171 N N . THR A 1 296 ? -21.103 2.214 -4.064 1.00 97.69 296 THR A N 1
ATOM 2172 C CA . THR A 1 296 ? -21.216 1.472 -2.798 1.00 97.69 296 THR A CA 1
ATOM 2173 C C . THR A 1 296 ? -21.295 -0.037 -3.012 1.00 97.69 296 THR A C 1
ATOM 2175 O O . THR A 1 296 ? -22.325 -0.594 -3.394 1.00 97.69 296 THR A O 1
ATOM 2178 N N . PHE A 1 297 ? -20.220 -0.727 -2.655 1.00 97.44 297 PHE A N 1
ATOM 2179 C CA . PHE A 1 297 ? -20.067 -2.174 -2.763 1.00 97.44 297 PHE A CA 1
ATOM 2180 C C . PHE A 1 297 ? -20.487 -2.905 -1.475 1.00 97.44 297 PHE A C 1
ATOM 2182 O O . PHE A 1 297 ? -20.848 -2.293 -0.466 1.00 97.44 297 PHE A O 1
ATOM 2189 N N . GLY A 1 298 ? -20.432 -4.239 -1.493 1.00 97.00 298 GLY A N 1
ATOM 2190 C CA . GLY A 1 298 ? -20.515 -5.054 -0.277 1.00 97.00 298 GLY A CA 1
ATOM 2191 C C . GLY A 1 298 ? -19.256 -4.944 0.598 1.00 97.00 298 GLY A C 1
ATOM 2192 O O . GLY A 1 298 ? -18.340 -4.169 0.326 1.00 97.00 298 GLY A O 1
ATOM 2193 N N . ALA A 1 299 ? -19.163 -5.780 1.632 1.00 96.31 299 ALA A N 1
ATOM 2194 C CA . ALA A 1 299 ? -18.062 -5.766 2.604 1.00 96.31 299 ALA A CA 1
ATOM 2195 C C . ALA A 1 299 ? -16.668 -6.150 2.048 1.00 96.31 299 ALA A C 1
ATOM 2197 O O . ALA A 1 299 ? -15.678 -6.137 2.785 1.00 96.31 299 ALA A O 1
ATOM 2198 N N . ARG A 1 300 ? -16.560 -6.524 0.768 1.00 97.69 300 ARG A N 1
ATOM 2199 C CA . ARG A 1 300 ? -15.302 -6.790 0.057 1.00 97.69 300 ARG A CA 1
ATOM 2200 C C . ARG A 1 300 ? -15.450 -6.376 -1.402 1.00 97.69 300 ARG A C 1
ATOM 2202 O O . ARG A 1 300 ? -16.450 -6.701 -2.029 1.00 97.69 300 ARG A O 1
ATOM 2209 N N . VAL A 1 301 ? -14.422 -5.739 -1.954 1.00 97.81 301 VAL A N 1
ATOM 2210 C CA . VAL A 1 301 ? -14.386 -5.318 -3.360 1.00 97.81 301 VAL A CA 1
ATOM 2211 C C . VAL A 1 301 ? -12.951 -5.284 -3.886 1.00 97.81 301 VAL A C 1
ATOM 2213 O O . VAL A 1 301 ? -11.992 -5.099 -3.130 1.00 97.81 301 VAL A O 1
ATOM 2216 N N . ARG A 1 302 ? -12.801 -5.484 -5.200 1.00 97.62 302 ARG A N 1
ATOM 2217 C CA . ARG A 1 302 ? -11.551 -5.265 -5.931 1.00 97.62 302 ARG A CA 1
ATOM 2218 C C . ARG A 1 302 ? -11.842 -4.462 -7.202 1.00 97.62 302 ARG A C 1
ATOM 2220 O O . ARG A 1 302 ? -12.485 -4.984 -8.105 1.00 97.62 302 ARG A O 1
ATOM 2227 N N . VAL A 1 303 ? -11.371 -3.218 -7.267 1.00 96.81 303 VAL A N 1
ATOM 2228 C CA . VAL A 1 303 ? -11.599 -2.288 -8.390 1.00 96.81 303 VAL A CA 1
ATOM 2229 C C . VAL A 1 303 ? -10.334 -2.204 -9.239 1.00 96.81 303 VAL A C 1
ATOM 2231 O O . VAL A 1 303 ? -9.246 -2.041 -8.690 1.00 96.81 303 VAL A O 1
ATOM 2234 N N . LYS A 1 304 ? -10.449 -2.319 -10.566 1.00 95.00 304 LYS A N 1
ATOM 2235 C CA . LYS A 1 304 ? -9.317 -2.134 -11.489 1.00 95.00 304 LYS A CA 1
ATOM 2236 C C . LYS A 1 304 ? -9.069 -0.642 -11.714 1.00 95.00 304 LYS A C 1
ATOM 2238 O O . LYS A 1 304 ? -10.010 0.094 -11.983 1.00 95.00 304 LYS A O 1
ATOM 2243 N N . LEU A 1 305 ? -7.812 -0.218 -11.634 1.00 93.75 305 LEU A N 1
ATOM 2244 C CA . LEU A 1 305 ? -7.382 1.132 -11.997 1.00 93.75 305 LEU A CA 1
ATOM 2245 C C . LEU A 1 305 ? -6.891 1.132 -13.451 1.00 93.75 305 LEU A C 1
ATOM 2247 O O . LEU A 1 305 ? -6.282 0.157 -13.902 1.00 93.75 305 LEU A O 1
ATOM 2251 N N . ASP A 1 306 ? -7.155 2.207 -14.193 1.00 90.44 306 ASP A N 1
ATOM 2252 C CA . ASP A 1 306 ? -6.598 2.371 -15.536 1.00 90.44 306 ASP A CA 1
ATOM 2253 C C . ASP A 1 306 ? -5.101 2.697 -15.429 1.00 90.44 306 ASP A C 1
ATOM 2255 O O . ASP A 1 306 ? -4.687 3.561 -14.667 1.00 90.44 306 ASP A O 1
ATOM 2259 N N . THR A 1 307 ? -4.266 1.987 -16.178 1.00 88.38 307 THR A N 1
ATOM 2260 C CA . THR A 1 307 ? -2.814 2.208 -16.205 1.00 88.38 307 THR A CA 1
ATOM 2261 C C . THR A 1 307 ? -2.318 2.637 -17.581 1.00 88.38 307 THR A C 1
ATOM 2263 O O . THR A 1 307 ? -1.112 2.704 -17.806 1.00 88.38 307 THR A O 1
ATOM 2266 N N . ARG A 1 308 ? -3.206 2.939 -18.538 1.00 83.56 308 ARG A N 1
ATOM 2267 C CA . ARG A 1 308 ? -2.813 3.344 -19.901 1.00 83.56 308 ARG A CA 1
ATOM 2268 C C . ARG A 1 308 ? -2.095 4.696 -19.936 1.00 83.56 308 ARG A C 1
ATOM 2270 O O . ARG A 1 308 ? -1.220 4.896 -20.775 1.00 83.56 308 ARG A O 1
ATOM 2277 N N . ARG A 1 309 ? -2.437 5.611 -19.022 1.00 84.06 309 ARG A N 1
ATOM 2278 C CA . ARG A 1 309 ? -1.866 6.966 -18.916 1.00 84.06 309 ARG A CA 1
ATOM 2279 C C . ARG A 1 309 ? -1.116 7.131 -17.594 1.00 84.06 309 ARG A C 1
ATOM 2281 O O . ARG A 1 309 ? -1.547 6.594 -16.579 1.00 84.06 309 ARG A O 1
ATOM 2288 N N . LEU A 1 310 ? -0.016 7.885 -17.609 1.00 84.31 310 LEU A N 1
ATOM 2289 C CA . LEU A 1 310 ? 0.681 8.287 -16.383 1.00 84.31 310 LEU A CA 1
ATOM 2290 C C . LEU A 1 310 ? -0.197 9.290 -15.637 1.00 84.31 310 LEU A C 1
ATOM 2292 O O . LEU A 1 310 ? -0.622 10.288 -16.215 1.00 84.31 310 LEU A O 1
ATOM 2296 N N . THR A 1 311 ? -0.532 8.988 -14.388 1.00 89.44 311 THR A N 1
ATOM 2297 C CA . THR A 1 311 ? -1.484 9.772 -13.597 1.00 89.44 311 THR A CA 1
ATOM 2298 C C . THR A 1 311 ? -1.417 9.369 -12.126 1.00 89.44 311 THR A C 1
ATOM 2300 O O . THR A 1 311 ? -0.812 8.349 -11.791 1.00 89.44 311 THR A O 1
ATOM 2303 N N . SER A 1 312 ? -2.064 10.137 -11.254 1.00 92.00 312 SER A N 1
ATOM 2304 C CA . SER A 1 312 ? -2.248 9.786 -9.847 1.00 92.00 312 SER A CA 1
ATOM 2305 C C . SER A 1 312 ? -3.729 9.760 -9.497 1.00 92.00 312 SER A C 1
ATOM 2307 O O . SER A 1 312 ? -4.481 10.673 -9.834 1.00 92.00 312 SER A O 1
ATOM 2309 N N . TYR A 1 313 ? -4.117 8.704 -8.795 1.00 94.62 313 TYR A N 1
ATOM 2310 C CA . TYR A 1 313 ? -5.437 8.487 -8.237 1.00 94.62 313 TYR A CA 1
ATOM 2311 C C . TYR A 1 313 ? -5.435 8.823 -6.754 1.00 94.62 313 TYR A C 1
ATOM 2313 O O . TYR A 1 313 ? -4.557 8.369 -6.013 1.00 94.62 313 TYR A O 1
ATOM 2321 N N . GLN A 1 314 ? -6.458 9.544 -6.311 1.00 97.25 314 GLN A N 1
ATOM 2322 C CA . GLN A 1 314 ? -6.833 9.614 -4.906 1.00 97.25 314 GLN A CA 1
ATOM 2323 C C . GLN A 1 314 ? -8.054 8.720 -4.698 1.00 97.25 314 GLN A C 1
ATOM 2325 O O . GLN A 1 314 ? -9.025 8.768 -5.449 1.00 97.25 314 GLN A O 1
ATOM 2330 N N . VAL A 1 315 ? -7.982 7.855 -3.693 1.00 97.44 315 VAL A N 1
ATOM 2331 C CA . VAL A 1 315 ? -8.979 6.819 -3.431 1.00 97.44 315 VAL A CA 1
ATOM 2332 C C . VAL A 1 315 ? -9.463 6.973 -1.998 1.00 97.44 315 VAL A C 1
ATOM 2334 O O . VAL A 1 315 ? -8.727 6.662 -1.061 1.00 97.44 315 VAL A O 1
ATOM 2337 N N . ARG A 1 316 ? -10.705 7.425 -1.817 1.00 97.81 316 ARG A N 1
ATOM 2338 C CA . ARG A 1 316 ? -11.396 7.404 -0.523 1.00 97.81 316 ARG A CA 1
ATOM 2339 C C . ARG A 1 316 ? -12.180 6.099 -0.420 1.00 97.81 316 ARG A C 1
ATOM 2341 O O . ARG A 1 316 ? -13.017 5.804 -1.268 1.00 97.81 316 ARG A O 1
ATOM 2348 N N . VAL A 1 317 ? -11.891 5.321 0.617 1.00 98.00 317 VAL A N 1
ATOM 2349 C CA . VAL A 1 317 ? -12.616 4.102 0.987 1.00 98.00 317 VAL A CA 1
ATOM 2350 C C . VAL A 1 317 ? -13.270 4.341 2.337 1.00 98.00 317 VAL A C 1
ATOM 2352 O O . VAL A 1 317 ? -12.584 4.661 3.308 1.00 98.00 317 VAL A O 1
ATOM 2355 N N . GLU A 1 318 ? -14.582 4.167 2.403 1.00 97.50 318 GLU A N 1
ATOM 2356 C CA . GLU A 1 318 ? -15.385 4.477 3.577 1.00 97.50 318 GLU A CA 1
ATOM 2357 C C . GLU A 1 318 ? -16.313 3.315 3.927 1.00 97.50 318 GLU A C 1
ATOM 2359 O O . GLU A 1 318 ? -17.009 2.757 3.079 1.00 97.50 318 GLU A O 1
ATOM 2364 N N . ALA A 1 319 ? -16.271 2.909 5.191 1.00 96.56 319 ALA A N 1
ATOM 2365 C CA . ALA A 1 319 ? -17.131 1.891 5.759 1.00 96.56 319 ALA A CA 1
ATOM 2366 C C . ALA A 1 319 ? -18.438 2.551 6.199 1.00 96.56 319 ALA A C 1
ATOM 2368 O O . ALA A 1 319 ? -18.449 3.246 7.217 1.00 96.56 319 ALA A O 1
ATOM 2369 N N . LEU A 1 320 ? -19.510 2.317 5.444 1.00 96.25 320 LEU A N 1
ATOM 2370 C CA . LEU A 1 320 ? -20.872 2.674 5.833 1.00 96.25 320 LEU A CA 1
ATOM 2371 C C . LEU A 1 320 ? -21.344 1.624 6.849 1.00 96.25 320 LEU A C 1
ATOM 2373 O O . LEU A 1 320 ? -21.509 0.465 6.450 1.00 96.25 320 LEU A O 1
ATOM 2377 N N . PRO A 1 321 ? -21.470 1.962 8.146 1.00 96.31 321 PRO A N 1
ATOM 2378 C CA . PRO A 1 321 ? -21.678 0.968 9.187 1.00 96.31 321 PRO A CA 1
ATOM 2379 C C . PRO A 1 321 ? -23.136 0.502 9.246 1.00 96.31 321 PRO A C 1
ATOM 2381 O O . PRO A 1 321 ? -24.062 1.295 9.098 1.00 96.31 321 PRO A O 1
ATOM 2384 N N . ASN A 1 322 ? -23.330 -0.780 9.542 1.00 95.44 322 ASN A N 1
ATOM 2385 C CA . ASN A 1 322 ? -24.611 -1.290 10.028 1.00 95.44 322 ASN A CA 1
ATOM 2386 C C . ASN A 1 322 ? -24.816 -0.888 11.502 1.00 95.44 322 ASN A C 1
ATOM 2388 O O . ASN A 1 322 ? -23.852 -0.560 12.201 1.00 95.44 322 ASN A O 1
ATOM 2392 N N . THR A 1 323 ? -26.054 -0.966 11.998 1.00 93.81 323 THR A N 1
ATOM 2393 C CA . THR A 1 323 ? -26.420 -0.640 13.388 1.00 93.81 323 THR A CA 1
ATOM 2394 C C . THR A 1 323 ? -25.471 -1.278 14.411 1.00 93.81 323 THR A C 1
ATOM 2396 O O . THR A 1 323 ? -25.081 -2.440 14.293 1.00 93.81 323 THR A O 1
ATOM 2399 N N . GLY A 1 324 ? -25.051 -0.491 15.404 1.00 92.56 324 GLY A N 1
ATOM 2400 C CA . GLY A 1 324 ? -24.077 -0.893 16.422 1.00 92.56 324 GLY A CA 1
ATOM 2401 C C . GLY A 1 324 ? -22.606 -0.847 15.976 1.00 92.56 324 GLY A C 1
ATOM 2402 O O . GLY A 1 324 ? -21.718 -0.778 16.825 1.00 92.56 324 GLY A O 1
ATOM 2403 N N . PHE A 1 325 ? -22.289 -0.824 14.681 1.00 96.25 325 PHE A N 1
ATOM 2404 C CA . PHE A 1 325 ? -20.911 -0.618 14.226 1.00 96.25 325 PHE A CA 1
ATOM 2405 C C . PHE A 1 325 ? -20.566 0.875 14.124 1.00 96.25 325 PHE A C 1
ATOM 2407 O O . PHE A 1 325 ? -21.424 1.732 13.938 1.00 96.25 325 PHE A O 1
ATOM 2414 N N . ALA A 1 326 ? -19.281 1.200 14.266 1.00 94.69 326 ALA A N 1
ATOM 2415 C CA . ALA A 1 326 ? -18.762 2.541 14.017 1.00 94.69 326 ALA A CA 1
ATOM 2416 C C . ALA A 1 326 ? -18.198 2.644 12.592 1.00 94.69 326 ALA A C 1
ATOM 2418 O O . ALA A 1 326 ? -17.567 1.705 12.101 1.00 94.69 326 ALA A O 1
ATOM 2419 N N . GLY A 1 327 ? -18.388 3.797 11.947 1.00 90.94 327 GLY A N 1
ATOM 2420 C CA . GLY A 1 327 ? -17.812 4.080 10.631 1.00 90.94 327 GLY A CA 1
ATOM 2421 C C . GLY A 1 327 ? -16.279 4.110 10.649 1.00 90.94 327 GLY A C 1
ATOM 2422 O O . GLY A 1 327 ? -15.641 4.300 11.687 1.00 90.94 327 GLY A O 1
ATOM 2423 N N . ALA A 1 328 ? -15.667 3.919 9.480 1.00 93.38 328 ALA A N 1
ATOM 2424 C CA . ALA A 1 328 ? -14.217 3.992 9.312 1.00 93.38 328 ALA A CA 1
ATOM 2425 C C . ALA A 1 328 ? -13.856 4.423 7.887 1.00 93.38 328 ALA A C 1
ATOM 2427 O O . ALA A 1 328 ? -14.268 3.773 6.932 1.00 93.38 328 ALA A O 1
ATOM 2428 N N . ALA A 1 329 ? -13.033 5.462 7.737 1.00 95.25 329 ALA A N 1
ATOM 2429 C CA . ALA A 1 329 ? -12.584 5.950 6.432 1.00 95.25 329 ALA A CA 1
ATOM 2430 C C . ALA A 1 329 ? -11.057 5.881 6.274 1.00 95.25 329 ALA A C 1
ATOM 2432 O O . ALA A 1 329 ? -10.298 5.977 7.247 1.00 95.25 329 ALA A O 1
ATOM 2433 N N . ARG A 1 330 ? -10.594 5.717 5.033 1.00 96.62 330 ARG A N 1
ATOM 2434 C CA . ARG A 1 330 ? -9.187 5.812 4.621 1.00 96.62 330 ARG A CA 1
ATOM 2435 C C . ARG A 1 330 ? -9.085 6.516 3.274 1.00 96.62 330 ARG A C 1
ATOM 2437 O O . ARG A 1 330 ? -9.861 6.229 2.370 1.00 96.62 330 ARG A O 1
ATOM 2444 N N . VAL A 1 331 ? -8.094 7.392 3.141 1.00 97.12 331 VAL A N 1
ATOM 2445 C CA . VAL A 1 331 ? -7.666 7.949 1.853 1.00 97.12 331 VAL A CA 1
ATOM 2446 C C . VAL A 1 331 ? -6.338 7.297 1.481 1.00 97.12 331 VAL A C 1
ATOM 2448 O O . VAL A 1 331 ? -5.477 7.095 2.337 1.00 97.12 331 VAL A O 1
ATOM 2451 N N . LEU A 1 332 ? -6.207 6.910 0.218 1.00 95.81 332 LEU A N 1
ATOM 2452 C CA . LEU A 1 332 ? -5.046 6.241 -0.357 1.00 95.81 332 LEU A CA 1
ATOM 2453 C C . LEU A 1 332 ? -4.653 6.967 -1.642 1.00 95.81 332 LEU A C 1
ATOM 2455 O O . LEU A 1 332 ? -5.520 7.471 -2.357 1.00 95.81 332 LEU A O 1
ATOM 2459 N N . HIS A 1 333 ? -3.365 6.951 -1.971 1.00 94.50 333 HIS A N 1
ATOM 2460 C CA . HIS A 1 333 ? -2.852 7.497 -3.224 1.00 94.50 333 HIS A CA 1
ATOM 2461 C C . HIS A 1 333 ? -2.203 6.384 -4.046 1.00 94.50 333 HIS A C 1
ATOM 2463 O O . HIS A 1 333 ? -1.428 5.587 -3.518 1.00 94.50 333 HIS A O 1
ATOM 2469 N N . ALA A 1 334 ? -2.543 6.326 -5.330 1.00 90.81 334 ALA A N 1
ATOM 2470 C CA . ALA A 1 334 ? -2.045 5.338 -6.281 1.00 90.81 334 ALA A CA 1
ATOM 2471 C C . ALA A 1 334 ? -1.501 6.057 -7.512 1.00 90.81 334 ALA A C 1
ATOM 2473 O O . ALA A 1 334 ? -2.250 6.752 -8.191 1.00 90.81 334 ALA A O 1
ATOM 2474 N N . SER A 1 335 ? -0.225 5.869 -7.835 1.00 87.56 335 SER A N 1
ATOM 2475 C CA . SER A 1 335 ? 0.390 6.499 -9.008 1.00 87.56 335 SER A CA 1
ATOM 2476 C C . SER A 1 335 ? 0.684 5.482 -10.102 1.00 87.56 335 SER A C 1
ATOM 2478 O O . SER A 1 335 ? 1.279 4.433 -9.852 1.00 87.56 335 SER A O 1
ATOM 2480 N N . VAL A 1 336 ? 0.288 5.824 -11.327 1.00 86.44 336 VAL A N 1
ATOM 2481 C CA . VAL A 1 336 ? 0.660 5.095 -12.536 1.00 86.44 336 VAL A CA 1
ATOM 2482 C C . VAL A 1 336 ? 2.008 5.616 -13.007 1.00 86.44 336 VAL A C 1
ATOM 2484 O O . VAL A 1 336 ? 2.111 6.728 -13.528 1.00 86.44 336 VAL A O 1
ATOM 2487 N N . VAL A 1 337 ? 3.043 4.808 -12.812 1.00 82.38 337 VAL A N 1
ATOM 2488 C CA . VAL A 1 337 ? 4.435 5.164 -13.102 1.00 82.38 337 VAL A CA 1
ATOM 2489 C C . VAL A 1 337 ? 4.948 4.440 -14.341 1.00 82.38 337 VAL A C 1
ATOM 2491 O O . VAL A 1 337 ? 4.394 3.434 -14.789 1.00 82.38 337 VAL A O 1
ATOM 2494 N N . LEU A 1 338 ? 6.044 4.933 -14.910 1.00 82.25 338 LEU A N 1
ATOM 2495 C CA . LEU A 1 338 ? 6.778 4.173 -15.915 1.00 82.25 338 LEU A CA 1
ATOM 2496 C C . LEU A 1 338 ? 7.494 3.000 -15.218 1.00 82.25 338 LEU A C 1
ATOM 2498 O O . LEU A 1 338 ? 8.080 3.197 -14.152 1.00 82.25 338 LEU A O 1
ATOM 2502 N N . PRO A 1 339 ? 7.432 1.769 -15.758 1.00 85.56 339 PRO A N 1
ATOM 2503 C CA . PRO A 1 339 ? 8.064 0.622 -15.119 1.00 85.56 339 PRO A CA 1
ATOM 2504 C C . PRO A 1 339 ? 9.581 0.776 -15.103 1.00 85.56 339 PRO A C 1
ATOM 2506 O O . PRO A 1 339 ? 10.189 1.028 -16.143 1.00 85.56 339 PRO A O 1
ATOM 2509 N N . ARG A 1 340 ? 10.210 0.521 -13.954 1.00 89.81 340 ARG A N 1
ATOM 2510 C CA . ARG A 1 340 ? 11.648 0.246 -13.926 1.00 89.81 340 ARG A CA 1
ATOM 2511 C C . ARG A 1 340 ? 11.886 -1.135 -14.537 1.00 89.81 340 ARG A C 1
ATOM 2513 O O . ARG A 1 340 ? 11.382 -2.118 -13.996 1.00 89.81 340 ARG A O 1
ATOM 2520 N N . LEU A 1 341 ? 12.632 -1.213 -15.638 1.00 92.56 341 LEU A N 1
ATOM 2521 C CA . LEU A 1 341 ? 12.981 -2.479 -16.289 1.00 92.56 341 LEU A CA 1
ATOM 2522 C C . LEU A 1 341 ? 14.469 -2.788 -16.085 1.00 92.56 341 LEU A C 1
ATOM 2524 O O . LEU A 1 341 ? 15.333 -1.916 -16.195 1.00 92.56 341 LEU A O 1
ATOM 2528 N N . VAL A 1 342 ? 14.735 -4.045 -15.748 1.00 94.88 342 VAL A N 1
ATOM 2529 C CA . VAL A 1 342 ? 16.050 -4.631 -15.446 1.00 94.88 342 VAL A CA 1
ATOM 2530 C C . VAL A 1 342 ? 16.101 -6.074 -15.937 1.00 94.88 342 VAL A C 1
ATOM 2532 O O . VAL A 1 342 ? 15.048 -6.664 -16.193 1.00 94.88 342 VAL A O 1
ATOM 2535 N N . VAL A 1 343 ? 17.297 -6.669 -15.991 1.00 95.31 343 VAL A N 1
ATOM 2536 C CA . VAL A 1 343 ? 17.485 -8.101 -16.286 1.00 95.31 343 VAL A CA 1
ATOM 2537 C C . VAL A 1 343 ? 16.512 -8.965 -15.475 1.00 95.31 343 VAL A C 1
ATOM 2539 O O . VAL A 1 343 ? 16.386 -8.803 -14.262 1.00 95.31 343 VAL A O 1
ATOM 2542 N N . GLY A 1 344 ? 15.789 -9.852 -16.162 1.00 93.06 344 GLY A N 1
ATOM 2543 C CA . GLY A 1 344 ? 14.750 -10.710 -15.579 1.00 93.06 344 GLY A CA 1
ATOM 2544 C C . GLY A 1 344 ? 13.334 -10.115 -15.583 1.00 93.06 344 GLY A C 1
ATOM 2545 O O . GLY A 1 344 ? 12.375 -10.829 -15.289 1.00 93.06 344 GLY A O 1
ATOM 2546 N N . SER A 1 345 ? 13.153 -8.845 -15.963 1.00 91.50 345 SER A N 1
ATOM 2547 C CA . SER A 1 345 ? 11.813 -8.265 -16.156 1.00 91.50 345 SER A CA 1
ATOM 2548 C C . SER A 1 345 ? 11.100 -8.955 -17.320 1.00 91.50 345 SER A C 1
ATOM 2550 O O . SER A 1 345 ? 11.659 -9.043 -18.412 1.00 91.50 345 SER A O 1
ATOM 2552 N N . ARG A 1 346 ? 9.856 -9.410 -17.119 1.00 90.12 346 ARG A N 1
ATOM 2553 C CA . ARG A 1 346 ? 9.053 -10.053 -18.172 1.00 90.12 346 ARG A CA 1
ATOM 2554 C C . ARG A 1 346 ? 7.632 -9.491 -18.228 1.00 90.12 346 ARG A C 1
ATOM 2556 O O . ARG A 1 346 ? 6.783 -9.891 -17.437 1.00 90.12 346 ARG A O 1
ATOM 2563 N N . ASN A 1 347 ? 7.379 -8.528 -19.117 1.00 83.31 347 ASN A N 1
ATOM 2564 C CA . ASN A 1 347 ? 6.075 -7.863 -19.265 1.00 83.31 347 ASN A CA 1
ATOM 2565 C C . ASN A 1 347 ? 5.951 -7.107 -20.608 1.00 83.31 347 ASN A C 1
ATOM 2567 O O . ASN A 1 347 ? 6.926 -6.947 -21.339 1.00 83.31 347 ASN A O 1
ATOM 2571 N N . GLY A 1 348 ? 4.750 -6.603 -20.917 1.00 83.25 348 GLY A N 1
ATOM 2572 C CA . GLY A 1 348 ? 4.469 -5.867 -22.161 1.00 83.25 348 GLY A CA 1
ATOM 2573 C C . GLY A 1 348 ? 5.253 -4.559 -22.345 1.00 83.25 348 GLY A C 1
ATOM 2574 O O . GLY A 1 348 ? 5.486 -4.150 -23.479 1.00 83.25 348 GLY A O 1
ATOM 2575 N N . ALA A 1 349 ? 5.726 -3.924 -21.267 1.00 85.50 349 ALA A N 1
ATOM 2576 C CA . ALA A 1 349 ? 6.539 -2.713 -21.382 1.00 85.50 349 ALA A CA 1
ATOM 2577 C C . ALA A 1 349 ? 7.960 -3.000 -21.898 1.00 85.50 349 ALA A C 1
ATOM 2579 O O . ALA A 1 349 ? 8.581 -2.109 -22.471 1.00 85.50 349 ALA A O 1
ATOM 2580 N N . VAL A 1 350 ? 8.457 -4.236 -21.759 1.00 91.62 350 VAL A N 1
ATOM 2581 C CA . VAL A 1 350 ? 9.713 -4.672 -22.393 1.00 91.62 350 VAL A CA 1
ATOM 2582 C C . VAL A 1 350 ? 9.556 -4.768 -23.914 1.00 91.62 350 VAL A C 1
ATOM 2584 O O . VAL A 1 350 ? 10.424 -4.293 -24.642 1.00 91.62 350 VAL A O 1
ATOM 2587 N N . ALA A 1 351 ? 8.434 -5.310 -24.401 1.00 89.81 351 ALA A N 1
ATOM 2588 C CA . ALA A 1 351 ? 8.143 -5.327 -25.836 1.00 89.81 351 ALA A CA 1
ATOM 2589 C C . ALA A 1 351 ? 8.016 -3.896 -26.382 1.00 89.81 351 ALA A C 1
ATOM 2591 O O . ALA A 1 351 ? 8.699 -3.550 -27.345 1.00 89.81 351 ALA A O 1
ATOM 2592 N N . GLN A 1 352 ? 7.253 -3.037 -25.689 1.00 89.19 352 GLN A N 1
ATOM 2593 C CA . GLN A 1 352 ? 7.109 -1.621 -26.047 1.00 89.19 352 GLN A CA 1
ATOM 2594 C C . GLN A 1 352 ? 8.460 -0.888 -26.101 1.00 89.19 352 GLN A C 1
ATOM 2596 O O . GLN A 1 352 ? 8.697 -0.125 -27.037 1.00 89.19 352 GLN A O 1
ATOM 2601 N N . LEU A 1 353 ? 9.350 -1.126 -25.129 1.00 94.06 353 LEU A N 1
ATOM 2602 C CA . LEU A 1 353 ? 10.718 -0.600 -25.134 1.00 94.06 353 LEU A CA 1
ATOM 2603 C C . LEU A 1 353 ? 11.472 -1.041 -26.394 1.00 94.06 353 LEU A C 1
ATOM 2605 O O . LEU A 1 353 ? 12.027 -0.196 -27.092 1.00 94.06 353 LEU A O 1
ATOM 2609 N N . GLY A 1 354 ? 11.464 -2.341 -26.705 1.00 95.88 354 GLY A N 1
ATOM 2610 C CA . GLY A 1 354 ? 12.114 -2.877 -27.901 1.00 95.88 354 GLY A CA 1
ATOM 2611 C C . GLY A 1 354 ? 11.581 -2.249 -29.191 1.00 95.88 354 GLY A C 1
ATOM 2612 O O . GLY A 1 354 ? 12.368 -1.890 -30.063 1.00 95.88 354 GLY A O 1
ATOM 2613 N N . ASP A 1 355 ? 10.264 -2.051 -29.300 1.00 94.94 355 ASP A N 1
ATOM 2614 C CA . ASP A 1 355 ? 9.637 -1.412 -30.464 1.00 94.94 355 ASP A CA 1
ATOM 2615 C C . ASP A 1 355 ? 10.009 0.070 -30.596 1.00 94.94 355 ASP A C 1
ATOM 2617 O O . ASP A 1 355 ? 10.242 0.555 -31.703 1.00 94.94 355 ASP A O 1
ATOM 2621 N N . GLN A 1 356 ? 10.078 0.801 -29.478 1.00 95.25 356 GLN A N 1
ATOM 2622 C CA . GLN A 1 356 ? 10.530 2.195 -29.471 1.00 95.25 356 GLN A CA 1
ATOM 2623 C C . GLN A 1 356 ? 12.008 2.307 -29.862 1.00 95.25 356 GLN A C 1
ATOM 2625 O O . GLN A 1 356 ? 12.353 3.170 -30.662 1.00 95.25 356 GLN A O 1
ATOM 2630 N N . LEU A 1 357 ? 12.864 1.418 -29.352 1.00 97.75 357 LEU A N 1
ATOM 2631 C CA . LEU A 1 357 ? 14.285 1.382 -29.698 1.00 97.75 357 LEU A CA 1
ATOM 2632 C C . LEU A 1 357 ? 14.507 1.032 -31.179 1.00 97.75 357 LEU A C 1
ATOM 2634 O O . LEU A 1 357 ? 15.260 1.736 -31.848 1.00 97.75 357 LEU A O 1
ATOM 2638 N N . ARG A 1 358 ? 13.790 0.038 -31.725 1.00 97.56 358 ARG A N 1
ATOM 2639 C CA . ARG A 1 358 ? 13.841 -0.306 -33.160 1.00 97.56 358 ARG A CA 1
ATOM 2640 C C . ARG A 1 358 ? 13.403 0.843 -34.070 1.00 97.56 358 ARG A C 1
ATOM 2642 O O . ARG A 1 358 ? 14.063 1.090 -35.072 1.00 97.56 358 ARG A O 1
ATOM 2649 N N . ARG A 1 359 ? 12.335 1.574 -33.719 1.00 96.06 359 ARG A N 1
ATOM 2650 C CA . ARG A 1 359 ? 11.898 2.771 -34.474 1.00 96.06 359 ARG A CA 1
ATOM 2651 C C . ARG A 1 359 ? 12.908 3.920 -34.447 1.00 96.06 359 ARG A C 1
ATOM 2653 O O . ARG A 1 359 ? 12.853 4.780 -35.311 1.00 96.06 359 ARG A O 1
ATOM 2660 N N . LEU A 1 360 ? 13.815 3.927 -33.474 1.00 97.06 360 LEU A N 1
ATOM 2661 C CA . LEU A 1 360 ? 14.939 4.860 -33.380 1.00 97.06 360 LEU A CA 1
ATOM 2662 C C . LEU A 1 360 ? 16.249 4.234 -33.902 1.00 97.06 360 LEU A C 1
ATOM 2664 O O . LEU A 1 360 ? 17.333 4.664 -33.519 1.00 97.06 360 LEU A O 1
ATOM 2668 N N . HIS A 1 361 ? 16.148 3.199 -34.743 1.00 97.81 361 HIS A N 1
ATOM 2669 C CA . HIS A 1 361 ? 17.257 2.475 -35.371 1.00 97.81 361 HIS A CA 1
ATOM 2670 C C . HIS A 1 361 ? 18.216 1.743 -34.415 1.00 97.81 361 HIS A C 1
ATOM 2672 O O . HIS A 1 361 ? 19.242 1.237 -34.856 1.00 97.81 361 HIS A O 1
ATOM 2678 N N . TYR A 1 362 ? 17.911 1.596 -33.123 1.00 98.44 362 TYR A N 1
ATOM 2679 C CA . TYR A 1 362 ? 18.747 0.791 -32.225 1.00 98.44 362 TYR A CA 1
ATOM 2680 C C . TYR A 1 362 ? 18.533 -0.708 -32.448 1.00 98.44 362 TYR A C 1
ATOM 2682 O O . TYR A 1 362 ? 17.399 -1.189 -32.534 1.00 98.44 362 TYR A O 1
ATOM 2690 N N . ALA A 1 363 ? 19.629 -1.470 -32.451 1.00 98.00 363 ALA A N 1
ATOM 2691 C CA . ALA A 1 363 ? 19.587 -2.925 -32.404 1.00 98.00 363 ALA A CA 1
ATOM 2692 C C . ALA A 1 363 ? 18.940 -3.386 -31.084 1.00 98.00 363 ALA A C 1
ATOM 2694 O O . ALA A 1 363 ? 19.588 -3.380 -30.039 1.00 98.00 363 ALA A O 1
ATOM 2695 N N . ALA A 1 364 ? 17.666 -3.796 -31.126 1.00 97.75 364 ALA A N 1
ATOM 2696 C CA . ALA A 1 364 ? 16.917 -4.271 -29.958 1.00 97.75 364 ALA A CA 1
ATOM 2697 C C . ALA A 1 364 ? 16.136 -5.573 -30.242 1.00 97.75 364 ALA A C 1
ATOM 2699 O O . ALA A 1 364 ? 15.509 -5.686 -31.303 1.00 97.75 364 ALA A O 1
ATOM 2700 N N . PRO A 1 365 ? 16.110 -6.544 -29.305 1.00 96.19 365 PRO A N 1
ATOM 2701 C CA . PRO A 1 365 ? 15.455 -7.840 -29.489 1.00 96.19 365 PRO A CA 1
ATOM 2702 C C . PRO A 1 365 ? 13.923 -7.749 -29.404 1.00 96.19 365 PRO A C 1
ATOM 2704 O O . PRO A 1 365 ? 13.361 -6.881 -28.729 1.00 96.19 365 PRO A O 1
ATOM 2707 N N . TYR A 1 366 ? 13.229 -8.665 -30.079 1.00 94.50 366 TYR A N 1
ATOM 2708 C CA . TYR A 1 366 ? 11.775 -8.828 -29.970 1.00 94.50 366 TYR A CA 1
ATOM 2709 C C . TYR A 1 366 ? 11.385 -9.634 -28.720 1.00 94.50 366 TYR A C 1
ATOM 2711 O O . TYR A 1 366 ? 12.155 -10.462 -28.231 1.00 94.50 366 TYR A O 1
ATOM 2719 N N . GLY A 1 367 ? 10.153 -9.436 -28.242 1.00 91.62 367 GLY A N 1
ATOM 2720 C CA . GLY A 1 367 ? 9.552 -10.223 -27.163 1.00 91.62 367 GLY A CA 1
ATOM 2721 C C . GLY A 1 367 ? 9.413 -9.489 -25.826 1.00 91.62 367 GLY A C 1
ATOM 2722 O O . GLY A 1 367 ? 9.620 -8.285 -25.714 1.00 91.62 367 GLY A O 1
ATOM 2723 N N . LEU A 1 368 ? 8.999 -10.240 -24.802 1.00 89.88 368 LEU A N 1
ATOM 2724 C CA . LEU A 1 368 ? 8.578 -9.712 -23.495 1.00 89.88 368 LEU A CA 1
ATOM 2725 C C . LEU A 1 368 ? 9.674 -9.741 -22.418 1.00 89.88 368 LEU A C 1
ATOM 2727 O O . LEU A 1 368 ? 9.417 -9.292 -21.304 1.00 89.88 368 LEU A O 1
ATOM 2731 N N . SER A 1 369 ? 10.844 -10.319 -22.702 1.00 95.31 369 SER A N 1
ATOM 2732 C CA . SER A 1 369 ? 11.890 -10.614 -21.713 1.00 95.31 369 SER A CA 1
ATOM 2733 C C . SER A 1 369 ? 13.040 -9.615 -21.791 1.00 95.31 369 SER A C 1
ATOM 2735 O O . SER A 1 369 ? 13.635 -9.431 -22.849 1.00 95.31 369 SER A O 1
ATOM 2737 N N . PHE A 1 370 ? 13.379 -8.994 -20.664 1.00 96.50 370 PHE A N 1
ATOM 2738 C CA . PHE A 1 370 ? 14.538 -8.117 -20.542 1.00 96.50 370 PHE A CA 1
ATOM 2739 C C . PHE A 1 370 ? 15.750 -8.994 -20.204 1.00 96.50 370 PHE A C 1
ATOM 2741 O O . PHE A 1 370 ? 16.005 -9.313 -19.041 1.00 96.50 370 PHE A O 1
ATOM 2748 N N . ASP A 1 371 ? 16.432 -9.462 -21.245 1.00 96.12 371 ASP A N 1
ATOM 2749 C CA . ASP A 1 371 ? 17.637 -10.292 -21.174 1.00 96.12 371 ASP A CA 1
ATOM 2750 C C . ASP A 1 371 ? 18.901 -9.475 -21.521 1.00 96.12 371 ASP A C 1
ATOM 2752 O O . ASP A 1 371 ? 18.842 -8.250 -21.656 1.00 96.12 371 ASP A O 1
ATOM 2756 N N . GLY A 1 372 ? 20.056 -10.138 -21.664 1.00 96.00 372 GLY A N 1
ATOM 2757 C CA . GLY A 1 372 ? 21.312 -9.474 -22.041 1.00 96.00 372 GLY A CA 1
ATOM 2758 C C . GLY A 1 372 ? 21.241 -8.719 -23.376 1.00 96.00 372 GLY A C 1
ATOM 2759 O O . GLY A 1 372 ? 21.812 -7.641 -23.496 1.00 96.00 372 GLY A O 1
ATOM 2760 N N . ARG A 1 373 ? 20.444 -9.198 -24.340 1.00 97.12 373 ARG A N 1
ATOM 2761 C CA . ARG A 1 373 ? 20.265 -8.541 -25.646 1.00 97.12 373 ARG A CA 1
ATOM 2762 C C . ARG A 1 373 ? 19.488 -7.231 -25.507 1.00 97.12 373 ARG A C 1
ATOM 2764 O O . ARG A 1 373 ? 19.722 -6.281 -26.250 1.00 97.12 373 ARG A O 1
ATOM 2771 N N . MET A 1 374 ? 18.568 -7.159 -24.542 1.00 98.00 374 MET A N 1
ATOM 2772 C CA . MET A 1 374 ? 17.885 -5.908 -24.200 1.00 98.00 374 MET A CA 1
ATOM 2773 C C . MET A 1 374 ? 18.811 -4.953 -23.430 1.00 98.00 374 MET A C 1
ATOM 2775 O O . MET A 1 374 ? 18.741 -3.745 -23.644 1.00 98.00 374 MET A O 1
ATOM 2779 N N . VAL A 1 375 ? 19.716 -5.471 -22.588 1.00 97.94 375 VAL A N 1
ATOM 2780 C CA . VAL A 1 375 ? 20.765 -4.660 -21.938 1.00 97.94 375 VAL A CA 1
ATOM 2781 C C . VAL A 1 375 ? 21.682 -4.006 -22.976 1.00 97.94 375 VAL A C 1
ATOM 2783 O O . VAL A 1 375 ? 21.934 -2.809 -22.866 1.00 97.94 375 VAL A O 1
ATOM 2786 N N . ASP A 1 376 ? 22.107 -4.736 -24.013 1.00 98.25 376 ASP A N 1
ATOM 2787 C CA . ASP A 1 376 ? 22.895 -4.186 -25.128 1.00 98.25 376 ASP A CA 1
ATOM 2788 C C . ASP A 1 376 ? 22.184 -2.986 -25.783 1.00 98.25 376 ASP A C 1
ATOM 2790 O O . ASP A 1 376 ? 22.750 -1.895 -25.910 1.00 98.25 376 ASP A O 1
ATOM 2794 N N . ALA A 1 377 ? 20.909 -3.163 -26.142 1.00 98.25 377 ALA A N 1
ATOM 2795 C CA . ALA A 1 377 ? 20.080 -2.121 -26.746 1.00 98.25 377 ALA A CA 1
ATOM 2796 C C . ALA A 1 377 ? 19.946 -0.881 -25.840 1.00 98.25 377 ALA A C 1
ATOM 2798 O O . ALA A 1 377 ? 20.048 0.263 -26.293 1.00 98.25 377 ALA A O 1
ATOM 2799 N N . VAL A 1 378 ? 19.768 -1.107 -24.536 1.00 98.50 378 VAL A N 1
ATOM 2800 C CA . VAL A 1 378 ? 19.689 -0.058 -23.512 1.00 98.50 378 VAL A CA 1
ATOM 2801 C C . VAL A 1 378 ? 21.029 0.663 -23.347 1.00 98.50 378 VAL A C 1
ATOM 2803 O O . VAL A 1 378 ? 21.027 1.890 -23.253 1.00 98.50 378 VAL A O 1
ATOM 2806 N N . TYR A 1 379 ? 22.168 -0.037 -23.393 1.00 98.44 379 TYR A N 1
ATOM 2807 C CA . TYR A 1 379 ? 23.487 0.601 -23.403 1.00 98.44 379 TYR A CA 1
ATOM 2808 C C . TYR A 1 379 ? 23.684 1.480 -24.636 1.00 98.44 379 TYR A C 1
ATOM 2810 O O . TYR A 1 379 ? 24.183 2.593 -24.491 1.00 98.44 379 TYR A O 1
ATOM 2818 N N . ALA A 1 380 ? 23.286 1.030 -25.830 1.00 98.25 380 ALA A N 1
ATOM 2819 C CA . ALA A 1 380 ? 23.386 1.836 -27.047 1.00 98.25 380 ALA A CA 1
ATOM 2820 C C . ALA A 1 380 ? 22.582 3.141 -26.926 1.00 98.25 380 ALA A C 1
ATOM 2822 O O . ALA A 1 380 ? 23.116 4.223 -27.175 1.00 98.25 380 ALA A O 1
ATOM 2823 N N . PHE A 1 381 ? 21.337 3.057 -26.444 1.00 98.56 381 PHE A N 1
ATOM 2824 C CA . PHE A 1 381 ? 20.510 4.238 -26.197 1.00 98.56 381 PHE A CA 1
ATOM 2825 C C . PHE A 1 381 ? 21.121 5.167 -25.139 1.00 98.56 381 PHE A C 1
ATOM 2827 O O . PHE A 1 381 ? 21.213 6.376 -25.358 1.00 98.56 381 PHE A O 1
ATOM 2834 N N . GLN A 1 382 ? 21.577 4.617 -24.006 1.00 98.38 382 GLN A N 1
ATOM 2835 C CA . GLN A 1 382 ? 22.205 5.392 -22.932 1.00 98.38 382 GLN A CA 1
ATOM 2836 C C . GLN A 1 382 ? 23.468 6.118 -23.413 1.00 98.38 382 GLN A C 1
ATOM 2838 O O . GLN A 1 382 ? 23.651 7.293 -23.097 1.00 98.38 382 GLN A O 1
ATOM 2843 N N . LYS A 1 383 ? 24.297 5.445 -24.219 1.00 97.50 383 LYS A N 1
ATOM 2844 C CA . LYS A 1 383 ? 25.511 5.995 -24.831 1.00 97.50 383 LYS A CA 1
ATOM 2845 C C . LYS A 1 383 ? 25.213 7.215 -25.708 1.00 97.50 383 LYS A C 1
ATOM 2847 O O . LYS A 1 383 ? 25.768 8.276 -25.443 1.00 97.50 383 LYS A O 1
ATOM 2852 N N . VAL A 1 384 ? 24.307 7.097 -26.685 1.00 97.56 384 VAL A N 1
ATOM 2853 C CA . VAL A 1 384 ? 23.946 8.204 -27.600 1.00 97.56 384 VAL A CA 1
ATOM 2854 C C . VAL A 1 384 ? 23.286 9.373 -26.858 1.00 97.56 384 VAL A C 1
ATOM 2856 O O . VAL A 1 384 ? 23.582 10.538 -27.121 1.00 97.56 384 VAL A O 1
ATOM 2859 N N . ASN A 1 385 ? 22.427 9.083 -25.878 1.00 97.50 385 ASN A N 1
ATOM 2860 C CA . ASN A 1 385 ? 21.661 10.108 -25.163 1.00 97.50 385 ASN A CA 1
ATOM 2861 C C . ASN A 1 385 ? 22.421 10.762 -23.993 1.00 97.50 385 ASN A C 1
ATOM 2863 O O . ASN A 1 385 ? 21.860 11.616 -23.309 1.00 97.50 385 ASN A O 1
ATOM 2867 N N . GLY A 1 386 ? 23.687 10.396 -23.754 1.00 96.19 386 GLY A N 1
ATOM 2868 C CA . GLY A 1 386 ? 24.490 10.947 -22.655 1.00 96.19 386 GLY A CA 1
ATOM 2869 C C . GLY A 1 386 ? 23.988 10.550 -21.261 1.00 96.19 386 GLY A C 1
ATOM 2870 O O . GLY A 1 386 ? 24.170 11.295 -20.301 1.00 96.19 386 GLY A O 1
ATOM 2871 N N . LEU A 1 387 ? 23.325 9.398 -21.143 1.00 97.06 387 LEU A N 1
ATOM 2872 C CA . LEU A 1 387 ? 22.820 8.876 -19.875 1.00 97.06 387 LEU A CA 1
ATOM 2873 C C . LEU A 1 387 ? 23.884 8.029 -19.153 1.00 97.06 387 LEU A C 1
ATOM 2875 O O . LEU A 1 387 ? 24.740 7.422 -19.804 1.00 97.06 387 LEU A O 1
ATOM 2879 N N . PRO A 1 388 ? 23.788 7.882 -17.816 1.00 97.06 388 PRO A N 1
ATOM 2880 C CA . PRO A 1 388 ? 24.539 6.870 -17.082 1.00 97.06 388 PRO A CA 1
ATOM 2881 C C . PRO A 1 388 ? 24.320 5.480 -17.693 1.00 97.06 388 PRO A C 1
ATOM 2883 O O . PRO A 1 388 ? 23.182 5.030 -17.841 1.00 97.06 388 PRO A O 1
ATOM 2886 N N . ARG A 1 389 ? 25.415 4.803 -18.050 1.00 96.38 389 ARG A N 1
ATOM 2887 C CA . ARG A 1 389 ? 25.416 3.539 -18.804 1.00 96.38 389 ARG A CA 1
ATOM 2888 C C . ARG A 1 389 ? 25.153 2.338 -17.879 1.00 96.38 389 ARG A C 1
ATOM 2890 O O . ARG A 1 389 ? 26.027 1.507 -17.661 1.00 96.38 389 ARG A O 1
ATOM 2897 N N . THR A 1 390 ? 23.973 2.301 -17.263 1.00 97.12 390 THR A N 1
ATOM 2898 C CA . THR A 1 390 ? 23.591 1.349 -16.202 1.00 97.12 390 THR A CA 1
ATOM 2899 C C . THR A 1 390 ? 22.983 0.037 -16.697 1.00 97.12 390 THR A C 1
ATOM 2901 O O . THR A 1 390 ? 22.844 -0.885 -15.900 1.00 97.12 390 THR A O 1
ATOM 2904 N N . GLY A 1 391 ? 22.523 -0.040 -17.953 1.00 96.69 391 GLY A N 1
ATOM 2905 C CA . GLY A 1 391 ? 21.740 -1.186 -18.442 1.00 96.69 391 GLY A CA 1
ATOM 2906 C C . GLY A 1 391 ? 20.332 -1.284 -17.827 1.00 96.69 391 GLY A C 1
ATOM 2907 O O . GLY A 1 391 ? 19.607 -2.246 -18.074 1.00 96.69 391 GLY A O 1
ATOM 2908 N N . VAL A 1 392 ? 19.934 -0.289 -17.025 1.00 96.31 392 VAL A N 1
ATOM 2909 C CA . VAL A 1 392 ? 18.633 -0.186 -16.355 1.00 96.31 392 VAL A CA 1
ATOM 2910 C C . VAL A 1 392 ? 17.787 0.880 -17.038 1.00 96.31 392 VAL A C 1
ATOM 2912 O O . VAL A 1 392 ? 18.239 2.004 -17.254 1.00 96.31 392 VAL A O 1
ATOM 2915 N N . VAL A 1 393 ? 16.523 0.554 -17.295 1.00 96.25 393 VAL A N 1
ATOM 2916 C CA . VAL A 1 393 ? 15.529 1.517 -17.768 1.00 96.25 393 VAL A CA 1
ATOM 2917 C C . VAL A 1 393 ? 14.765 2.060 -16.567 1.00 96.25 393 VAL A C 1
ATOM 2919 O O . VAL A 1 393 ? 13.997 1.345 -15.924 1.00 96.25 393 VAL A O 1
ATOM 2922 N N . ASP A 1 394 ? 15.012 3.325 -16.244 1.00 90.69 394 ASP A N 1
ATOM 2923 C CA . ASP A 1 394 ? 14.412 4.067 -15.135 1.00 90.69 394 ASP A CA 1
ATOM 2924 C C . ASP A 1 394 ? 13.654 5.319 -15.633 1.00 90.69 394 ASP A C 1
ATOM 2926 O O . ASP A 1 394 ? 13.507 5.561 -16.833 1.00 90.69 394 ASP A O 1
ATOM 2930 N N . ASN A 1 395 ? 13.189 6.163 -14.709 1.00 85.56 395 ASN A N 1
ATOM 2931 C CA . ASN A 1 395 ? 12.486 7.409 -15.043 1.00 85.56 395 ASN A CA 1
ATOM 2932 C C . ASN A 1 395 ? 13.370 8.462 -15.750 1.00 85.56 395 ASN A C 1
ATOM 2934 O O . ASN A 1 395 ? 12.843 9.457 -16.250 1.00 85.56 395 ASN A O 1
ATOM 2938 N N . ARG A 1 396 ? 14.702 8.311 -15.778 1.00 88.94 396 ARG A N 1
ATOM 2939 C CA . ARG A 1 396 ? 15.600 9.161 -16.581 1.00 88.94 396 ARG A CA 1
ATOM 2940 C C . ARG A 1 396 ? 15.652 8.629 -18.012 1.00 88.94 396 ARG A C 1
ATOM 2942 O O . ARG A 1 396 ? 15.415 9.400 -18.938 1.00 88.94 396 ARG A O 1
ATOM 2949 N N . PHE A 1 397 ? 15.837 7.317 -18.174 1.00 95.38 397 PHE A N 1
ATOM 2950 C CA . PHE A 1 397 ? 15.795 6.643 -19.473 1.00 95.38 397 PHE A CA 1
ATOM 2951 C C . PHE A 1 397 ? 14.478 6.904 -20.207 1.00 95.38 397 PHE A C 1
ATOM 2953 O O . PHE A 1 397 ? 14.497 7.341 -21.351 1.00 95.38 397 PHE A O 1
ATOM 2960 N N . TRP A 1 398 ? 13.327 6.698 -19.557 1.00 91.50 398 TRP A N 1
ATOM 2961 C CA . TRP A 1 398 ? 12.029 6.886 -20.215 1.00 91.50 398 TRP A CA 1
ATOM 2962 C C . TRP A 1 398 ? 11.769 8.328 -20.670 1.00 91.50 398 TRP A C 1
ATOM 2964 O O . TRP A 1 398 ? 11.137 8.521 -21.705 1.00 91.50 398 TRP A O 1
ATOM 2974 N N . ARG A 1 399 ? 12.265 9.334 -19.931 1.00 88.00 399 ARG A N 1
ATOM 2975 C CA . ARG A 1 399 ? 12.169 10.746 -20.343 1.00 88.00 399 ARG A CA 1
ATOM 2976 C C . ARG A 1 399 ? 13.039 11.031 -21.565 1.00 88.00 399 ARG A C 1
ATOM 2978 O O . ARG A 1 399 ? 12.558 11.641 -22.514 1.00 88.00 399 ARG A O 1
ATOM 2985 N N . ALA A 1 400 ? 14.269 10.522 -21.587 1.00 92.75 400 ALA A N 1
ATOM 2986 C CA . ALA A 1 400 ? 15.113 10.596 -22.777 1.00 92.75 400 ALA A CA 1
ATOM 2987 C C . ALA A 1 400 ? 14.491 9.843 -23.969 1.00 92.75 400 ALA A C 1
ATOM 2989 O O . ALA A 1 400 ? 14.518 10.344 -25.081 1.00 92.75 400 ALA A O 1
ATOM 2990 N N . LEU A 1 401 ? 13.846 8.691 -23.759 1.00 93.38 401 LEU A N 1
ATOM 2991 C CA . LEU A 1 401 ? 13.160 7.955 -24.832 1.00 93.38 401 LEU A CA 1
ATOM 2992 C C . LEU A 1 401 ? 11.941 8.706 -25.401 1.00 93.38 401 LEU A C 1
ATOM 2994 O O . LEU A 1 401 ? 11.563 8.460 -26.543 1.00 93.38 401 LEU A O 1
ATOM 2998 N N . SER A 1 402 ? 11.322 9.614 -24.635 1.00 88.19 402 SER A N 1
ATOM 2999 C CA . SER A 1 402 ? 10.238 10.476 -25.139 1.00 88.19 402 SER A CA 1
ATOM 3000 C C . SER A 1 402 ? 10.712 11.695 -25.937 1.00 88.19 402 SER A C 1
ATOM 3002 O O . SER A 1 402 ? 9.916 12.256 -26.680 1.00 88.19 402 SER A O 1
ATOM 3004 N N . SER A 1 403 ? 11.981 12.090 -25.806 1.00 90.50 403 SER A N 1
ATOM 3005 C CA . SER A 1 403 ? 12.613 13.141 -26.613 1.00 90.50 403 SER A CA 1
ATOM 3006 C C . SER A 1 403 ? 14.090 12.776 -26.831 1.00 90.50 403 SER A C 1
ATOM 3008 O O . SER A 1 403 ? 14.969 13.263 -26.112 1.00 90.50 403 SER A O 1
ATOM 3010 N N . PRO A 1 404 ? 14.363 11.803 -27.722 1.00 94.50 404 PRO A N 1
ATOM 3011 C CA . PRO A 1 404 ? 15.697 11.245 -27.892 1.00 94.50 404 PRO A CA 1
ATOM 3012 C C . PRO A 1 404 ? 16.599 12.206 -28.665 1.00 94.50 404 PRO A C 1
ATOM 3014 O O . PRO A 1 404 ? 16.159 12.892 -29.588 1.00 94.50 404 PRO A O 1
ATOM 3017 N N . ARG A 1 405 ? 17.896 12.199 -28.346 1.00 93.44 405 ARG A N 1
ATOM 3018 C CA . ARG A 1 405 ? 18.903 12.838 -29.199 1.00 93.44 405 ARG A CA 1
ATOM 3019 C C . ARG A 1 405 ? 18.933 12.126 -30.549 1.00 93.44 405 ARG A C 1
ATOM 3021 O O . ARG A 1 405 ? 19.073 10.902 -30.596 1.00 93.44 405 ARG A O 1
ATOM 3028 N N . ALA A 1 406 ? 18.819 12.894 -31.627 1.00 87.50 406 ALA A N 1
ATOM 3029 C CA . ALA A 1 406 ? 18.927 12.367 -32.977 1.00 87.50 406 ALA A CA 1
ATOM 3030 C C . ALA A 1 406 ? 20.350 11.840 -33.236 1.00 87.50 406 ALA A C 1
ATOM 3032 O O . ALA A 1 406 ? 21.343 12.505 -32.931 1.00 87.50 406 ALA A O 1
ATOM 3033 N N . ALA A 1 407 ? 20.444 10.627 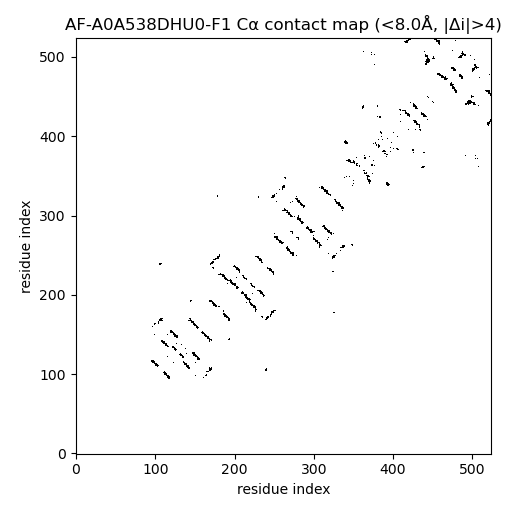-33.780 1.00 90.94 407 ALA A N 1
ATOM 3034 C CA . ALA A 1 407 ? 21.705 10.039 -34.208 1.00 90.94 407 ALA A CA 1
ATOM 3035 C C . ALA A 1 407 ? 21.967 10.440 -35.664 1.00 90.94 407 ALA A C 1
ATOM 3037 O O . ALA A 1 407 ? 21.267 9.993 -36.571 1.00 90.94 407 ALA A O 1
ATOM 3038 N N . HIS A 1 408 ? 22.976 11.281 -35.876 1.00 91.62 408 HIS A N 1
ATOM 3039 C CA . HIS A 1 408 ? 23.420 11.698 -37.203 1.00 91.62 408 HIS A CA 1
ATOM 3040 C C . HIS A 1 408 ? 24.783 11.071 -37.521 1.00 91.62 408 HIS A C 1
ATOM 3042 O O . HIS A 1 408 ? 25.614 10.966 -36.610 1.00 91.62 408 HIS A O 1
ATOM 3048 N N . PRO A 1 409 ? 25.026 10.662 -38.780 1.00 94.56 409 PRO A N 1
ATOM 3049 C CA . PRO A 1 409 ? 26.350 10.232 -39.194 1.00 94.56 409 PRO A CA 1
ATOM 3050 C C . PRO A 1 409 ? 27.295 11.437 -39.218 1.00 94.56 409 PRO A C 1
ATOM 3052 O O . PRO A 1 409 ? 26.884 12.559 -39.524 1.00 94.56 409 PRO A O 1
ATOM 3055 N N . ARG A 1 410 ? 28.568 11.219 -38.893 1.00 96.12 410 ARG A N 1
ATOM 3056 C CA . ARG A 1 410 ? 29.609 12.252 -38.974 1.00 96.12 410 ARG A CA 1
ATOM 3057 C C . ARG A 1 410 ? 30.018 12.533 -40.421 1.00 96.12 410 ARG A C 1
ATOM 3059 O O . ARG A 1 410 ? 30.411 13.657 -40.727 1.00 96.12 410 ARG A O 1
ATOM 3066 N N . PHE A 1 411 ? 29.949 11.532 -41.296 1.00 95.75 411 PHE A N 1
ATOM 3067 C CA . PHE A 1 411 ? 30.379 11.627 -42.688 1.00 95.75 411 PHE A CA 1
ATOM 3068 C C . PHE A 1 411 ? 29.182 11.492 -43.637 1.00 95.75 411 PHE A C 1
ATOM 3070 O O . PHE A 1 411 ? 28.390 10.562 -43.532 1.00 95.75 411 PHE A O 1
ATOM 3077 N N . ALA A 1 412 ? 29.056 12.421 -44.589 1.00 90.94 412 ALA A N 1
ATOM 3078 C CA . ALA A 1 412 ? 27.945 12.445 -45.549 1.00 90.94 412 ALA A CA 1
ATOM 3079 C C . ALA A 1 412 ? 28.178 11.578 -46.805 1.00 90.94 412 ALA A C 1
ATOM 3081 O O . ALA A 1 412 ? 27.240 11.322 -47.563 1.00 90.94 412 ALA A O 1
ATOM 3082 N N . ARG A 1 413 ? 29.428 11.166 -47.066 1.00 92.44 413 ARG A N 1
ATOM 3083 C CA . ARG A 1 413 ? 29.806 10.307 -48.198 1.00 92.44 413 ARG A CA 1
ATOM 3084 C C . ARG A 1 413 ? 30.878 9.281 -47.790 1.00 92.44 413 ARG A C 1
ATOM 3086 O O . ARG A 1 413 ? 31.758 9.657 -47.017 1.00 92.44 413 ARG A O 1
ATOM 3093 N N . PRO A 1 414 ? 30.874 8.058 -48.365 1.00 94.31 414 PRO A N 1
ATOM 3094 C CA . PRO A 1 414 ? 29.836 7.510 -49.255 1.00 94.31 414 PRO A CA 1
ATOM 3095 C C . PRO A 1 414 ? 28.471 7.416 -48.549 1.00 94.31 414 PRO A C 1
ATOM 3097 O O . PRO A 1 414 ? 28.388 7.610 -47.348 1.00 94.31 414 PRO A O 1
ATOM 3100 N N . GLN A 1 415 ? 27.371 7.206 -49.275 1.00 93.38 415 GLN A N 1
ATOM 3101 C CA . GLN A 1 415 ? 26.038 7.159 -48.640 1.00 93.38 415 GLN A CA 1
ATOM 3102 C C . GLN A 1 415 ? 25.758 5.841 -47.893 1.00 93.38 415 GLN A C 1
ATOM 3104 O O . GLN A 1 415 ? 24.739 5.730 -47.208 1.00 93.38 415 GLN A O 1
ATOM 3109 N N . ALA A 1 416 ? 26.647 4.852 -48.023 1.00 97.56 416 ALA A N 1
ATOM 3110 C CA . ALA A 1 416 ? 26.637 3.611 -47.264 1.00 97.56 416 ALA A CA 1
ATOM 3111 C C . ALA A 1 416 ? 28.037 3.337 -46.696 1.00 97.56 416 ALA A C 1
ATOM 3113 O O . ALA A 1 416 ? 28.998 3.193 -47.456 1.00 97.56 416 ALA A O 1
ATOM 3114 N N . HIS A 1 417 ? 28.143 3.293 -45.368 1.00 98.44 417 HIS A N 1
ATOM 3115 C CA . HIS A 1 417 ? 29.387 3.056 -44.630 1.00 98.44 417 HIS A CA 1
ATOM 3116 C C . HIS A 1 417 ? 29.121 2.681 -43.172 1.00 98.44 417 HI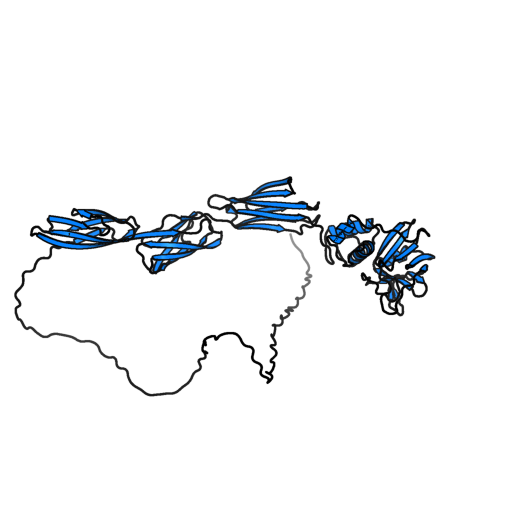S A C 1
ATOM 3118 O O . HIS A 1 417 ? 27.993 2.746 -42.676 1.00 98.44 417 HIS A O 1
ATOM 3124 N N . LEU A 1 418 ? 30.200 2.349 -42.467 1.00 98.69 418 LEU A N 1
ATOM 3125 C CA . LEU A 1 418 ? 3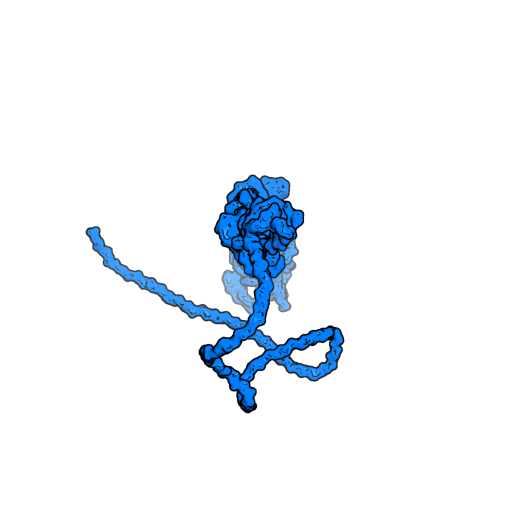0.237 2.137 -41.027 1.00 98.69 418 LEU A CA 1
ATOM 3126 C C . LEU A 1 418 ? 30.936 3.299 -40.312 1.00 98.69 418 LEU A C 1
ATOM 3128 O O . LEU A 1 418 ? 31.969 3.785 -40.772 1.00 98.69 418 LEU A O 1
ATOM 3132 N N . GLU A 1 419 ? 30.413 3.702 -39.154 1.00 98.62 419 GLU A N 1
ATOM 3133 C CA . GLU A 1 419 ? 31.034 4.689 -38.261 1.00 98.62 419 GLU A CA 1
ATOM 3134 C C . GLU A 1 419 ? 31.237 4.110 -36.858 1.00 98.62 419 GLU A C 1
ATOM 3136 O O . GLU A 1 419 ? 30.288 3.919 -36.097 1.00 98.62 419 GLU A O 1
ATOM 3141 N N . VAL A 1 420 ? 32.490 3.844 -36.500 1.00 98.62 420 VAL A N 1
ATOM 3142 C CA . VAL A 1 420 ? 32.922 3.413 -35.167 1.00 98.62 420 VAL A CA 1
ATOM 3143 C C . VAL A 1 420 ? 33.216 4.661 -34.335 1.00 98.62 420 VAL A C 1
ATOM 3145 O O . VAL A 1 420 ? 34.313 5.216 -34.395 1.00 98.62 420 VAL A O 1
ATOM 3148 N N . ASN A 1 421 ? 32.237 5.096 -33.542 1.00 97.69 421 ASN A N 1
ATOM 3149 C CA . ASN A 1 421 ? 32.364 6.247 -32.652 1.00 97.69 421 ASN A CA 1
ATOM 3150 C C . ASN A 1 421 ? 32.939 5.804 -31.296 1.00 97.69 421 ASN A C 1
ATOM 3152 O O . ASN A 1 421 ? 32.229 5.260 -30.439 1.00 97.69 421 ASN A O 1
ATOM 3156 N N . LYS A 1 422 ? 34.235 6.048 -31.089 1.00 96.31 422 LYS A N 1
ATOM 3157 C CA . LYS A 1 422 ? 34.995 5.673 -29.888 1.00 96.31 422 LYS A CA 1
ATOM 3158 C C . LYS A 1 422 ? 34.567 6.476 -28.660 1.00 96.31 422 LYS A C 1
ATOM 3160 O O . LYS A 1 422 ? 34.514 5.905 -27.573 1.00 96.31 422 LYS A O 1
ATOM 3165 N N . GLY A 1 423 ? 34.203 7.751 -28.803 1.00 93.88 423 GLY A N 1
ATOM 3166 C CA . GLY A 1 423 ? 33.746 8.576 -27.674 1.00 93.88 423 GLY A CA 1
ATOM 3167 C C . GLY A 1 423 ? 32.423 8.082 -27.071 1.00 93.88 423 GLY A C 1
ATOM 3168 O O . GLY A 1 423 ? 32.297 7.867 -25.860 1.00 93.88 423 GLY A O 1
ATOM 3169 N N . LEU A 1 424 ? 31.434 7.822 -27.928 1.00 95.81 424 LEU A N 1
ATOM 3170 C CA . LEU A 1 424 ? 30.140 7.281 -27.507 1.00 95.81 424 LEU A CA 1
ATOM 3171 C C . LEU A 1 424 ? 30.183 5.768 -27.244 1.00 95.81 424 LEU A C 1
ATOM 3173 O O . LEU A 1 424 ? 29.351 5.273 -26.488 1.00 95.81 424 LEU A O 1
ATOM 3177 N N . GLN A 1 425 ? 31.150 5.033 -27.806 1.00 98.12 425 GLN A N 1
ATOM 3178 C CA . GLN A 1 425 ? 31.182 3.563 -27.829 1.00 98.12 425 GLN A CA 1
ATOM 3179 C C . GLN A 1 425 ? 29.956 2.958 -28.541 1.00 98.12 425 GLN A C 1
ATOM 3181 O O . GLN A 1 425 ? 29.356 1.987 -28.059 1.00 98.12 425 GLN A O 1
ATOM 3186 N N . VAL A 1 426 ? 29.597 3.515 -29.705 1.00 98.19 426 VAL A N 1
ATOM 3187 C CA . VAL A 1 426 ? 28.568 2.973 -30.618 1.00 98.19 426 VAL A CA 1
ATOM 3188 C C . VAL A 1 426 ? 29.099 2.833 -32.046 1.00 98.19 426 VAL A C 1
ATOM 3190 O O . VAL A 1 426 ? 29.964 3.594 -32.472 1.00 98.19 426 VAL A O 1
ATOM 3193 N N . LEU A 1 427 ? 28.567 1.851 -32.770 1.00 98.69 427 LEU A N 1
ATOM 3194 C CA . LEU A 1 427 ? 28.715 1.687 -34.211 1.00 98.69 427 LEU A CA 1
ATOM 3195 C C . LEU A 1 427 ? 27.424 2.164 -34.881 1.00 98.69 427 LEU A C 1
ATOM 3197 O O . LEU A 1 427 ? 26.344 1.670 -34.542 1.00 98.69 427 LEU A O 1
ATOM 3201 N N . TYR A 1 428 ? 27.535 3.079 -35.840 1.00 98.62 428 TYR A N 1
ATOM 3202 C CA . TYR A 1 428 ? 26.451 3.392 -36.768 1.00 98.62 428 TYR A CA 1
ATOM 3203 C C . TYR A 1 428 ? 26.668 2.652 -38.087 1.00 98.62 428 TYR A C 1
ATOM 3205 O O . TYR A 1 428 ? 27.756 2.692 -38.660 1.00 98.62 428 TYR A O 1
ATOM 3213 N N . VAL A 1 429 ? 25.620 1.993 -38.576 1.00 98.50 429 VAL A N 1
ATOM 3214 C CA . VAL A 1 429 ? 25.523 1.526 -39.962 1.00 98.50 429 VAL A CA 1
ATOM 3215 C C . VAL A 1 429 ? 24.745 2.591 -40.722 1.00 98.50 429 VAL A C 1
ATOM 3217 O O . VAL A 1 429 ? 23.568 2.820 -40.435 1.00 98.50 429 VAL A O 1
ATOM 3220 N N . VAL A 1 430 ? 25.401 3.262 -41.661 1.00 98.38 430 VAL A N 1
ATOM 3221 C CA . VAL A 1 430 ? 24.827 4.358 -42.446 1.00 98.38 430 VAL A CA 1
ATOM 3222 C C . VAL A 1 430 ? 24.330 3.801 -43.775 1.00 98.38 430 VAL A C 1
ATOM 3224 O O . VAL A 1 430 ? 25.028 3.016 -44.416 1.00 98.38 430 VAL A O 1
ATOM 3227 N N . ARG A 1 431 ? 23.113 4.159 -44.190 1.00 97.25 431 ARG A N 1
ATOM 3228 C CA . ARG A 1 431 ? 22.523 3.797 -45.490 1.00 97.25 431 ARG A CA 1
ATOM 3229 C C . ARG A 1 431 ? 21.745 4.992 -46.029 1.00 97.25 431 ARG A C 1
ATOM 3231 O O . ARG A 1 431 ? 21.082 5.688 -45.264 1.00 97.25 431 ARG A O 1
ATOM 3238 N N . SER A 1 432 ? 21.846 5.245 -47.332 1.00 94.25 432 SER A N 1
ATOM 3239 C CA . SER A 1 432 ? 21.249 6.415 -48.000 1.00 94.25 432 SER A CA 1
ATOM 3240 C C . SER A 1 432 ? 21.565 7.756 -47.306 1.00 94.25 432 SER A C 1
ATOM 3242 O O . SER A 1 432 ? 20.745 8.668 -47.303 1.00 94.25 432 SER A O 1
ATOM 3244 N N . GLY A 1 433 ? 22.745 7.872 -46.680 1.00 90.81 433 GLY A N 1
ATOM 3245 C CA . GLY A 1 433 ? 23.173 9.059 -45.928 1.00 90.81 433 GLY A CA 1
ATOM 3246 C C . GLY A 1 433 ? 22.570 9.227 -44.521 1.00 90.81 433 GLY A C 1
ATOM 3247 O O . GLY A 1 433 ? 22.871 10.219 -43.864 1.00 90.81 433 GLY A O 1
ATOM 3248 N N . GLY A 1 434 ? 21.753 8.285 -44.033 1.00 95.69 434 GLY A N 1
ATOM 3249 C CA . GLY A 1 434 ? 21.166 8.297 -42.685 1.00 95.69 434 GLY A CA 1
ATOM 3250 C C . GLY A 1 434 ? 21.603 7.106 -41.823 1.00 95.69 434 GLY A C 1
ATOM 3251 O O . GLY A 1 434 ? 22.018 6.068 -42.339 1.00 95.69 434 GLY A O 1
ATOM 3252 N N . VAL A 1 435 ? 21.510 7.230 -40.494 1.00 97.31 435 VAL A N 1
ATOM 3253 C CA . VAL A 1 435 ? 21.791 6.110 -39.576 1.00 97.31 435 VAL A CA 1
ATOM 3254 C C . VAL A 1 435 ? 20.664 5.078 -39.668 1.00 97.31 435 VAL A C 1
ATOM 3256 O O . VAL A 1 435 ? 19.551 5.326 -39.216 1.00 97.31 435 VAL A O 1
ATOM 3259 N N . ALA A 1 436 ? 20.963 3.909 -40.234 1.00 97.44 436 ALA A N 1
ATOM 3260 C CA . ALA A 1 436 ? 20.006 2.819 -40.421 1.00 97.44 436 ALA A CA 1
ATOM 3261 C C . ALA A 1 436 ? 20.020 1.798 -39.271 1.00 97.44 436 ALA A C 1
ATOM 3263 O O . ALA A 1 436 ? 18.990 1.178 -38.997 1.00 97.44 436 ALA A O 1
ATOM 3264 N N . LEU A 1 437 ? 21.163 1.635 -38.590 1.00 98.50 437 LEU A N 1
ATOM 3265 C CA . LEU A 1 437 ? 21.297 0.810 -37.386 1.00 98.50 437 LEU A CA 1
ATOM 3266 C C . LEU A 1 437 ? 22.308 1.416 -36.400 1.00 98.50 437 LEU A C 1
ATOM 3268 O O . LEU A 1 437 ? 23.394 1.832 -36.798 1.00 98.50 437 LEU A O 1
ATOM 3272 N N . ILE A 1 438 ? 21.979 1.394 -35.108 1.00 98.69 438 ILE A N 1
ATOM 3273 C CA . ILE A 1 438 ? 22.846 1.768 -33.987 1.00 98.69 438 ILE A CA 1
ATOM 3274 C C . ILE A 1 438 ? 23.123 0.517 -33.152 1.00 98.69 438 ILE A C 1
ATOM 3276 O O . ILE A 1 438 ? 22.203 -0.099 -32.608 1.00 98.69 438 ILE A O 1
ATOM 3280 N N . VAL A 1 439 ? 24.398 0.160 -33.019 1.00 98.62 439 VAL A N 1
ATOM 3281 C CA . VAL A 1 439 ? 24.867 -1.026 -32.288 1.00 98.62 439 VAL A CA 1
ATOM 3282 C C . VAL A 1 439 ? 25.792 -0.570 -31.151 1.00 98.62 439 VAL A C 1
ATOM 3284 O O . VAL A 1 439 ? 26.653 0.283 -31.378 1.00 98.62 439 VAL A O 1
ATOM 3287 N N . PRO A 1 440 ? 25.664 -1.088 -29.915 1.00 98.50 440 PRO A N 1
ATOM 3288 C CA . PRO A 1 440 ? 26.644 -0.797 -28.874 1.00 98.50 440 PRO A CA 1
ATOM 3289 C C . PRO A 1 440 ? 27.970 -1.478 -29.226 1.00 98.50 440 PRO A C 1
ATOM 3291 O O . PRO A 1 440 ? 27.974 -2.625 -29.667 1.00 98.50 440 PRO A O 1
ATOM 3294 N N . ILE A 1 441 ? 29.094 -0.805 -28.983 1.00 98.62 441 ILE A N 1
ATOM 3295 C CA . ILE A 1 441 ? 30.423 -1.414 -29.131 1.00 98.62 441 ILE A CA 1
ATOM 3296 C C . ILE A 1 441 ? 31.259 -1.322 -27.860 1.00 98.62 441 ILE A C 1
ATOM 3298 O O . ILE A 1 441 ? 30.957 -0.540 -26.956 1.00 98.62 441 ILE A O 1
ATOM 3302 N N . SER A 1 442 ? 32.326 -2.115 -27.818 1.00 98.25 442 SER A N 1
ATOM 3303 C CA . SER A 1 442 ? 33.439 -1.954 -26.886 1.00 98.25 442 SER A CA 1
ATOM 3304 C C . SER A 1 442 ? 34.752 -2.016 -27.676 1.00 98.25 442 SER A C 1
ATOM 3306 O O . SER A 1 442 ? 35.087 -3.051 -28.258 1.00 98.25 442 SER A O 1
ATOM 3308 N N . THR A 1 443 ? 35.452 -0.883 -27.765 1.00 97.81 443 THR A N 1
ATOM 3309 C CA . THR A 1 443 ? 36.740 -0.738 -28.473 1.00 97.81 443 THR A CA 1
ATOM 3310 C C . THR A 1 443 ? 37.916 -0.973 -27.521 1.00 97.81 443 THR A C 1
ATOM 3312 O O . THR A 1 443 ? 37.712 -1.441 -26.398 1.00 97.81 443 THR A O 1
ATOM 3315 N N . ALA A 1 444 ? 39.144 -0.640 -27.934 1.00 95.19 444 ALA A N 1
ATOM 3316 C CA . ALA A 1 444 ? 40.317 -0.777 -27.077 1.00 95.19 444 ALA A CA 1
ATOM 3317 C C . ALA A 1 444 ? 40.175 0.019 -25.774 1.00 95.19 444 ALA A C 1
ATOM 3319 O O . ALA A 1 444 ? 39.780 1.185 -25.810 1.00 95.19 444 ALA A O 1
ATOM 3320 N N . GLY A 1 445 ? 40.505 -0.619 -24.651 1.00 90.88 445 GLY A N 1
ATOM 3321 C CA . GLY A 1 445 ? 40.488 0.003 -23.320 1.00 90.88 445 GLY A CA 1
ATOM 3322 C C . GLY A 1 445 ? 41.400 -0.668 -22.298 1.00 90.88 445 GLY A C 1
ATOM 3323 O O . GLY A 1 445 ? 41.283 -0.405 -21.106 1.00 90.88 445 GLY A O 1
ATOM 3324 N N . LEU A 1 446 ? 42.280 -1.558 -22.756 1.00 90.94 446 LEU A N 1
ATOM 3325 C CA . LEU A 1 446 ? 43.316 -2.182 -21.939 1.00 90.94 446 LEU A CA 1
ATOM 3326 C C . LEU A 1 446 ? 44.628 -1.384 -22.077 1.00 90.94 446 LEU A C 1
ATOM 3328 O O . LEU A 1 446 ? 44.835 -0.757 -23.119 1.00 90.94 446 LEU A O 1
ATOM 3332 N N . PRO A 1 447 ? 45.521 -1.386 -21.071 1.00 89.88 447 PRO A N 1
ATOM 3333 C CA . PRO A 1 447 ? 46.826 -0.734 -21.180 1.00 89.88 447 PRO A CA 1
ATOM 3334 C C . PRO A 1 447 ? 47.597 -1.212 -22.419 1.00 89.88 447 PRO A C 1
ATOM 3336 O O . PRO A 1 447 ? 47.631 -2.406 -22.706 1.00 89.88 447 PRO A O 1
ATOM 3339 N N . GLY A 1 448 ? 48.174 -0.278 -23.180 1.00 89.31 448 GLY A N 1
ATOM 3340 C CA . GLY A 1 448 ? 48.881 -0.566 -24.437 1.00 89.31 448 GLY A CA 1
ATOM 3341 C C . GLY A 1 448 ? 47.990 -0.920 -25.640 1.00 89.31 448 GLY A C 1
ATOM 3342 O O . GLY A 1 448 ? 48.493 -0.989 -26.758 1.00 89.31 448 GLY A O 1
ATOM 3343 N N . ALA A 1 449 ? 46.678 -1.104 -25.460 1.00 92.00 449 ALA A N 1
ATOM 3344 C CA . ALA A 1 449 ? 45.753 -1.408 -26.547 1.00 92.00 449 ALA A CA 1
ATOM 3345 C C . ALA A 1 449 ? 45.189 -0.135 -27.201 1.00 92.00 449 ALA A C 1
ATOM 3347 O O . ALA A 1 449 ? 44.783 0.808 -26.521 1.00 92.00 449 ALA A O 1
ATOM 3348 N N . TYR A 1 450 ? 45.063 -0.137 -28.530 1.00 93.44 450 TYR A N 1
ATOM 3349 C CA . TYR A 1 450 ? 44.514 0.983 -29.298 1.00 93.44 450 TYR A CA 1
ATOM 3350 C C . TYR A 1 450 ? 43.612 0.494 -30.437 1.00 93.44 450 TYR A C 1
ATOM 3352 O O . TYR A 1 450 ? 43.865 -0.542 -31.039 1.00 93.44 450 TYR A O 1
ATOM 3360 N N . THR A 1 451 ? 42.548 1.242 -30.744 1.00 97.06 451 THR A N 1
ATOM 3361 C CA . THR A 1 451 ? 41.727 1.033 -31.951 1.00 97.06 451 THR A CA 1
ATOM 3362 C C . THR A 1 451 ? 42.067 2.138 -32.953 1.00 97.06 451 THR A C 1
ATOM 3364 O O . THR A 1 451 ? 41.862 3.310 -32.601 1.00 97.06 451 THR A O 1
ATOM 3367 N N . PRO A 1 452 ? 42.554 1.807 -34.164 1.00 96.94 452 PRO A N 1
ATOM 3368 C CA . PRO A 1 452 ? 43.049 2.787 -35.125 1.00 96.94 452 PRO A CA 1
ATOM 3369 C C . PRO A 1 452 ? 41.952 3.748 -35.583 1.00 96.94 452 PRO A C 1
ATOM 3371 O O . PRO A 1 452 ? 40.897 3.320 -36.036 1.00 96.94 452 PRO A O 1
ATOM 3374 N N . VAL A 1 453 ? 42.217 5.048 -35.446 1.00 97.81 453 VAL A N 1
ATOM 3375 C CA . VAL A 1 453 ? 41.411 6.153 -35.993 1.00 97.81 453 VAL A CA 1
ATOM 3376 C C . VAL A 1 453 ? 41.781 6.352 -37.460 1.00 97.81 453 VAL A C 1
ATOM 3378 O O . VAL A 1 453 ? 42.958 6.278 -37.806 1.00 97.81 453 VAL A O 1
ATOM 3381 N N . GLY A 1 454 ? 40.793 6.604 -38.317 1.00 97.69 454 GLY A N 1
ATOM 3382 C CA . GLY A 1 454 ? 41.017 6.805 -39.747 1.00 97.69 454 GLY A CA 1
ATOM 3383 C C . GLY A 1 454 ? 39.844 6.364 -40.618 1.00 97.69 454 GLY A C 1
ATOM 3384 O O . GLY A 1 454 ? 38.730 6.143 -40.136 1.00 97.69 454 GLY A O 1
ATOM 3385 N N . ARG A 1 455 ? 40.120 6.240 -41.919 1.00 98.12 455 ARG A N 1
ATOM 3386 C CA . ARG A 1 455 ? 39.208 5.713 -42.938 1.00 98.12 455 ARG A CA 1
ATOM 3387 C C . ARG A 1 455 ? 39.796 4.422 -43.500 1.00 98.12 455 ARG A C 1
ATOM 3389 O O . ARG A 1 455 ? 40.921 4.420 -43.986 1.00 98.12 455 ARG A O 1
ATOM 3396 N N . PHE A 1 456 ? 39.013 3.356 -43.455 1.00 98.44 456 PHE A N 1
ATOM 3397 C CA . PHE A 1 456 ? 39.391 2.003 -43.855 1.00 98.44 456 PHE A CA 1
ATOM 3398 C C . PHE A 1 456 ? 38.298 1.378 -44.734 1.00 98.44 456 PHE A C 1
ATOM 3400 O O . PHE A 1 456 ? 37.289 2.029 -45.019 1.00 98.44 456 PHE A O 1
ATOM 3407 N N . ALA A 1 457 ? 38.463 0.120 -45.147 1.00 98.12 457 ALA A N 1
ATOM 3408 C CA . ALA A 1 457 ? 37.444 -0.631 -45.880 1.00 98.12 457 ALA A CA 1
ATOM 3409 C C . ALA A 1 457 ? 37.437 -2.108 -45.461 1.00 98.12 457 ALA A C 1
ATOM 3411 O O . ALA A 1 457 ? 38.488 -2.670 -45.160 1.00 98.12 457 ALA A O 1
ATOM 3412 N N . VAL A 1 458 ? 36.264 -2.749 -45.445 1.00 98.44 458 VAL A N 1
ATOM 3413 C CA . VAL A 1 458 ? 36.148 -4.178 -45.100 1.00 98.44 458 VAL A CA 1
ATOM 3414 C C . VAL A 1 458 ? 36.804 -5.038 -46.185 1.00 98.44 458 VAL A C 1
ATOM 3416 O O . VAL A 1 458 ? 36.303 -5.094 -47.306 1.00 98.44 458 VAL A O 1
ATOM 3419 N N . TYR A 1 459 ? 37.898 -5.730 -45.861 1.00 98.31 459 TYR A N 1
ATOM 3420 C CA . TYR A 1 459 ? 38.708 -6.466 -46.848 1.00 98.31 459 TYR A CA 1
ATOM 3421 C C . TYR A 1 459 ? 38.743 -7.989 -46.621 1.00 98.31 459 TYR A C 1
ATOM 3423 O O . TYR A 1 459 ? 38.864 -8.744 -47.582 1.00 98.31 459 TYR A O 1
ATOM 3431 N N . ARG A 1 460 ? 38.592 -8.468 -45.377 1.00 98.00 460 ARG A N 1
ATOM 3432 C CA . ARG A 1 460 ? 38.493 -9.903 -45.037 1.00 98.00 460 ARG A CA 1
ATOM 3433 C C . ARG A 1 460 ? 37.302 -10.136 -44.113 1.00 98.00 460 ARG A C 1
ATOM 3435 O O . ARG A 1 460 ? 37.010 -9.325 -43.238 1.00 98.00 460 ARG A O 1
ATOM 3442 N N . LYS A 1 461 ? 36.616 -11.259 -44.306 1.00 98.06 461 LYS A N 1
ATOM 3443 C CA . LYS A 1 461 ? 35.474 -11.691 -43.496 1.00 98.06 461 LYS A CA 1
ATOM 3444 C C . LYS A 1 461 ? 35.587 -13.194 -43.260 1.00 98.06 461 LYS A C 1
ATOM 3446 O O . LYS A 1 461 ? 35.988 -13.902 -44.180 1.00 98.06 461 LYS A O 1
ATOM 3451 N N . VAL A 1 462 ? 35.252 -13.666 -42.060 1.00 97.38 462 VAL A N 1
ATOM 3452 C CA . VAL A 1 462 ? 35.201 -15.102 -41.725 1.00 97.38 462 VAL A CA 1
ATOM 3453 C C . VAL A 1 462 ? 33.863 -15.415 -41.069 1.00 97.38 462 VAL A C 1
ATOM 3455 O O . VAL A 1 462 ? 33.413 -14.653 -40.218 1.00 97.38 462 VAL A O 1
ATOM 3458 N N . VAL A 1 463 ? 33.220 -16.504 -41.488 1.00 96.44 463 VAL A N 1
ATOM 3459 C CA . VAL A 1 463 ? 31.957 -16.974 -40.904 1.00 96.44 463 VAL A CA 1
ATOM 3460 C C . VAL A 1 463 ? 32.234 -17.826 -39.666 1.00 96.44 463 VAL A C 1
ATOM 3462 O O . VAL A 1 463 ? 33.125 -18.674 -39.675 1.00 96.44 463 VAL A O 1
ATOM 3465 N N . GLY A 1 464 ? 31.461 -17.630 -38.601 1.00 95.56 464 GLY A N 1
ATOM 3466 C CA . GLY A 1 464 ? 31.646 -18.350 -37.348 1.00 95.56 464 GLY A CA 1
ATOM 3467 C C . GLY A 1 464 ? 32.877 -17.873 -36.578 1.00 95.56 464 GLY A C 1
ATOM 346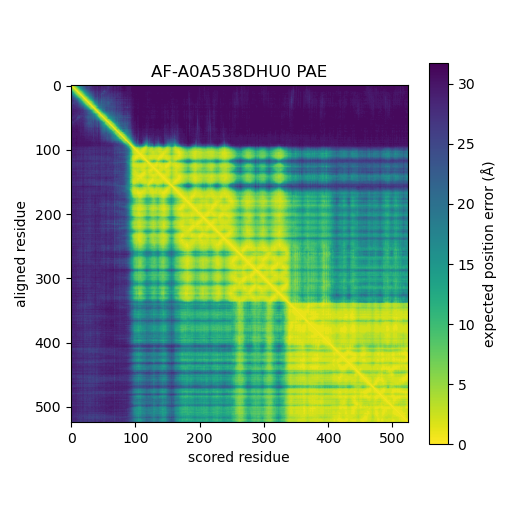8 O O . GLY A 1 464 ? 33.122 -16.675 -36.465 1.00 95.56 464 GLY A O 1
ATOM 3469 N N . PHE A 1 465 ? 33.618 -18.801 -35.975 1.00 96.38 465 PHE A N 1
ATOM 3470 C CA . PHE A 1 465 ? 34.741 -18.475 -35.095 1.00 96.38 465 PHE A CA 1
ATOM 3471 C C . PHE A 1 465 ? 36.076 -18.417 -35.853 1.00 96.38 465 PHE A C 1
ATOM 3473 O O . PHE A 1 465 ? 36.470 -19.403 -36.467 1.00 96.38 465 PHE A O 1
ATOM 3480 N N . ASP A 1 466 ? 36.794 -17.298 -35.733 1.00 95.88 466 ASP A N 1
ATOM 3481 C CA . ASP A 1 466 ? 38.160 -17.106 -36.244 1.00 95.88 466 ASP A CA 1
ATOM 3482 C C . ASP A 1 466 ? 39.133 -16.979 -35.049 1.00 95.88 466 ASP A C 1
ATOM 3484 O O . ASP A 1 466 ? 39.071 -15.988 -34.304 1.00 95.88 466 ASP A O 1
ATOM 3488 N N . PRO A 1 467 ? 39.979 -17.990 -34.775 1.00 93.19 467 PRO A N 1
ATOM 3489 C CA . PRO A 1 467 ? 40.997 -17.917 -33.729 1.00 93.19 467 PRO A CA 1
ATOM 3490 C C . PRO A 1 467 ? 42.056 -16.848 -34.031 1.00 93.19 467 PRO A C 1
ATOM 3492 O O . PRO A 1 467 ? 42.558 -16.740 -35.145 1.00 93.19 467 PRO A O 1
ATOM 3495 N N . SER A 1 468 ? 42.440 -16.073 -33.018 1.00 86.62 468 SER A N 1
ATOM 3496 C CA . SER A 1 468 ? 43.477 -15.040 -33.116 1.00 86.62 468 SER A CA 1
ATOM 3497 C C . SER A 1 468 ? 44.314 -15.015 -31.827 1.00 86.62 468 SER A C 1
ATOM 3499 O O . SER A 1 468 ? 43.774 -15.348 -30.766 1.00 86.62 468 SER A O 1
ATOM 3501 N N . PRO A 1 469 ? 45.605 -14.610 -31.862 1.00 85.81 469 PRO A N 1
ATOM 3502 C CA . PRO A 1 469 ? 46.480 -14.596 -30.681 1.00 85.81 469 PRO A CA 1
ATOM 3503 C C . PRO A 1 469 ? 45.941 -13.823 -29.466 1.00 85.81 469 PRO A C 1
ATOM 3505 O O . PRO A 1 469 ? 46.351 -14.086 -28.341 1.00 85.81 469 PRO A O 1
ATOM 3508 N N . LEU A 1 470 ? 45.015 -12.880 -29.676 1.00 83.81 470 LEU A N 1
ATOM 3509 C CA . LEU A 1 470 ? 44.414 -12.042 -28.626 1.00 83.81 470 LEU A CA 1
ATOM 3510 C C . LEU A 1 470 ? 42.980 -12.468 -28.242 1.00 83.81 470 LEU A C 1
ATOM 3512 O O . LEU A 1 470 ? 42.258 -11.703 -27.589 1.00 83.81 470 LEU A O 1
ATOM 3516 N N . GLY A 1 471 ? 42.573 -13.674 -28.654 1.00 84.50 471 GLY A N 1
ATOM 3517 C CA . GLY A 1 471 ? 41.274 -14.297 -28.394 1.00 84.50 471 GLY A CA 1
ATOM 3518 C C . GLY A 1 471 ? 40.462 -14.577 -29.664 1.00 84.50 471 GLY A C 1
ATOM 3519 O O . GLY A 1 471 ? 40.702 -13.998 -30.720 1.00 84.50 471 GLY A O 1
ATOM 3520 N N . THR A 1 472 ? 39.470 -15.461 -29.557 1.00 91.94 472 THR A N 1
ATOM 3521 C CA . THR A 1 472 ? 38.607 -15.853 -30.682 1.00 91.94 472 THR A CA 1
ATOM 3522 C C . THR A 1 472 ? 37.620 -14.748 -31.062 1.00 91.94 472 THR A C 1
ATOM 3524 O O . THR A 1 472 ? 36.943 -14.164 -30.209 1.00 91.94 472 THR A O 1
ATOM 3527 N N . LEU A 1 473 ? 37.506 -14.493 -32.361 1.00 95.50 473 LEU A N 1
ATOM 3528 C CA . LEU A 1 473 ? 36.578 -13.544 -32.968 1.00 95.50 473 LEU A CA 1
ATOM 3529 C C . LEU A 1 473 ? 35.362 -14.322 -33.499 1.00 95.50 473 LEU A C 1
ATOM 3531 O O . LEU A 1 473 ? 35.524 -15.442 -33.970 1.00 95.50 473 LEU A O 1
ATOM 3535 N N . TYR A 1 474 ? 34.151 -13.763 -33.433 1.00 97.88 474 TYR A N 1
ATOM 3536 C CA . TYR A 1 474 ? 32.945 -14.383 -34.004 1.00 97.88 474 TYR A CA 1
ATOM 3537 C C . TYR A 1 474 ? 32.373 -13.498 -35.114 1.00 97.88 474 TYR A C 1
ATOM 3539 O O . TYR A 1 474 ? 32.158 -12.309 -34.880 1.00 97.88 474 TYR A O 1
ATOM 3547 N N . ASP A 1 475 ? 32.156 -14.055 -36.303 1.00 98.25 475 ASP A N 1
ATOM 3548 C CA . ASP A 1 475 ? 31.739 -13.347 -37.519 1.00 98.25 475 ASP A CA 1
ATOM 3549 C C . ASP A 1 475 ? 32.544 -12.045 -37.806 1.00 98.25 475 ASP A C 1
ATOM 3551 O O . ASP A 1 475 ? 31.950 -10.977 -38.001 1.00 98.25 475 ASP A O 1
ATOM 3555 N N . PRO A 1 476 ? 33.898 -12.058 -37.779 1.00 98.19 476 PRO A N 1
ATOM 3556 C CA . PRO A 1 476 ? 34.693 -10.841 -37.928 1.00 98.19 476 PRO A CA 1
ATOM 3557 C C . PRO A 1 476 ? 34.613 -10.201 -39.323 1.00 98.19 476 PRO A C 1
ATOM 3559 O O . PRO A 1 476 ? 34.736 -10.861 -40.355 1.00 98.19 476 PRO A O 1
ATOM 3562 N N . LEU A 1 477 ? 34.521 -8.870 -39.321 1.00 98.50 477 LEU A N 1
ATOM 3563 C CA . LEU A 1 477 ? 34.687 -7.958 -40.451 1.00 98.50 477 LEU A CA 1
ATOM 3564 C C . LEU A 1 477 ? 36.021 -7.209 -40.290 1.00 98.50 477 LEU A C 1
ATOM 3566 O O . LEU A 1 477 ? 36.091 -6.218 -39.558 1.00 98.50 477 LEU A O 1
ATOM 3570 N N . TYR A 1 478 ? 37.087 -7.680 -40.933 1.00 98.19 478 TYR A N 1
ATOM 3571 C CA . TYR A 1 478 ? 38.408 -7.046 -40.882 1.00 98.19 478 TYR A CA 1
ATOM 3572 C C . TYR A 1 478 ? 38.453 -5.808 -41.769 1.00 98.19 478 TYR A C 1
ATOM 3574 O O . TYR A 1 478 ? 38.086 -5.874 -42.945 1.00 98.19 478 TYR A O 1
ATOM 3582 N N . PHE A 1 479 ? 38.937 -4.696 -41.214 1.00 97.81 479 PHE A N 1
ATOM 3583 C CA . PHE A 1 479 ? 39.005 -3.410 -41.913 1.00 97.81 479 PHE A CA 1
ATOM 3584 C C . PHE A 1 479 ? 40.427 -2.845 -42.043 1.00 97.81 479 PHE A C 1
ATOM 3586 O O . PHE A 1 479 ? 40.692 -2.087 -42.968 1.00 97.81 479 PHE A O 1
ATOM 3593 N N . THR A 1 480 ? 41.364 -3.224 -41.168 1.00 96.62 480 THR A N 1
ATOM 3594 C CA . THR A 1 480 ? 42.796 -2.925 -41.341 1.00 96.62 480 THR A CA 1
ATOM 3595 C C . THR A 1 480 ? 43.647 -3.869 -40.496 1.00 96.62 480 THR A C 1
ATOM 3597 O O . THR A 1 480 ? 43.324 -4.081 -39.331 1.00 96.62 480 THR A O 1
ATOM 3600 N N . GLY A 1 481 ? 44.718 -4.450 -41.049 1.00 93.06 481 GLY A N 1
ATOM 3601 C CA . GLY A 1 481 ? 45.608 -5.375 -40.328 1.00 93.06 481 GLY A CA 1
ATOM 3602 C C . GLY A 1 481 ? 44.858 -6.433 -39.498 1.00 93.06 481 GLY A C 1
ATOM 3603 O O . GLY A 1 481 ? 43.912 -7.056 -39.962 1.00 93.06 481 GLY A O 1
ATOM 3604 N N . GLY A 1 482 ? 45.233 -6.608 -38.229 1.00 92.56 482 GLY A N 1
ATOM 3605 C CA . GLY A 1 482 ? 44.518 -7.505 -37.307 1.00 92.56 482 GLY A CA 1
ATOM 3606 C C . GLY A 1 482 ? 43.184 -6.972 -36.753 1.00 92.56 482 GLY A C 1
ATOM 3607 O O . GLY A 1 482 ? 42.566 -7.649 -35.934 1.00 92.56 482 GLY A O 1
ATOM 3608 N N . TYR A 1 483 ? 42.744 -5.767 -37.133 1.00 96.44 483 TYR A N 1
ATOM 3609 C CA . TYR A 1 483 ? 41.590 -5.088 -36.539 1.00 96.44 483 TYR A CA 1
ATOM 3610 C C . TYR A 1 483 ? 40.283 -5.415 -37.272 1.00 96.44 483 TYR A C 1
ATOM 3612 O O . TYR A 1 483 ? 40.124 -5.150 -38.469 1.00 96.44 483 TYR A O 1
ATOM 3620 N N . ALA A 1 484 ? 39.319 -5.939 -36.512 1.00 97.94 484 ALA A N 1
ATOM 3621 C CA . ALA A 1 484 ? 37.997 -6.313 -36.999 1.00 97.94 484 ALA A CA 1
ATOM 3622 C C . ALA A 1 484 ? 36.854 -5.745 -36.144 1.00 97.94 484 ALA A C 1
ATOM 3624 O O . ALA A 1 484 ? 37.010 -5.498 -34.944 1.00 97.94 484 ALA A O 1
ATOM 3625 N N . ILE A 1 485 ? 35.682 -5.586 -36.763 1.00 98.62 485 ILE A N 1
ATOM 3626 C CA . ILE A 1 485 ? 34.390 -5.508 -36.069 1.00 98.62 485 ILE A CA 1
ATOM 3627 C C . ILE A 1 485 ? 33.888 -6.946 -35.915 1.00 98.62 485 ILE A C 1
ATOM 3629 O O . ILE A 1 485 ? 33.758 -7.638 -36.918 1.00 98.62 485 ILE A O 1
ATOM 3633 N N . HIS A 1 486 ? 33.638 -7.425 -34.695 1.00 98.44 486 HIS A N 1
ATOM 3634 C CA . HIS A 1 486 ? 33.301 -8.838 -34.463 1.00 98.44 486 HIS A CA 1
ATOM 3635 C C . HIS A 1 486 ? 32.376 -9.053 -33.261 1.00 98.44 486 HIS A C 1
ATOM 3637 O O . HIS A 1 486 ? 32.380 -8.283 -32.299 1.00 98.44 486 HIS A O 1
ATOM 3643 N N . GLY A 1 487 ? 31.627 -10.151 -33.285 1.00 98.06 487 GLY A N 1
ATOM 3644 C CA . GLY A 1 487 ? 30.838 -10.641 -32.165 1.00 98.06 487 GLY A CA 1
ATOM 3645 C C . GLY A 1 487 ? 31.694 -10.983 -30.948 1.00 98.06 487 GLY A C 1
ATOM 3646 O O . GLY A 1 487 ? 32.728 -11.648 -31.055 1.00 98.06 487 GLY A O 1
ATOM 3647 N N . ASN A 1 488 ? 31.245 -10.557 -29.770 1.00 96.38 488 ASN A N 1
ATOM 3648 C CA . ASN A 1 488 ? 31.785 -10.985 -28.483 1.00 96.38 488 ASN A CA 1
ATOM 3649 C C . ASN A 1 488 ? 30.644 -11.184 -27.462 1.00 96.38 488 ASN A C 1
ATOM 3651 O O . ASN A 1 488 ? 29.665 -10.433 -27.510 1.00 96.38 488 ASN A O 1
ATOM 3655 N N . PRO A 1 489 ? 30.723 -12.177 -26.553 1.00 93.50 489 PRO A N 1
ATOM 3656 C CA . PRO A 1 489 ? 29.692 -12.381 -25.533 1.00 93.50 489 PRO A CA 1
ATOM 3657 C C . PRO A 1 489 ? 29.669 -11.270 -24.470 1.00 93.50 489 PRO A C 1
ATOM 3659 O O . PRO A 1 489 ? 28.695 -11.167 -23.730 1.00 93.50 489 PRO A O 1
ATOM 3662 N N . SER A 1 490 ? 30.716 -10.439 -24.391 1.00 93.19 490 SER A N 1
ATOM 3663 C CA . SER A 1 490 ? 30.807 -9.299 -23.480 1.00 93.19 490 SER A CA 1
ATOM 3664 C C . SER A 1 490 ? 31.074 -7.999 -24.244 1.00 93.19 490 SER A C 1
ATOM 3666 O O . SER A 1 490 ? 32.170 -7.758 -24.759 1.00 93.19 490 SER A O 1
ATOM 3668 N N . VAL A 1 491 ? 30.063 -7.128 -24.284 1.00 96.69 491 VAL A N 1
ATOM 3669 C CA . VAL A 1 491 ? 30.159 -5.763 -24.824 1.00 96.69 491 VAL A CA 1
ATOM 3670 C C . VAL A 1 491 ? 29.835 -4.771 -23.704 1.00 96.69 491 VAL A C 1
ATOM 3672 O O . VAL A 1 491 ? 28.707 -4.284 -23.603 1.00 96.69 491 VAL A O 1
ATOM 3675 N N . PRO A 1 492 ? 30.793 -4.500 -22.799 1.00 95.44 492 PRO A N 1
ATOM 3676 C CA . PRO A 1 492 ? 30.544 -3.641 -21.652 1.00 95.44 492 PRO A CA 1
ATOM 3677 C C . PRO A 1 492 ? 30.213 -2.194 -22.066 1.00 95.44 492 PRO A C 1
ATOM 3679 O O . PRO A 1 492 ? 30.490 -1.756 -23.189 1.00 95.44 492 PRO A O 1
ATOM 3682 N N . PRO A 1 493 ? 29.653 -1.389 -21.144 1.00 94.50 493 PRO A N 1
ATOM 3683 C CA . PRO A 1 493 ? 29.342 0.015 -21.408 1.00 94.50 493 PRO A CA 1
ATOM 3684 C C . PRO A 1 493 ? 30.579 0.915 -21.612 1.00 94.50 493 PRO A C 1
ATOM 3686 O O . PRO A 1 493 ? 30.419 2.101 -21.910 1.00 94.50 493 PRO A O 1
ATOM 3689 N N . TYR A 1 494 ? 31.790 0.374 -21.475 1.00 95.06 494 TYR A N 1
ATOM 3690 C CA . TYR A 1 494 ? 33.086 1.046 -21.591 1.00 95.06 494 TYR A CA 1
ATOM 3691 C C . TYR A 1 494 ? 34.015 0.307 -22.587 1.00 95.06 494 TYR A C 1
ATOM 3693 O O . TYR A 1 494 ? 33.739 -0.848 -22.933 1.00 95.06 494 TYR A O 1
ATOM 3701 N N . PRO A 1 495 ? 35.099 0.941 -23.075 1.00 96.69 495 PRO A N 1
ATOM 3702 C CA . PRO A 1 495 ? 36.096 0.273 -23.914 1.00 96.69 495 PRO A CA 1
ATOM 3703 C C . PRO A 1 495 ? 36.837 -0.813 -23.114 1.00 96.69 495 PRO A C 1
ATOM 3705 O O . PRO A 1 495 ? 37.242 -0.565 -21.983 1.00 96.69 495 PRO A O 1
ATOM 3708 N N . ALA A 1 496 ? 36.992 -2.018 -23.667 1.00 95.62 496 ALA A N 1
ATOM 3709 C CA . ALA A 1 496 ? 37.524 -3.182 -22.944 1.00 95.62 496 ALA A CA 1
ATOM 3710 C C . ALA A 1 496 ? 38.220 -4.231 -23.839 1.00 95.62 496 ALA A C 1
ATOM 3712 O O . ALA A 1 496 ? 38.435 -5.368 -23.406 1.00 95.62 496 ALA A O 1
ATOM 3713 N N . SER A 1 497 ? 38.504 -3.913 -25.105 1.00 93.75 497 SER A N 1
ATOM 3714 C CA . SER A 1 497 ? 39.175 -4.824 -26.041 1.00 93.75 497 SER A CA 1
ATOM 3715 C C . SER A 1 497 ? 40.693 -4.597 -26.104 1.00 93.75 497 SER A C 1
ATOM 3717 O O . SER A 1 497 ? 41.213 -3.613 -25.575 1.00 93.75 497 SER A O 1
ATOM 3719 N N . HIS A 1 498 ? 41.393 -5.505 -26.792 1.00 91.88 498 HIS A N 1
ATOM 3720 C CA . HIS A 1 498 ? 42.808 -5.365 -27.158 1.00 91.88 498 HIS A CA 1
ATOM 3721 C C . HIS A 1 498 ? 43.038 -4.501 -28.419 1.00 91.88 498 HIS A C 1
ATOM 3723 O O . HIS A 1 498 ? 44.176 -4.324 -28.833 1.00 91.88 498 HIS A O 1
ATOM 3729 N N . GLY A 1 499 ? 41.984 -3.983 -29.061 1.00 91.12 499 GLY A N 1
ATOM 3730 C CA . GLY A 1 499 ? 42.102 -3.204 -30.300 1.00 91.12 499 GLY A CA 1
ATOM 3731 C C . GLY A 1 499 ? 40.890 -3.318 -31.221 1.00 91.12 499 GLY A C 1
ATOM 3732 O O . GLY A 1 499 ? 40.424 -2.319 -31.766 1.00 91.12 499 GLY A O 1
ATOM 3733 N N . CYS A 1 500 ? 40.335 -4.523 -31.351 1.00 95.62 500 CYS A N 1
ATOM 3734 C CA . CYS A 1 500 ? 39.155 -4.797 -32.176 1.00 95.62 500 CYS A CA 1
ATOM 3735 C C . CYS A 1 500 ? 37.874 -4.122 -31.650 1.00 95.62 500 CYS A C 1
ATOM 3737 O O . CYS A 1 500 ? 37.772 -3.743 -30.481 1.00 95.62 500 CYS A O 1
ATOM 3739 N N . VAL A 1 501 ? 36.869 -4.001 -32.512 1.00 98.31 501 VAL A N 1
ATOM 3740 C CA . VAL A 1 501 ? 35.567 -3.406 -32.195 1.00 98.31 501 VAL A CA 1
ATOM 3741 C C . VAL A 1 501 ? 34.581 -4.528 -31.864 1.00 98.31 501 VAL A C 1
ATOM 3743 O O . VAL A 1 501 ? 34.040 -5.180 -32.757 1.00 98.31 501 VAL A O 1
ATOM 3746 N N . ARG A 1 502 ? 34.340 -4.773 -30.572 1.00 98.44 502 ARG A N 1
ATOM 3747 C CA . ARG A 1 502 ? 33.374 -5.792 -30.132 1.00 98.44 502 ARG A CA 1
ATOM 3748 C C . ARG A 1 502 ? 31.946 -5.297 -30.351 1.00 98.44 502 ARG A C 1
ATOM 3750 O O . ARG A 1 502 ? 31.600 -4.250 -29.813 1.00 98.44 502 ARG A O 1
ATOM 3757 N N . VAL A 1 503 ? 31.125 -6.069 -31.058 1.00 98.69 503 VAL A N 1
ATOM 3758 C CA . VAL A 1 503 ? 29.656 -5.947 -31.155 1.00 98.69 503 VAL A CA 1
ATOM 3759 C C . VAL A 1 503 ? 28.987 -7.151 -30.470 1.00 98.69 503 VAL A C 1
ATOM 3761 O O . VAL A 1 503 ? 29.641 -8.180 -30.281 1.00 98.69 503 VAL A O 1
ATOM 3764 N N . PRO A 1 504 ? 27.701 -7.081 -30.077 1.00 98.38 504 PRO A N 1
ATOM 3765 C CA . PRO A 1 504 ? 27.040 -8.218 -29.443 1.00 98.38 504 PRO A CA 1
ATOM 3766 C C . PRO A 1 504 ? 26.964 -9.419 -30.391 1.00 98.38 504 PRO A C 1
ATOM 3768 O O . PRO A 1 504 ? 26.605 -9.262 -31.560 1.00 98.38 504 PRO A O 1
ATOM 3771 N N . MET A 1 505 ? 27.242 -10.633 -29.897 1.00 96.75 505 MET A N 1
ATOM 3772 C CA . MET A 1 505 ? 27.206 -11.856 -30.726 1.00 96.75 505 MET A CA 1
ATOM 3773 C C . MET A 1 505 ? 25.881 -12.074 -31.463 1.00 96.75 505 MET A C 1
ATOM 3775 O O . MET A 1 505 ? 25.881 -12.638 -32.546 1.00 96.75 505 MET A O 1
ATOM 3779 N N . TRP A 1 506 ? 24.753 -11.612 -30.918 1.00 97.00 506 TRP A N 1
ATOM 3780 C CA . TRP A 1 506 ? 23.446 -11.749 -31.569 1.00 97.00 506 TRP A CA 1
ATOM 3781 C C . TRP A 1 506 ? 23.216 -10.750 -32.721 1.00 97.00 506 TRP A C 1
ATOM 3783 O O . TRP A 1 506 ? 22.281 -10.928 -33.498 1.00 97.00 506 TRP A O 1
ATOM 3793 N N . VAL A 1 507 ? 24.059 -9.716 -32.843 1.00 97.81 507 VAL A N 1
ATOM 3794 C CA . VAL A 1 507 ? 24.043 -8.724 -33.935 1.00 97.81 507 VAL A CA 1
ATOM 3795 C C . VAL A 1 507 ? 25.104 -9.042 -34.997 1.00 97.81 507 VAL A C 1
ATOM 3797 O O . VAL A 1 507 ? 24.902 -8.741 -36.173 1.00 97.81 507 VAL A O 1
ATOM 3800 N N . ALA A 1 508 ? 26.213 -9.687 -34.619 1.00 98.12 508 ALA A N 1
ATOM 3801 C CA . ALA A 1 508 ? 27.325 -9.978 -35.528 1.00 98.12 508 ALA A CA 1
ATOM 3802 C C . ALA A 1 508 ? 26.926 -10.743 -36.818 1.00 98.12 508 ALA A C 1
ATOM 3804 O O . ALA A 1 508 ? 27.285 -10.249 -37.887 1.00 98.12 508 ALA A O 1
ATOM 3805 N N . PRO A 1 509 ? 26.078 -11.799 -36.798 1.00 98.19 509 PRO A N 1
ATOM 3806 C CA . PRO A 1 509 ? 25.641 -12.485 -38.021 1.00 98.19 509 PRO A CA 1
ATOM 3807 C C . PRO A 1 509 ? 24.831 -11.601 -38.978 1.00 98.19 509 PRO A C 1
ATOM 3809 O O . PRO A 1 509 ? 24.796 -11.836 -40.188 1.00 98.19 509 PRO A O 1
ATOM 3812 N N . TYR A 1 510 ? 24.134 -10.586 -38.451 1.00 97.69 510 TYR A N 1
ATOM 3813 C CA . TYR A 1 510 ? 23.418 -9.612 -39.274 1.00 97.69 510 TYR A CA 1
ATOM 3814 C C . TYR A 1 510 ? 24.405 -8.684 -39.985 1.00 97.69 510 TYR A C 1
ATOM 3816 O O . TYR A 1 510 ? 24.302 -8.512 -41.198 1.00 97.69 510 TYR A O 1
ATOM 3824 N N . LEU A 1 511 ? 25.389 -8.139 -39.262 1.00 98.31 511 LEU A N 1
ATOM 3825 C CA . LEU A 1 511 ? 26.444 -7.308 -39.853 1.00 98.31 511 LEU A CA 1
ATOM 3826 C C . LEU A 1 511 ? 27.265 -8.116 -40.869 1.00 98.31 511 LEU A C 1
ATOM 3828 O O . LEU A 1 511 ? 27.432 -7.684 -42.004 1.00 98.31 511 LEU A O 1
ATOM 3832 N N . TYR A 1 512 ? 27.672 -9.338 -40.526 1.00 98.25 512 TYR A N 1
ATOM 3833 C CA . TYR A 1 512 ? 28.387 -10.230 -41.437 1.00 98.25 512 TYR A CA 1
ATOM 3834 C C . TYR A 1 512 ? 27.662 -10.426 -42.771 1.00 98.25 512 TYR A C 1
ATOM 3836 O O . TYR A 1 512 ? 28.277 -10.340 -43.833 1.00 98.25 512 TYR A O 1
ATOM 3844 N N . ARG A 1 513 ? 26.344 -10.647 -42.739 1.00 97.88 513 ARG A N 1
ATOM 3845 C CA . ARG A 1 513 ? 25.545 -10.843 -43.954 1.00 97.88 513 ARG A CA 1
ATOM 3846 C C . ARG A 1 513 ? 25.267 -9.551 -44.730 1.00 97.88 513 ARG A C 1
ATOM 3848 O O . ARG A 1 513 ? 25.114 -9.622 -45.942 1.00 97.88 513 ARG A O 1
ATOM 3855 N N . THR A 1 514 ? 25.172 -8.397 -44.065 1.00 97.81 514 THR A N 1
ATOM 3856 C CA . THR A 1 514 ? 24.673 -7.145 -44.679 1.00 97.81 514 THR A CA 1
ATOM 3857 C C . THR A 1 514 ? 25.746 -6.113 -45.028 1.00 97.81 514 THR A C 1
ATOM 3859 O O . THR A 1 514 ? 25.453 -5.173 -45.768 1.00 97.81 514 THR A O 1
ATOM 3862 N N . ILE A 1 515 ? 26.975 -6.281 -44.532 1.00 98.12 515 ILE A N 1
ATOM 3863 C CA . ILE A 1 515 ? 28.126 -5.428 -44.856 1.00 98.12 515 ILE A CA 1
ATOM 3864 C C . ILE A 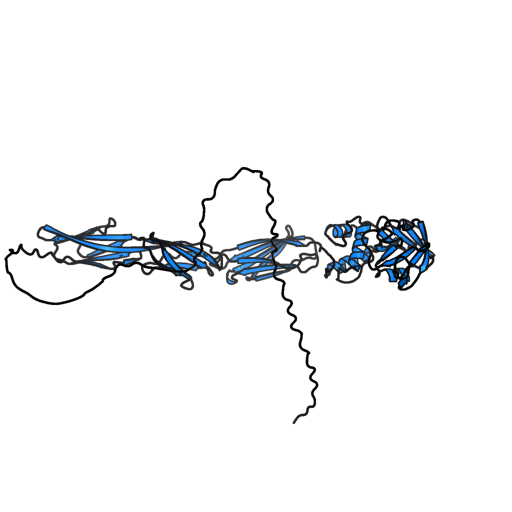1 515 ? 28.948 -6.094 -45.981 1.00 98.12 515 ILE A C 1
ATOM 3866 O O . ILE A 1 515 ? 29.609 -7.108 -45.716 1.00 98.12 515 ILE A O 1
ATOM 3870 N N . PRO A 1 516 ? 28.902 -5.612 -47.240 1.00 97.88 516 PRO A N 1
ATOM 3871 C CA . PRO A 1 516 ? 29.744 -6.122 -48.324 1.00 97.88 516 PRO A CA 1
ATOM 3872 C C . PRO A 1 516 ? 31.244 -5.868 -48.104 1.00 97.88 516 PRO A C 1
ATOM 3874 O O . PRO A 1 516 ? 31.661 -5.038 -47.295 1.00 97.88 516 PRO A O 1
ATOM 3877 N N . TYR A 1 517 ? 32.067 -6.588 -48.870 1.00 97.94 517 TYR A N 1
ATOM 3878 C CA . TYR A 1 517 ? 33.479 -6.243 -49.042 1.00 97.94 517 TYR A CA 1
ATOM 3879 C C . TYR A 1 517 ? 33.610 -4.861 -49.701 1.00 97.94 517 TYR A C 1
ATOM 3881 O O . TYR A 1 517 ? 32.750 -4.448 -50.477 1.00 97.94 517 TYR A O 1
ATOM 3889 N N . GLY A 1 518 ? 34.679 -4.137 -49.374 1.00 97.69 518 GLY A N 1
ATOM 3890 C CA . GLY A 1 518 ? 34.922 -2.771 -49.835 1.00 97.69 518 GLY A CA 1
ATOM 3891 C C . GLY A 1 518 ? 34.113 -1.688 -49.110 1.00 97.69 518 GLY A C 1
ATOM 3892 O O . GLY A 1 518 ? 34.383 -0.506 -49.322 1.00 97.69 518 GLY A O 1
ATOM 3893 N N . GLU A 1 519 ? 33.157 -2.034 -48.232 1.00 98.25 519 GLU A N 1
ATOM 3894 C CA . GLU A 1 519 ? 32.395 -1.015 -47.502 1.00 98.25 519 GLU A CA 1
ATOM 3895 C C . GLU A 1 519 ? 33.322 -0.178 -46.607 1.00 98.25 519 GLU A C 1
ATOM 3897 O O . GLU A 1 519 ? 34.144 -0.715 -45.859 1.00 98.25 519 GLU A O 1
ATOM 3902 N N . THR A 1 520 ? 33.194 1.151 -46.695 1.00 98.50 520 THR A N 1
ATOM 3903 C CA . THR A 1 520 ? 34.040 2.089 -45.949 1.00 98.50 520 THR A CA 1
ATOM 3904 C C . THR A 1 520 ? 33.753 2.010 -44.449 1.00 98.50 520 THR A C 1
ATOM 3906 O O . THR A 1 520 ? 32.598 2.003 -44.027 1.00 98.50 520 THR A O 1
ATOM 3909 N N . VAL A 1 521 ? 34.811 2.017 -43.638 1.00 98.69 521 VAL A N 1
ATOM 3910 C CA . VAL A 1 521 ? 34.750 2.067 -42.174 1.00 98.69 521 VAL A CA 1
ATOM 3911 C C . VAL A 1 521 ? 35.482 3.315 -41.693 1.00 98.69 521 VAL A C 1
ATOM 3913 O O . VAL A 1 521 ? 36.701 3.414 -41.825 1.00 98.69 521 VAL A O 1
ATOM 3916 N N . TYR A 1 522 ? 34.751 4.266 -41.121 1.00 98.69 522 TYR A N 1
ATOM 3917 C CA . TYR A 1 522 ? 35.327 5.393 -40.393 1.00 98.69 522 TYR A CA 1
ATOM 3918 C C . TYR A 1 522 ? 35.454 5.041 -38.916 1.00 98.69 522 TYR A C 1
ATOM 3920 O O . TYR A 1 522 ? 34.520 4.509 -38.317 1.00 98.69 522 TYR A O 1
ATOM 3928 N N . VAL A 1 523 ? 36.586 5.381 -38.310 1.00 98.38 523 VAL A N 1
ATOM 3929 C CA . VAL A 1 523 ? 36.825 5.220 -36.873 1.00 98.38 523 VAL A CA 1
ATOM 3930 C C . VAL A 1 523 ? 37.305 6.547 -36.304 1.00 98.38 523 VAL A C 1
ATOM 3932 O O . VAL A 1 523 ? 38.260 7.113 -36.837 1.00 98.38 523 VAL A O 1
ATOM 3935 N N . TYR A 1 524 ? 36.661 7.039 -35.241 1.00 97.19 524 TYR A N 1
ATOM 3936 C CA . TYR A 1 524 ? 36.964 8.335 -34.615 1.00 97.19 524 TYR A CA 1
ATOM 3937 C C . TYR A 1 524 ? 36.597 8.389 -33.130 1.00 97.19 524 TYR A C 1
ATOM 3939 O O . TYR A 1 524 ? 35.615 7.729 -32.730 1.00 97.19 524 TYR A O 1
#

Foldseek 3Di:
DDDDDDDDDDDDDDDDDPDDDDDDDDDPDDDDDDDDDDDDDDDDDDDDDDDDDDDDDDDDDDDDDDDDDDDDDDDDDDDDDDDDDDDDPDDPPPWPKDKDKPPQAAAPQDKIKIAIDTAFPWKKKDFQPRDIDIDRIDIDTDGAEKTKIKIWTAHPVRDIDIDIGIHHHKAKAKDWDAADEAQDWTKIKIFIGVQQWQFKKFKAWPVGTFFIWTGHSRRIDMTIGHDHAWDWIWIDTPHDIYDTDTYFYEWDWDWDKDWDLEAPTWIKIKIATVVQLFAWKFKWKDFVPRTPDTDIGGRIDIGTDHLNDWTKIWMKIKGPGDPRYDIDIDIDMGTNHHDKDDAAFFAPVLQVLQVLLVVLQEQADHHRGLHVRLLFSLLLQCLQQVHDSPSICDPVNVVCSVPPDRDADPDQPPQFAWECEQNSQWIFTGHNRGGNHIFHKAFADDVPAEADADKWWQADWDAAWDQDPQGIFHGWRDTDDPETEGADCDGGSYHDGRHYIYTHNVCSVVCSVPRDGGGMYGYD

Nearest PDB structures (foldseek):
  4lpq-assembly1_A  TM=9.382E-01  e=2.907E-16  Xylanimonas cellulosilytica DSM 15894
  4a1i-assembly1_A  TM=6.576E-01  e=1.458E-06  Bacillus subtilis
  5nm7-assembly2_A  TM=8.802E-01  e=1.040E-02  Burkholderia
  5nm7-assembly1_G  TM=8.673E-01  e=1.498E-02  Burkholderia
  2cov-assembly1_I  TM=5.035E-01  e=7.078E+00  Alcaligenes sp. XY-234

Solvent-accessible surface area (backbone atoms only — not comparable to full-atom values): 30219 Å² total; per-residue (Å²): 138,79,87,90,84,88,80,93,83,83,88,75,82,78,86,79,81,90,78,81,80,81,79,80,78,85,76,80,82,72,84,85,75,81,87,77,89,79,90,80,89,81,88,91,82,84,86,80,84,88,83,80,88,86,82,90,84,84,89,81,89,81,88,89,88,87,86,87,88,90,88,82,84,90,84,85,87,92,87,78,93,86,89,78,91,76,83,83,73,79,82,74,77,72,73,72,66,47,79,46,64,48,63,44,64,37,34,41,75,26,69,27,42,37,38,57,47,55,87,54,79,46,36,38,35,39,45,62,81,84,51,68,56,74,50,56,62,51,76,50,72,39,63,56,27,73,34,50,28,37,40,42,32,32,32,92,87,71,47,75,50,77,51,76,48,71,35,40,14,27,31,36,51,63,47,65,58,72,60,31,54,51,67,38,80,45,64,34,39,35,38,38,30,50,60,44,50,70,44,58,36,37,34,32,37,80,87,44,82,66,43,71,38,49,22,38,66,78,8,38,36,62,38,78,34,63,49,75,70,45,43,49,32,33,42,32,45,98,53,31,57,22,64,79,38,75,28,30,25,28,54,45,80,46,71,52,76,47,65,80,33,20,50,72,40,69,25,27,46,37,41,34,42,41,58,50,83,41,31,31,32,38,38,37,34,27,49,81,91,46,76,81,42,78,49,76,47,54,31,57,52,75,48,78,52,86,17,84,56,80,48,55,36,45,36,42,42,33,39,48,46,34,92,48,34,41,65,52,74,47,78,47,78,49,58,26,38,83,62,72,43,41,78,77,39,72,42,71,62,42,31,51,48,24,54,55,36,42,77,69,24,30,54,44,53,88,54,39,64,28,42,71,59,41,29,44,28,43,30,32,52,20,36,74,58,74,45,83,64,71,48,57,40,38,83,65,50,56,53,41,69,74,64,59,69,82,76,72,65,93,61,74,68,68,38,54,33,38,39,40,34,62,87,56,33,33,34,35,39,32,44,89,53,37,54,61,34,38,38,37,26,11,32,30,52,40,91,96,32,59,51,81,67,48,81,41,32,27,76,49,74,49,83,53,75,46,83,47,99,92,51,72,33,27,23,28,41,24,39,52,89,94,32,26,45,20,15,30,97,73,53,51,87,50,48,68,24,78,21,33,37,26,26,42,50,91,50,18,65,56,50,54,75,70,56,60,78,66,38,38,35,38,28,83

Secondary structure (DSSP, 8-state):
-----------PPPPPP---PPPPP-------PPPPP--------PPPPPPPPP-------------------------------------------EEEEE-SEEESSEEEEEEEESS-SEEEEE-SSS-EEESSEEEEEEPSEEEEEEEEEE-TTS-EEEEEEEEEEEEE--B--SSEETTSEEEEEEEEES--SS-EEEEEETTEEEEEEE--TTSEEEEEEE--S-EEEEEE-SS-BPPPEEE-EE-EEEEEEEE--BTTS-EEEEEEEESGGGEEEEEEEEETTEEEEEEEE-SEEEEEPP-SS-EEEEEEEEEEEPTTBPPEEEEEEEEEBPPPB-TT-BSHHHHHHHHHHHHTTB----SSB--HHHHHHHHHHHHHTT----S-B-HHHHHHHHSPPP---S--SSSSEEEEETTTTEEEEEETTEEEEEEE-B-B-STT-----EEEE--EE-SSEE--TT--EEEEEEEETTEEEEEES---SS--BSSSEEEETTTHHHHHHHS-TT-EEEE-

pLDDT: mean 83.74, std 22.93, range [28.17, 98.69]